Protein AF-A0A150AA07-F1 (afdb_monomer_lite)

Structure (mmCIF, N/CA/C/O backbone):
data_AF-A0A150AA07-F1
#
_entry.id   AF-A0A150AA07-F1
#
loop_
_atom_site.group_PDB
_atom_site.id
_atom_site.type_symbol
_atom_site.label_atom_id
_atom_site.label_alt_id
_atom_site.label_comp_id
_atom_site.label_asym_id
_atom_site.label_entity_id
_atom_site.label_seq_id
_atom_site.pdbx_PDB_ins_code
_atom_site.Cartn_x
_atom_site.Cartn_y
_atom_site.Cartn_z
_atom_site.occupancy
_atom_site.B_iso_or_equiv
_atom_site.auth_seq_id
_atom_site.auth_comp_id
_atom_site.auth_asym_id
_atom_site.auth_atom_id
_atom_site.pdbx_PDB_model_num
ATOM 1 N N . MET A 1 1 ? -37.581 10.262 26.414 1.00 35.84 1 MET A N 1
ATOM 2 C CA . MET A 1 1 ? -37.881 11.089 25.226 1.00 35.84 1 MET A CA 1
ATOM 3 C C . MET A 1 1 ? -36.874 10.749 24.144 1.00 35.84 1 MET A C 1
ATOM 5 O O . MET A 1 1 ? -35.680 10.803 24.409 1.00 35.84 1 MET A O 1
ATOM 9 N N . GLY A 1 2 ? -37.362 10.248 23.007 1.00 40.28 2 GLY A N 1
ATOM 10 C CA . GLY A 1 2 ? -36.542 9.787 21.887 1.00 40.28 2 GLY A CA 1
ATOM 11 C C . GLY A 1 2 ? -35.822 10.943 21.200 1.00 40.28 2 GLY A C 1
ATOM 12 O O . GLY A 1 2 ? -36.314 12.067 21.184 1.00 40.28 2 GLY A O 1
ATOM 13 N N . TYR A 1 3 ? -34.640 10.659 20.669 1.00 46.28 3 TYR A N 1
ATOM 14 C CA . TYR A 1 3 ? -33.821 11.608 19.929 1.00 46.28 3 TYR A CA 1
ATOM 15 C C . TYR A 1 3 ? -34.477 11.937 18.585 1.00 46.28 3 TYR A C 1
ATOM 17 O O . TYR A 1 3 ? -34.120 11.364 17.563 1.00 46.28 3 TYR A O 1
ATOM 25 N N . THR A 1 4 ? -35.420 12.873 18.558 1.00 45.06 4 THR A N 1
ATOM 26 C CA . THR A 1 4 ? -35.769 13.584 17.323 1.00 45.06 4 THR A CA 1
ATOM 27 C C . THR A 1 4 ? -34.661 14.589 17.034 1.00 45.06 4 THR A C 1
ATOM 29 O O . THR A 1 4 ? -34.806 15.791 17.248 1.00 45.06 4 THR A O 1
ATOM 32 N N . TYR A 1 5 ? -33.510 14.097 16.571 1.00 53.62 5 TYR A N 1
ATOM 33 C CA . TYR A 1 5 ? -32.710 14.913 15.664 1.00 53.62 5 TYR A CA 1
ATOM 34 C C . TYR A 1 5 ? -33.612 15.252 14.475 1.00 53.62 5 TYR A C 1
ATOM 36 O O . TYR A 1 5 ? -34.415 14.409 14.070 1.00 53.62 5 TYR A O 1
ATOM 44 N N . SER A 1 6 ? -33.552 16.479 13.948 1.00 59.06 6 SER A N 1
ATOM 45 C CA . SER A 1 6 ? -34.338 16.782 12.753 1.00 59.06 6 SER A CA 1
ATOM 46 C C . SER A 1 6 ? -33.917 15.793 11.670 1.00 59.06 6 SER A C 1
ATOM 48 O O . SER A 1 6 ? -32.727 15.670 11.380 1.00 59.06 6 SER A O 1
ATOM 50 N N . VAL A 1 7 ? -34.886 15.054 11.129 1.00 65.31 7 VAL A N 1
ATOM 51 C CA . VAL A 1 7 ? -34.706 14.038 10.078 1.00 65.31 7 VAL A CA 1
ATOM 52 C C . VAL A 1 7 ? -33.762 14.557 8.976 1.00 65.31 7 VAL A C 1
ATOM 54 O O . VAL A 1 7 ? -32.811 13.882 8.595 1.00 65.31 7 VAL A O 1
ATOM 57 N N . THR A 1 8 ? -33.869 15.852 8.668 1.00 82.69 8 THR A N 1
ATOM 58 C CA . THR A 1 8 ? -33.010 16.628 7.761 1.00 82.69 8 THR A CA 1
ATOM 59 C C . THR A 1 8 ? -31.499 16.547 8.020 1.00 82.69 8 THR A C 1
ATOM 61 O O . THR A 1 8 ? -30.712 16.687 7.088 1.00 82.69 8 THR A O 1
ATOM 64 N N . ARG A 1 9 ? -31.032 16.398 9.268 1.00 86.94 9 ARG A N 1
ATOM 65 C CA . ARG A 1 9 ? -29.590 16.292 9.560 1.00 86.94 9 ARG A CA 1
ATOM 66 C C . ARG A 1 9 ? -29.060 14.886 9.291 1.00 86.94 9 ARG A C 1
ATOM 68 O O . ARG A 1 9 ? -27.960 14.766 8.762 1.00 86.94 9 ARG A O 1
ATOM 75 N N . LEU A 1 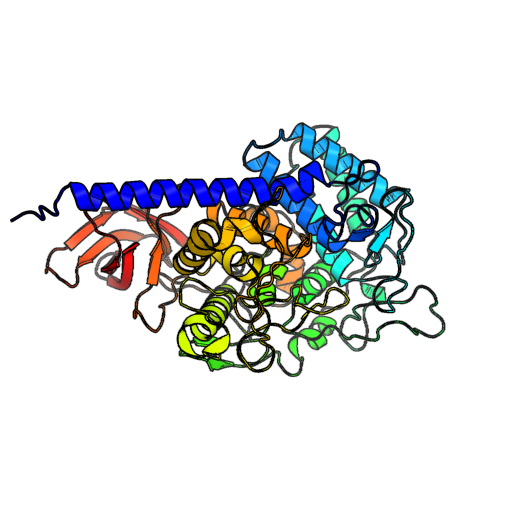10 ? -29.819 13.856 9.663 1.00 86.56 10 LEU A N 1
ATOM 76 C CA . LEU A 1 10 ? -29.455 12.464 9.389 1.00 86.56 10 LEU A CA 1
ATOM 77 C C . LEU A 1 10 ? -29.436 12.206 7.879 1.00 86.56 10 LEU A C 1
ATOM 79 O O . LEU A 1 10 ? -28.472 11.627 7.392 1.00 86.56 10 LEU A O 1
ATOM 83 N N . GLU A 1 11 ? -30.425 12.735 7.153 1.00 89.38 11 GLU A N 1
ATOM 84 C CA . GLU A 1 11 ? -30.478 12.705 5.685 1.00 89.38 11 GLU A CA 1
ATOM 85 C C . GLU A 1 11 ? -29.234 13.349 5.058 1.00 89.38 11 GLU A C 1
ATOM 87 O O . GLU A 1 11 ? -28.552 12.717 4.263 1.00 89.38 11 GLU A O 1
ATOM 92 N N . LYS A 1 12 ? -28.843 14.555 5.495 1.00 92.50 12 LYS A N 1
ATOM 93 C CA . LYS A 1 12 ? -27.628 15.224 4.987 1.00 92.50 12 LYS A CA 1
ATOM 94 C C . LYS A 1 12 ? -26.335 14.444 5.244 1.00 92.50 12 LYS A C 1
ATOM 96 O O . LYS A 1 12 ? -25.401 14.525 4.448 1.00 92.50 12 LYS A O 1
ATOM 101 N N . GLU A 1 13 ? -26.229 13.755 6.379 1.00 93.56 13 GLU A N 1
ATOM 102 C CA . GLU A 1 13 ? -25.070 12.901 6.676 1.00 93.56 13 GLU A CA 1
ATOM 103 C C . GLU A 1 13 ? -25.054 11.648 5.799 1.00 93.56 13 GLU A C 1
ATOM 105 O O . GLU A 1 13 ? -23.980 11.196 5.400 1.00 93.56 13 GLU A O 1
ATOM 110 N N . GLU A 1 14 ? -26.231 11.113 5.480 1.00 94.94 14 GLU A N 1
ATOM 111 C CA . GLU A 1 14 ? -26.367 9.993 4.559 1.00 94.94 14 GLU A CA 1
ATOM 112 C C . GLU A 1 14 ? -26.016 10.401 3.129 1.00 94.94 14 GLU A C 1
ATOM 114 O O . GLU A 1 14 ? -25.141 9.783 2.527 1.00 94.94 14 GLU A O 1
ATOM 119 N N . ASP A 1 15 ? -26.556 11.519 2.639 1.00 95.50 15 ASP A N 1
ATOM 120 C CA . ASP A 1 15 ? -26.181 12.107 1.348 1.00 95.50 15 ASP A CA 1
ATOM 121 C C . ASP A 1 15 ? -24.666 12.322 1.256 1.00 95.50 15 ASP A C 1
ATOM 123 O O . ASP A 1 15 ? -24.034 12.039 0.233 1.00 95.50 15 ASP A O 1
ATOM 127 N N . ARG A 1 16 ? -24.047 12.797 2.348 1.00 95.62 16 ARG A N 1
ATOM 128 C CA . ARG A 1 16 ? -22.596 12.987 2.380 1.00 95.62 16 ARG A CA 1
ATOM 129 C C . ARG A 1 16 ? -21.841 11.667 2.292 1.00 95.62 16 ARG A C 1
ATOM 131 O O . ARG A 1 16 ? -20.832 11.612 1.593 1.00 95.62 16 ARG A O 1
ATOM 138 N N . PHE A 1 17 ? -22.297 10.627 2.982 1.00 96.88 17 PHE A N 1
ATOM 139 C CA . PHE A 1 17 ? -21.678 9.308 2.907 1.00 96.88 17 PHE A CA 1
ATOM 140 C C . PHE A 1 17 ? -21.816 8.689 1.516 1.00 96.88 17 PHE A C 1
ATOM 142 O O . PHE A 1 17 ? -20.828 8.197 0.979 1.00 96.88 17 PHE A O 1
ATOM 149 N N . GLN A 1 18 ? -22.986 8.791 0.884 1.00 97.88 18 GLN A N 1
ATOM 150 C CA . GLN A 1 18 ? -23.171 8.308 -0.485 1.00 97.88 18 GLN A CA 1
ATOM 151 C C . GLN A 1 18 ? -22.260 9.055 -1.474 1.00 97.88 18 GLN A C 1
ATOM 153 O O . GLN A 1 18 ? -21.634 8.431 -2.332 1.00 97.88 18 GLN A O 1
ATOM 158 N N . LYS A 1 19 ? -22.067 10.371 -1.295 1.00 98.00 19 LYS A N 1
ATOM 159 C CA . LYS A 1 19 ? -21.080 11.138 -2.073 1.00 98.00 19 LYS A CA 1
ATOM 160 C C . LYS A 1 19 ? -19.643 10.670 -1.826 1.00 98.00 19 LYS A C 1
ATOM 162 O O . LYS A 1 19 ? -18.864 10.562 -2.769 1.00 98.00 19 LYS A O 1
ATOM 167 N N . ASP A 1 20 ? -19.276 10.393 -0.577 1.00 98.19 20 ASP A N 1
ATOM 168 C CA . ASP A 1 20 ? -17.946 9.874 -0.250 1.00 98.19 20 ASP A CA 1
ATOM 169 C C . ASP A 1 20 ? -17.697 8.507 -0.915 1.00 98.19 20 ASP A C 1
ATOM 171 O O . ASP A 1 20 ? -16.628 8.303 -1.491 1.00 98.19 20 ASP A O 1
ATOM 175 N N . ARG A 1 21 ? -18.687 7.602 -0.900 1.00 98.31 21 ARG A N 1
ATOM 176 C CA . ARG A 1 21 ? -18.625 6.304 -1.597 1.00 98.31 21 ARG A CA 1
ATOM 177 C C . ARG A 1 21 ? -18.428 6.470 -3.096 1.00 98.31 21 ARG A C 1
ATOM 179 O O . ARG A 1 21 ? -17.580 5.795 -3.675 1.00 98.31 21 ARG A O 1
ATOM 186 N N . GLN A 1 22 ? -19.181 7.381 -3.710 1.00 98.44 22 GLN A N 1
ATOM 187 C CA . GLN A 1 22 ? -19.048 7.690 -5.130 1.00 98.44 22 GLN A CA 1
ATOM 188 C C . GLN A 1 22 ? -17.629 8.177 -5.453 1.00 98.44 22 GLN A C 1
ATOM 190 O O . GLN A 1 22 ? -16.974 7.620 -6.329 1.00 98.44 22 GLN A O 1
ATOM 195 N N . ILE A 1 23 ? -17.122 9.169 -4.713 1.00 98.44 23 ILE A N 1
ATOM 196 C CA . ILE A 1 23 ? -15.768 9.709 -4.913 1.00 98.44 23 ILE A CA 1
ATOM 197 C C . ILE A 1 23 ? -14.705 8.619 -4.712 1.00 98.44 23 ILE A C 1
ATOM 199 O O . ILE A 1 23 ? -13.714 8.581 -5.447 1.00 98.44 23 ILE A O 1
ATOM 203 N N . PHE A 1 24 ? -14.898 7.732 -3.733 1.00 98.75 24 PHE A N 1
ATOM 204 C CA . PHE A 1 24 ? -14.019 6.592 -3.490 1.00 98.75 24 PHE A CA 1
ATOM 205 C C . PHE A 1 24 ? -13.981 5.639 -4.690 1.00 98.75 24 PHE A C 1
ATOM 207 O O . PHE A 1 24 ? -12.892 5.346 -5.182 1.00 98.75 24 PHE A O 1
ATOM 214 N N . GLU A 1 25 ? -15.136 5.194 -5.193 1.00 98.62 25 GLU A N 1
ATOM 215 C CA . GLU A 1 25 ? -15.210 4.291 -6.351 1.00 98.62 25 GLU A CA 1
ATOM 216 C C . GLU A 1 25 ? -14.641 4.941 -7.618 1.00 98.62 25 GLU A C 1
ATOM 218 O O . GLU A 1 25 ? -13.834 4.321 -8.307 1.00 98.62 25 GLU A O 1
ATOM 223 N N . GLU A 1 26 ? -14.976 6.205 -7.893 1.00 98.62 26 GLU A N 1
ATOM 224 C CA . GLU A 1 26 ? -14.448 6.939 -9.049 1.00 98.62 26 GLU A CA 1
ATOM 225 C C . GLU A 1 26 ? -12.923 7.069 -8.989 1.00 98.62 26 GLU A C 1
ATOM 227 O O . GLU A 1 26 ? -12.233 6.830 -9.979 1.00 98.62 26 GLU A O 1
ATOM 232 N N . THR A 1 27 ? -12.377 7.406 -7.817 1.00 98.75 27 THR A N 1
ATOM 233 C CA . THR A 1 27 ? -10.924 7.502 -7.601 1.00 98.75 27 THR A CA 1
ATOM 234 C C . THR A 1 27 ? -10.249 6.161 -7.795 1.00 98.75 27 THR A C 1
ATOM 236 O O . THR A 1 27 ? -9.200 6.082 -8.441 1.00 98.75 27 THR A O 1
ATOM 239 N N . HIS A 1 28 ? -10.847 5.105 -7.254 1.00 98.75 28 HIS A N 1
ATOM 240 C CA . HIS A 1 28 ? -10.293 3.772 -7.343 1.00 98.75 28 HIS A CA 1
ATOM 241 C C . HIS A 1 28 ? -10.271 3.275 -8.794 1.00 98.75 28 HIS A C 1
ATOM 243 O O . HIS A 1 28 ? -9.221 2.842 -9.277 1.00 98.75 28 HIS A O 1
ATOM 249 N N . ARG A 1 29 ? -11.393 3.426 -9.511 1.00 98.62 29 ARG A N 1
ATOM 250 C CA . ARG A 1 29 ? -11.522 3.035 -10.915 1.00 98.62 29 ARG A CA 1
ATOM 251 C C . ARG A 1 29 ? -10.585 3.832 -11.821 1.00 98.62 29 ARG A C 1
ATOM 253 O O . ARG A 1 29 ? -9.800 3.226 -12.543 1.00 98.62 29 ARG A O 1
ATOM 260 N N . ALA A 1 30 ? -10.596 5.161 -11.727 1.00 98.44 30 ALA A N 1
ATOM 261 C CA . ALA A 1 30 ? -9.749 6.007 -12.567 1.00 98.44 30 ALA A CA 1
ATOM 262 C C . ALA A 1 30 ? -8.253 5.732 -12.330 1.00 98.44 30 ALA A C 1
ATOM 264 O O . ALA A 1 30 ? -7.451 5.716 -13.263 1.00 98.44 30 ALA A O 1
ATOM 265 N N . SER A 1 31 ? -7.860 5.439 -11.084 1.00 98.50 31 SER A N 1
ATOM 266 C CA . SER A 1 31 ? -6.475 5.063 -10.779 1.00 98.50 31 SER A CA 1
ATOM 267 C C . SER A 1 31 ? -6.091 3.704 -11.381 1.00 98.50 31 SER A C 1
ATOM 269 O O . SER A 1 31 ? -4.944 3.528 -11.795 1.00 98.50 31 SER A O 1
ATOM 271 N N . PHE A 1 32 ? -7.031 2.754 -11.464 1.00 98.69 32 PHE A N 1
ATOM 272 C CA . PHE A 1 32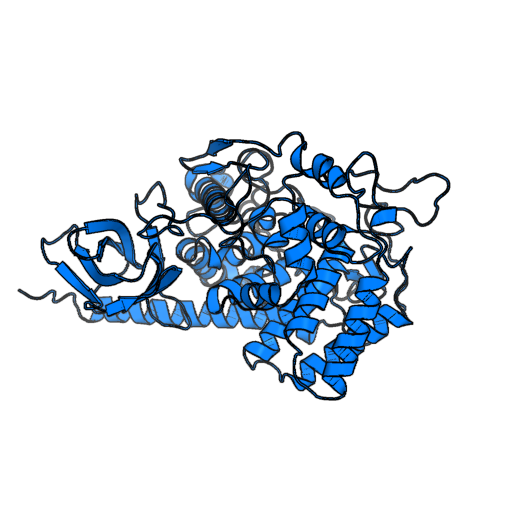 ? -6.849 1.486 -12.181 1.00 98.69 32 PHE A CA 1
ATOM 273 C C . PHE A 1 32 ? -6.684 1.697 -13.690 1.00 98.69 32 PHE A C 1
ATOM 275 O O . PHE A 1 32 ? -5.827 1.046 -14.298 1.00 98.69 32 PHE A O 1
ATOM 282 N N . ASP A 1 33 ? -7.433 2.629 -14.283 1.00 98.38 33 ASP A N 1
ATOM 283 C CA . ASP A 1 33 ? -7.395 2.880 -15.727 1.00 98.38 33 ASP A CA 1
ATOM 284 C C . ASP A 1 33 ? -5.984 3.306 -16.198 1.00 98.38 33 ASP A C 1
ATOM 286 O O . ASP A 1 33 ? -5.588 2.955 -17.311 1.00 98.38 33 ASP A O 1
ATOM 290 N N . TYR A 1 34 ? -5.143 3.891 -15.321 1.00 97.88 34 TYR A N 1
ATOM 291 C CA . TYR A 1 34 ? -3.703 4.096 -15.583 1.00 97.88 34 TYR A CA 1
ATOM 292 C C . TYR A 1 34 ? -3.015 2.817 -16.085 1.00 97.88 34 TYR A C 1
ATOM 294 O O . TYR A 1 34 ? -2.250 2.841 -17.044 1.00 97.88 34 TYR A O 1
ATOM 302 N N . PHE A 1 35 ? -3.258 1.685 -15.426 1.00 98.12 35 PHE A N 1
ATOM 303 C CA . PHE A 1 35 ? -2.596 0.413 -15.726 1.00 98.12 35 PHE A CA 1
ATOM 304 C C . PHE A 1 35 ? -3.259 -0.319 -16.884 1.00 98.12 35 PHE A C 1
ATOM 306 O O . PHE A 1 35 ? -2.599 -1.032 -17.648 1.00 98.12 35 PHE A O 1
ATOM 313 N N . TRP A 1 36 ? -4.570 -0.144 -17.017 1.00 98.06 36 TRP A N 1
ATOM 314 C CA . TRP A 1 36 ? -5.331 -0.798 -18.061 1.00 98.06 36 TRP A CA 1
ATOM 315 C C . TRP A 1 36 ? -5.079 -0.162 -19.430 1.00 98.06 36 TRP A C 1
ATOM 317 O O . TRP A 1 36 ? -4.681 -0.867 -20.370 1.00 98.06 36 TRP A O 1
ATOM 327 N N . GLU A 1 37 ? -5.237 1.161 -19.511 1.00 96.50 37 GLU A N 1
ATOM 328 C CA . GLU A 1 37 ? -5.216 1.938 -20.752 1.00 96.50 37 GLU A CA 1
ATOM 329 C C . GLU A 1 37 ? -3.803 2.344 -21.183 1.00 96.50 37 GLU A C 1
ATOM 331 O O . GLU A 1 37 ? -3.496 2.309 -22.376 1.00 96.50 37 GLU A O 1
ATOM 336 N N . LEU A 1 38 ? -2.902 2.671 -20.244 1.00 94.44 38 LEU A N 1
ATOM 337 C CA . LEU A 1 38 ? -1.505 2.979 -20.591 1.00 94.44 38 LEU A CA 1
ATOM 338 C C . LEU A 1 38 ? -0.600 1.747 -20.683 1.00 94.44 38 LEU A C 1
ATOM 340 O O . LEU A 1 38 ? 0.583 1.899 -21.002 1.00 94.44 38 LEU A O 1
ATOM 344 N N . GLY A 1 39 ? -1.121 0.544 -20.423 1.00 95.00 39 GLY A N 1
ATOM 345 C CA . GLY A 1 39 ? -0.371 -0.695 -20.610 1.00 95.00 39 GLY A CA 1
ATOM 346 C C . GLY A 1 39 ? 0.208 -0.770 -22.024 1.00 95.00 39 GLY A C 1
ATOM 347 O O . GLY A 1 39 ? -0.504 -0.617 -23.018 1.00 95.00 39 GLY A O 1
ATOM 348 N N . HIS A 1 40 ? 1.520 -0.975 -22.131 1.00 96.50 40 HIS A N 1
ATOM 349 C CA . HIS A 1 40 ? 2.214 -0.810 -23.403 1.00 96.50 40 HIS A CA 1
ATOM 350 C C . HIS A 1 40 ? 1.697 -1.805 -24.463 1.00 96.50 40 HIS A C 1
ATOM 352 O O . HIS A 1 40 ? 1.580 -3.001 -24.186 1.00 96.50 40 HIS A O 1
ATOM 358 N N . PRO A 1 41 ? 1.423 -1.375 -25.709 1.00 94.88 41 PRO A N 1
ATOM 359 C CA . PRO A 1 41 ? 0.719 -2.202 -26.690 1.00 94.88 41 PRO A CA 1
ATOM 360 C C . PRO A 1 41 ? 1.488 -3.449 -27.136 1.00 94.88 41 PRO A C 1
ATOM 362 O O . PRO A 1 41 ? 0.867 -4.367 -27.660 1.00 94.88 41 PRO A O 1
ATOM 365 N N . VAL A 1 42 ? 2.806 -3.526 -26.926 1.00 96.94 42 VAL A N 1
ATOM 366 C CA . VAL A 1 42 ? 3.609 -4.721 -27.261 1.00 96.94 42 VAL A CA 1
ATOM 367 C C . VAL A 1 42 ? 3.818 -5.625 -26.052 1.00 96.94 42 VAL A C 1
ATOM 369 O O . VAL A 1 42 ? 3.600 -6.822 -26.157 1.00 96.94 42 VAL A O 1
ATOM 372 N N . SER A 1 43 ? 4.187 -5.067 -24.901 1.00 98.00 43 SER A N 1
ATOM 373 C CA . SER A 1 43 ? 4.578 -5.847 -23.721 1.00 98.00 43 SER A CA 1
ATOM 374 C C . SER A 1 43 ? 3.453 -6.035 -22.709 1.00 98.00 43 SER A C 1
ATOM 376 O O . SER A 1 43 ? 3.549 -6.880 -21.835 1.00 98.00 43 SER A O 1
ATOM 378 N N . GLY A 1 44 ? 2.407 -5.209 -22.759 1.00 97.38 44 GLY A N 1
ATOM 379 C CA . GLY A 1 44 ? 1.389 -5.123 -21.710 1.00 97.38 44 GLY A CA 1
ATOM 380 C C . GLY A 1 44 ? 1.881 -4.507 -20.394 1.00 97.38 44 GLY A C 1
ATOM 381 O O . GLY A 1 44 ? 1.059 -4.284 -19.511 1.00 97.38 44 GLY A O 1
ATOM 382 N N . LEU A 1 45 ? 3.184 -4.219 -20.272 1.00 98.38 45 LEU A N 1
ATOM 383 C CA . LEU A 1 45 ? 3.826 -3.698 -19.064 1.00 98.38 45 LEU A CA 1
ATOM 384 C C . LEU A 1 45 ? 3.520 -2.212 -18.831 1.00 98.38 45 LEU A C 1
ATOM 386 O O . LEU A 1 45 ? 3.114 -1.483 -19.740 1.00 98.38 45 LEU A O 1
ATOM 390 N N . THR A 1 46 ? 3.761 -1.764 -17.601 1.00 97.38 46 THR A N 1
ATOM 391 C CA . THR A 1 46 ? 3.353 -0.447 -17.115 1.00 97.38 46 THR A CA 1
ATOM 392 C C . THR A 1 46 ? 4.426 0.614 -17.378 1.00 97.38 46 THR A C 1
ATOM 394 O O . THR A 1 46 ? 5.574 0.459 -16.939 1.00 97.38 46 THR A O 1
ATOM 397 N N . PRO A 1 47 ? 4.086 1.746 -18.018 1.00 95.50 47 PRO A N 1
ATOM 398 C CA . PRO A 1 47 ? 5.009 2.864 -18.127 1.00 95.50 47 PRO A CA 1
ATOM 399 C C . PRO A 1 47 ? 5.309 3.453 -16.747 1.00 95.50 47 PRO A C 1
ATOM 401 O O . PRO A 1 47 ? 4.436 3.569 -15.884 1.00 95.50 47 PRO A O 1
ATOM 404 N N . ARG A 1 48 ? 6.548 3.902 -16.541 1.00 93.94 48 ARG A N 1
ATOM 405 C CA . ARG A 1 48 ? 6.975 4.555 -15.294 1.00 93.94 48 ARG A CA 1
ATOM 406 C C . ARG A 1 48 ? 6.103 5.775 -14.962 1.00 93.94 48 ARG A C 1
ATOM 408 O O . ARG A 1 48 ? 5.850 6.054 -13.792 1.00 93.94 48 ARG A O 1
ATOM 415 N N . ARG A 1 49 ? 5.709 6.522 -15.996 1.00 91.12 49 ARG A N 1
ATOM 416 C CA . ARG A 1 49 ? 4.985 7.796 -15.910 1.00 91.12 49 ARG A CA 1
ATOM 417 C C . ARG A 1 49 ? 4.136 8.052 -17.149 1.00 91.12 49 ARG A C 1
ATOM 419 O O . ARG A 1 49 ? 4.493 7.613 -18.239 1.00 91.12 49 ARG A O 1
ATOM 426 N N . SER A 1 50 ? 3.086 8.854 -17.007 1.00 85.50 50 SER A N 1
ATOM 427 C CA . SER A 1 50 ? 2.090 9.136 -18.059 1.00 85.50 50 SER A CA 1
ATOM 428 C C . SER A 1 50 ? 2.515 10.119 -19.162 1.00 85.50 50 SER A C 1
ATOM 430 O O . SER A 1 50 ? 1.663 10.720 -19.820 1.00 85.50 50 SER A O 1
ATOM 432 N N . LEU A 1 51 ? 3.809 10.342 -19.388 1.00 77.44 51 LEU A N 1
ATOM 433 C CA . LEU A 1 51 ? 4.238 11.319 -20.391 1.00 77.44 51 LEU A CA 1
ATOM 434 C C . LEU A 1 51 ? 4.128 10.753 -21.808 1.00 77.44 51 LEU A C 1
ATOM 436 O O . LEU A 1 51 ? 4.701 9.703 -22.104 1.00 77.44 51 LEU A O 1
ATOM 440 N N . LYS A 1 52 ? 3.458 11.489 -22.710 1.00 67.75 52 LYS A N 1
ATOM 441 C CA . LYS A 1 52 ? 3.230 11.078 -24.110 1.00 67.75 52 LYS A CA 1
ATOM 442 C C . LYS A 1 52 ? 4.520 10.654 -24.830 1.00 67.75 52 LYS A C 1
ATOM 444 O O . LYS A 1 52 ? 4.512 9.644 -25.524 1.00 67.75 52 LYS A O 1
ATOM 449 N N . ASN A 1 53 ? 5.629 11.365 -24.620 1.00 70.12 53 ASN A N 1
ATOM 450 C CA . ASN A 1 53 ? 6.935 11.067 -25.224 1.00 70.12 53 ASN A CA 1
ATOM 451 C C . ASN A 1 53 ? 7.757 9.994 -2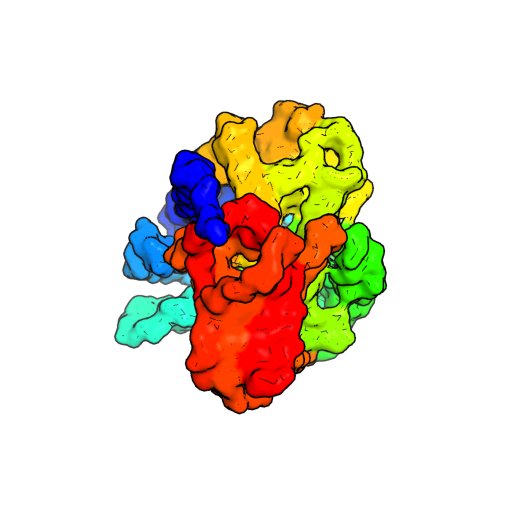4.482 1.00 70.12 53 ASN A C 1
ATOM 453 O O . ASN A 1 53 ? 8.800 9.586 -24.980 1.00 70.12 53 ASN A O 1
ATOM 457 N N . LYS A 1 54 ? 7.309 9.527 -23.310 1.00 74.25 54 LYS A N 1
ATOM 458 C CA . LYS A 1 54 ? 8.009 8.522 -22.489 1.00 74.25 54 LYS A CA 1
ATOM 459 C C . LYS A 1 54 ? 7.173 7.271 -22.224 1.00 74.25 54 LYS A C 1
ATOM 461 O O . LYS A 1 54 ? 7.533 6.478 -21.361 1.00 74.25 54 LYS A O 1
ATOM 466 N N . LYS A 1 55 ? 6.102 7.043 -22.995 1.00 72.69 55 LYS A N 1
ATOM 467 C CA . LYS A 1 55 ? 5.261 5.834 -22.887 1.00 72.69 55 LYS A CA 1
ATOM 468 C C . LYS A 1 55 ? 6.043 4.522 -23.076 1.00 72.69 55 LYS A C 1
ATOM 470 O O . LYS A 1 55 ? 5.586 3.475 -22.636 1.00 72.69 55 LYS A O 1
ATOM 475 N N . TYR A 1 56 ? 7.221 4.581 -23.699 1.00 84.12 56 TYR A N 1
ATOM 476 C CA . TYR A 1 56 ? 8.111 3.434 -23.889 1.00 84.12 56 TYR A CA 1
ATOM 477 C C . TYR A 1 56 ? 9.063 3.171 -22.707 1.00 84.12 56 TYR A C 1
ATOM 479 O O . TYR A 1 56 ? 9.683 2.111 -22.685 1.00 84.12 56 TYR A O 1
ATOM 487 N N . GLU A 1 57 ? 9.184 4.088 -21.734 1.00 94.44 57 GLU A N 1
ATOM 488 C CA . GLU A 1 57 ? 9.948 3.876 -20.493 1.00 94.44 57 GLU A CA 1
ATOM 489 C C . GLU A 1 57 ? 9.122 3.016 -19.521 1.00 94.44 57 GLU A C 1
ATOM 491 O O . GLU A 1 57 ? 8.352 3.537 -18.708 1.00 94.44 57 GLU A O 1
ATOM 496 N N . ILE A 1 58 ? 9.270 1.693 -19.595 1.00 97.38 58 ILE A N 1
ATOM 497 C CA . ILE A 1 58 ? 8.584 0.755 -18.699 1.00 97.38 58 ILE A CA 1
ATOM 498 C C . ILE A 1 58 ? 9.311 0.698 -17.364 1.00 97.38 58 ILE A C 1
ATOM 500 O O . ILE A 1 58 ? 10.511 0.434 -17.329 1.00 97.38 58 ILE A O 1
ATOM 504 N N . GLY A 1 59 ? 8.578 0.926 -16.274 1.00 97.69 59 GLY A N 1
ATOM 505 C CA . GLY A 1 59 ? 9.084 0.732 -14.917 1.00 97.69 59 GLY A CA 1
ATOM 506 C C . GLY A 1 59 ? 8.845 -0.700 -14.470 1.00 97.69 59 GLY A C 1
ATOM 507 O O . GLY A 1 59 ? 7.699 -1.149 -14.468 1.00 97.69 59 GLY A O 1
ATOM 508 N N . ILE A 1 60 ? 9.896 -1.417 -14.079 1.00 98.56 60 ILE A N 1
ATOM 509 C CA . ILE A 1 60 ? 9.765 -2.826 -13.692 1.00 98.56 60 ILE A CA 1
ATOM 510 C C . ILE A 1 60 ? 8.958 -2.985 -12.398 1.00 98.56 60 ILE A C 1
ATOM 512 O O . ILE A 1 60 ? 7.961 -3.706 -12.398 1.00 98.56 60 ILE A O 1
ATOM 516 N N . GLY A 1 61 ? 9.269 -2.252 -11.327 1.00 98.31 61 GLY A N 1
ATOM 517 C CA . GLY A 1 61 ? 8.462 -2.312 -10.106 1.00 98.31 61 GLY A CA 1
ATOM 518 C C . GLY A 1 61 ? 7.087 -1.671 -10.275 1.00 98.31 61 GLY A C 1
ATOM 519 O O . GLY A 1 61 ? 6.110 -2.175 -9.726 1.00 98.31 61 GLY A O 1
ATOM 520 N N . ALA A 1 62 ? 6.967 -0.639 -11.120 1.00 98.19 62 ALA A N 1
ATOM 521 C CA . ALA A 1 62 ? 5.665 -0.093 -11.517 1.00 98.19 62 ALA A CA 1
ATOM 522 C C . ALA A 1 62 ? 4.803 -1.131 -12.259 1.00 98.19 62 ALA A C 1
ATOM 524 O O . ALA A 1 62 ? 3.582 -1.129 -12.122 1.00 98.19 62 ALA A O 1
ATOM 525 N N . SER A 1 63 ? 5.424 -2.041 -13.013 1.00 98.81 63 SER A N 1
ATOM 526 C CA . SER A 1 63 ? 4.735 -3.169 -13.644 1.00 98.81 63 SER A CA 1
ATOM 527 C C . SER A 1 63 ? 4.318 -4.218 -12.620 1.00 98.81 63 SER A C 1
ATOM 529 O O . SER A 1 63 ? 3.213 -4.731 -12.726 1.00 98.81 63 SER A O 1
ATOM 531 N N . GLY A 1 64 ? 5.125 -4.462 -11.584 1.00 98.81 64 GLY A N 1
ATOM 532 C CA . GLY A 1 64 ? 4.729 -5.273 -10.428 1.00 98.81 64 GLY A CA 1
ATOM 533 C C . GLY A 1 64 ? 3.463 -4.773 -9.742 1.00 98.81 64 GLY A C 1
ATOM 534 O O . GLY A 1 64 ? 2.507 -5.524 -9.559 1.00 98.81 64 GLY A O 1
ATOM 535 N N . PHE A 1 65 ? 3.410 -3.474 -9.443 1.00 98.81 65 PHE A N 1
ATOM 536 C CA . PHE A 1 65 ? 2.199 -2.880 -8.876 1.00 98.81 65 PHE A CA 1
ATOM 537 C C . PHE A 1 65 ? 1.055 -2.868 -9.893 1.00 98.81 65 PHE A C 1
ATOM 539 O O . PHE A 1 65 ? -0.094 -3.080 -9.523 1.00 98.81 65 PHE A O 1
ATOM 546 N N . GLY A 1 66 ? 1.362 -2.680 -11.178 1.00 98.69 66 GLY A N 1
ATOM 547 C CA . GLY A 1 66 ? 0.377 -2.747 -12.251 1.00 98.69 66 GLY A CA 1
ATOM 548 C C . GLY A 1 66 ? -0.284 -4.113 -12.390 1.00 98.69 66 GLY A C 1
ATOM 549 O O . GLY A 1 66 ? -1.490 -4.161 -12.589 1.00 98.69 66 GLY A O 1
ATOM 550 N N . ILE A 1 67 ? 0.461 -5.209 -12.213 1.00 98.94 67 ILE A N 1
ATOM 551 C CA . ILE A 1 67 ? -0.081 -6.577 -12.181 1.00 98.94 67 ILE A CA 1
ATOM 552 C C . ILE A 1 67 ? -1.133 -6.699 -11.078 1.00 98.94 67 ILE A C 1
ATOM 554 O O . ILE A 1 67 ? -2.248 -7.148 -11.329 1.00 98.94 67 ILE A O 1
ATOM 558 N N . GLN A 1 68 ? -0.810 -6.242 -9.867 1.00 98.88 68 GLN A N 1
ATOM 559 C CA . GLN A 1 68 ? -1.773 -6.224 -8.769 1.00 98.88 68 GLN A CA 1
ATOM 560 C C . GLN A 1 68 ? -2.966 -5.315 -9.097 1.00 98.88 68 GLN A C 1
ATOM 562 O O . GLN A 1 68 ? -4.107 -5.749 -8.995 1.00 98.88 68 GLN A O 1
ATOM 567 N N . ALA A 1 69 ? -2.737 -4.096 -9.584 1.00 98.81 69 ALA A N 1
ATOM 568 C CA . ALA A 1 69 ? -3.816 -3.186 -9.958 1.00 98.81 69 ALA A CA 1
ATOM 569 C C . ALA A 1 69 ? -4.771 -3.803 -10.997 1.00 98.81 69 ALA A C 1
ATOM 571 O O . ALA A 1 69 ? -5.984 -3.702 -10.840 1.00 98.81 69 ALA A O 1
ATOM 572 N N . ILE A 1 70 ? -4.273 -4.512 -12.018 1.00 98.56 70 ILE A N 1
ATOM 573 C CA . ILE A 1 70 ? -5.167 -5.136 -13.002 1.00 98.56 70 ILE A CA 1
ATOM 574 C C . ILE A 1 70 ? -5.907 -6.371 -12.467 1.00 98.56 70 ILE A C 1
ATOM 576 O O . ILE A 1 70 ? -7.021 -6.640 -12.916 1.00 98.56 70 ILE A O 1
ATOM 580 N N . ILE A 1 71 ? -5.359 -7.067 -11.461 1.00 98.88 71 ILE A N 1
ATOM 581 C CA . ILE A 1 71 ? -6.097 -8.085 -10.692 1.00 98.88 71 ILE A CA 1
ATOM 582 C C . ILE A 1 71 ? -7.282 -7.447 -9.959 1.00 98.88 71 ILE A C 1
ATOM 584 O O . ILE A 1 71 ? -8.370 -8.021 -9.981 1.00 98.88 71 ILE A O 1
ATOM 588 N N . VAL A 1 72 ? -7.113 -6.249 -9.378 1.00 98.94 72 VAL A N 1
ATOM 589 C CA . VAL A 1 72 ? -8.235 -5.496 -8.783 1.00 98.94 72 VAL A CA 1
ATOM 590 C C . VAL A 1 72 ? -9.334 -5.280 -9.820 1.00 98.94 72 VAL A C 1
ATOM 592 O O . VAL A 1 72 ? -10.496 -5.547 -9.534 1.00 98.94 72 VAL A O 1
ATOM 595 N N . GLY A 1 73 ? -8.984 -4.902 -11.052 1.00 98.81 73 GLY A N 1
ATOM 596 C CA . GLY A 1 73 ? -9.966 -4.734 -12.125 1.00 98.81 73 GLY A CA 1
ATOM 597 C C . GLY A 1 73 ? -10.801 -5.981 -12.419 1.00 98.81 73 GLY A C 1
ATOM 598 O O . GLY A 1 73 ? -12.014 -5.869 -12.586 1.00 98.81 73 GLY A O 1
ATO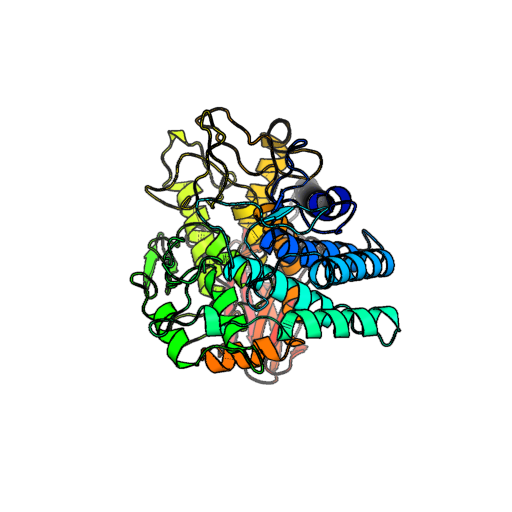M 599 N N . ALA A 1 74 ? -10.186 -7.169 -12.427 1.00 98.75 74 ALA A N 1
ATOM 600 C CA . ALA A 1 74 ? -10.929 -8.426 -12.538 1.00 98.75 74 ALA A CA 1
ATOM 601 C C . ALA A 1 74 ? -11.781 -8.706 -11.292 1.00 98.75 74 ALA A C 1
ATOM 603 O O . ALA A 1 74 ? -12.949 -9.067 -11.415 1.00 98.75 74 ALA A O 1
ATOM 604 N N . HIS A 1 75 ? -11.220 -8.513 -10.094 1.00 98.69 75 HIS A N 1
ATOM 605 C CA . HIS A 1 75 ? -11.911 -8.758 -8.826 1.00 98.69 75 HIS A CA 1
ATOM 606 C C . HIS A 1 75 ? -13.143 -7.860 -8.641 1.00 98.69 75 HIS A C 1
ATOM 608 O O . HIS A 1 75 ? -14.162 -8.306 -8.122 1.00 98.69 75 HIS A O 1
ATOM 614 N N . ARG A 1 76 ? -13.073 -6.616 -9.123 1.00 98.44 76 ARG A N 1
ATOM 615 C CA . ARG A 1 76 ? -14.164 -5.633 -9.089 1.00 98.44 76 ARG A CA 1
ATOM 616 C C . ARG A 1 76 ? -15.110 -5.715 -10.290 1.00 98.44 76 ARG A C 1
ATOM 618 O O . ARG A 1 76 ? -16.070 -4.953 -10.345 1.00 98.44 76 ARG A O 1
ATOM 625 N N . GLY A 1 77 ? -14.850 -6.598 -11.258 1.00 98.38 77 GLY A N 1
ATOM 626 C CA . GLY A 1 77 ? -15.663 -6.732 -12.473 1.00 98.38 77 GLY A CA 1
ATOM 627 C C . GLY A 1 77 ? -15.561 -5.544 -13.439 1.00 98.38 77 GLY A C 1
ATOM 628 O O . GLY A 1 77 ? -16.389 -5.398 -14.333 1.00 98.38 77 GLY A O 1
ATOM 629 N N . TRP A 1 78 ? -14.551 -4.689 -13.279 1.00 98.62 78 TRP A N 1
ATOM 630 C CA . TRP A 1 78 ? -14.270 -3.558 -14.166 1.00 98.62 78 TRP A CA 1
ATOM 631 C C . TRP A 1 78 ? -13.802 -3.992 -15.554 1.00 98.62 78 TRP A C 1
ATOM 633 O O . TRP A 1 78 ? -14.054 -3.304 -16.545 1.00 98.62 78 TRP A O 1
ATOM 643 N N . VAL A 1 79 ? -13.113 -5.130 -15.586 1.00 98.69 79 VAL A N 1
ATOM 644 C CA . VAL A 1 79 ? -12.685 -5.885 -16.762 1.00 98.69 79 VAL A CA 1
ATOM 645 C C . VAL A 1 79 ? -12.879 -7.366 -16.458 1.00 98.69 79 VAL A C 1
ATOM 647 O O . VAL A 1 79 ? -12.926 -7.776 -15.299 1.00 98.69 79 VAL A O 1
ATOM 650 N N . THR A 1 80 ? -13.004 -8.199 -17.484 1.00 98.75 80 THR A N 1
ATOM 651 C CA . THR A 1 80 ? -13.209 -9.637 -17.270 1.00 98.75 80 THR A CA 1
ATOM 652 C C . THR A 1 80 ? -11.923 -10.323 -16.807 1.00 98.75 80 THR A C 1
ATOM 654 O O . THR A 1 80 ? -10.814 -9.946 -17.200 1.00 98.75 80 THR A O 1
ATOM 657 N N . ARG A 1 81 ? -12.066 -11.402 -16.030 1.00 98.50 81 ARG A N 1
ATOM 658 C CA . ARG A 1 81 ? -10.945 -12.267 -15.632 1.00 98.50 81 ARG A CA 1
ATOM 659 C C . ARG A 1 81 ? -10.149 -12.770 -16.840 1.00 98.50 81 ARG A C 1
ATOM 661 O O . ARG A 1 81 ? -8.924 -12.778 -16.787 1.00 98.50 81 ARG A O 1
ATOM 668 N N . GLU A 1 82 ? -10.824 -13.122 -17.936 1.00 98.69 82 GLU A N 1
ATOM 669 C CA . GLU A 1 82 ? -10.161 -13.577 -19.163 1.00 98.69 82 GLU A CA 1
ATOM 670 C C . GLU A 1 82 ? -9.333 -12.465 -19.831 1.00 98.69 82 GLU A C 1
ATOM 672 O O . GLU A 1 82 ? -8.204 -12.710 -20.258 1.00 98.69 82 GLU A O 1
ATOM 677 N N . GLN A 1 83 ? -9.844 -11.231 -19.901 1.00 98.75 83 GLN A N 1
ATOM 678 C CA . GLN A 1 83 ? -9.076 -10.100 -20.436 1.00 98.75 83 GLN A CA 1
ATOM 679 C C . GLN A 1 83 ? -7.799 -9.854 -19.624 1.00 98.75 83 GLN A C 1
ATOM 681 O O . GLN A 1 83 ? -6.739 -9.610 -20.207 1.00 98.75 83 GLN A O 1
ATOM 686 N N . VAL A 1 84 ? -7.885 -9.953 -18.295 1.00 98.75 84 VAL A N 1
ATOM 687 C CA . VAL A 1 84 ? -6.713 -9.824 -17.420 1.00 98.75 84 VAL A CA 1
ATOM 688 C C . VAL A 1 84 ? -5.762 -11.004 -17.610 1.00 98.75 84 VAL A C 1
ATOM 690 O O . VAL A 1 84 ? -4.574 -10.772 -17.796 1.00 98.75 84 VAL A O 1
ATOM 693 N N . LEU A 1 85 ? -6.256 -12.244 -17.671 1.00 98.88 85 LEU A N 1
ATOM 694 C CA . LEU A 1 85 ? -5.441 -13.437 -17.934 1.00 98.88 85 LEU A CA 1
ATOM 695 C C . LEU A 1 85 ? -4.653 -13.322 -19.249 1.00 98.88 85 LEU A C 1
ATOM 697 O O . LEU A 1 85 ? -3.443 -13.534 -19.271 1.00 98.88 85 LEU A O 1
ATOM 701 N N . ASN A 1 86 ? -5.307 -12.900 -20.335 1.00 98.81 86 ASN A N 1
ATOM 702 C CA . ASN A 1 86 ? -4.646 -12.687 -21.625 1.00 98.81 86 ASN A CA 1
ATOM 703 C C . ASN A 1 86 ? -3.584 -11.570 -21.551 1.00 98.81 86 ASN A C 1
ATOM 705 O O . ASN A 1 86 ? -2.532 -11.666 -22.186 1.00 98.81 86 ASN A O 1
ATOM 709 N N . ARG A 1 87 ? -3.831 -10.505 -20.772 1.00 98.81 87 ARG A N 1
ATOM 710 C CA . ARG A 1 87 ? -2.832 -9.453 -20.524 1.00 98.81 87 ARG A CA 1
ATOM 711 C C . ARG A 1 87 ? -1.644 -9.992 -19.724 1.00 98.81 87 ARG A C 1
ATOM 713 O O . ARG A 1 87 ? -0.517 -9.656 -20.075 1.00 98.81 87 ARG A O 1
ATOM 720 N N . MET A 1 88 ? -1.879 -10.824 -18.709 1.00 98.81 88 MET A N 1
ATOM 721 C CA . MET A 1 88 ? -0.815 -11.431 -17.904 1.00 98.81 88 MET A CA 1
ATOM 722 C C . MET A 1 88 ? 0.083 -12.332 -18.746 1.00 98.81 88 MET A C 1
ATOM 724 O O . MET A 1 88 ? 1.290 -12.136 -18.709 1.00 98.81 88 MET A O 1
ATOM 728 N N . LEU A 1 89 ? -0.496 -13.217 -19.567 1.00 98.88 89 LEU A N 1
ATOM 729 C CA . LEU A 1 89 ? 0.255 -14.088 -20.485 1.00 98.88 89 LEU A CA 1
ATOM 730 C C . LEU A 1 89 ? 1.138 -13.284 -21.452 1.00 98.88 89 LEU A C 1
ATOM 732 O O . LEU A 1 89 ? 2.283 -13.629 -21.715 1.00 98.88 89 LEU A O 1
ATOM 736 N N . LYS A 1 90 ? 0.634 -12.150 -21.949 1.00 98.81 90 LYS A N 1
ATOM 737 C CA . LYS A 1 90 ? 1.427 -11.229 -22.774 1.00 98.81 90 LYS A CA 1
ATOM 738 C C . LYS A 1 90 ? 2.594 -10.602 -22.002 1.00 98.81 90 LYS A C 1
ATOM 740 O O . LYS A 1 90 ? 3.672 -10.417 -22.563 1.00 98.81 90 LYS A O 1
ATOM 745 N N . MET A 1 91 ? 2.372 -10.234 -20.740 1.00 98.88 91 MET A N 1
ATOM 746 C CA . MET A 1 91 ? 3.409 -9.650 -19.887 1.00 98.88 91 MET A CA 1
ATOM 747 C C . MET A 1 91 ? 4.489 -10.679 -19.553 1.00 98.88 91 MET A C 1
ATOM 749 O O . MET A 1 91 ? 5.670 -10.359 -19.676 1.00 98.88 91 MET A O 1
ATOM 753 N N . THR A 1 92 ? 4.109 -11.898 -19.167 1.00 98.88 92 THR A N 1
ATOM 754 C CA . THR A 1 92 ? 5.040 -12.985 -18.835 1.00 98.88 92 THR A CA 1
ATOM 755 C C . THR A 1 92 ? 5.830 -13.449 -20.055 1.00 98.88 92 THR A C 1
ATOM 757 O O . THR A 1 92 ? 7.052 -13.557 -19.956 1.00 98.88 92 THR A O 1
ATOM 760 N N . ASP A 1 93 ? 5.191 -13.586 -21.221 1.00 98.81 93 ASP A N 1
ATOM 761 C CA . ASP A 1 93 ? 5.877 -13.867 -22.488 1.00 98.81 93 ASP A CA 1
ATOM 762 C C . ASP A 1 93 ? 6.923 -12.792 -22.821 1.00 98.81 93 ASP A C 1
ATOM 764 O O . ASP A 1 93 ? 8.082 -13.103 -23.101 1.00 98.81 93 ASP A O 1
ATOM 768 N N . PHE A 1 94 ? 6.562 -11.508 -22.731 1.00 98.88 94 PHE A N 1
ATOM 769 C CA . PHE A 1 94 ? 7.504 -10.425 -23.017 1.00 98.88 94 PHE A CA 1
ATOM 770 C C . PHE A 1 94 ? 8.681 -10.399 -22.029 1.00 98.88 94 PHE A C 1
ATOM 772 O O . PHE A 1 94 ? 9.830 -10.195 -22.433 1.00 98.88 94 PHE A O 1
ATOM 779 N N . LEU A 1 95 ? 8.405 -10.590 -20.737 1.00 98.88 95 LEU A N 1
ATOM 780 C CA . LEU A 1 95 ? 9.420 -10.635 -19.684 1.00 98.88 95 LEU A CA 1
ATOM 781 C C . LEU A 1 95 ? 10.404 -11.794 -19.892 1.00 98.88 95 LEU A C 1
ATOM 783 O O . LEU A 1 95 ? 11.610 -11.613 -19.736 1.00 98.88 95 LEU A O 1
ATOM 787 N N . GLU A 1 96 ? 9.906 -12.958 -20.299 1.00 98.50 96 GLU A N 1
ATOM 788 C CA . GLU A 1 96 ? 10.733 -14.136 -20.546 1.00 98.50 96 GLU A CA 1
ATOM 789 C C . GLU A 1 96 ? 11.529 -14.018 -21.854 1.00 98.50 96 GLU A C 1
ATOM 791 O O . GLU A 1 96 ? 12.743 -14.239 -21.874 1.00 98.50 96 GLU A O 1
ATOM 796 N N . ASN A 1 97 ? 10.866 -13.637 -22.946 1.00 98.25 97 ASN A N 1
ATOM 797 C CA . ASN A 1 97 ? 11.399 -13.808 -24.297 1.00 98.25 97 ASN A CA 1
ATOM 798 C C . ASN A 1 97 ? 11.993 -12.533 -24.917 1.00 98.25 97 ASN A C 1
ATOM 800 O O . ASN A 1 97 ? 12.647 -12.614 -25.962 1.00 98.25 97 ASN A O 1
ATOM 804 N N . LYS A 1 98 ? 11.765 -11.347 -24.333 1.00 98.06 98 LYS A N 1
ATOM 805 C CA . LYS A 1 98 ? 12.232 -10.058 -24.889 1.00 98.06 98 LYS A CA 1
ATOM 806 C C . LYS A 1 98 ? 13.004 -9.195 -23.900 1.00 98.06 98 LYS A C 1
ATOM 808 O O . LYS A 1 98 ? 13.950 -8.524 -24.309 1.00 98.06 98 LYS A O 1
ATOM 813 N N . ALA A 1 99 ? 12.594 -9.152 -22.636 1.00 98.38 99 ALA A N 1
ATOM 814 C CA . ALA A 1 99 ? 13.203 -8.263 -21.656 1.00 98.38 99 ALA A CA 1
ATOM 815 C C . ALA A 1 99 ? 14.633 -8.691 -21.291 1.00 98.38 99 ALA A C 1
ATOM 817 O O . ALA A 1 99 ? 14.920 -9.862 -21.036 1.00 98.38 99 ALA A O 1
ATOM 818 N N . VAL A 1 100 ? 15.539 -7.712 -21.238 1.00 97.38 100 VAL A N 1
ATOM 819 C CA . VAL A 1 100 ? 16.909 -7.928 -20.773 1.00 97.38 100 VAL A CA 1
ATOM 820 C C . VAL A 1 100 ? 16.911 -8.291 -19.288 1.00 97.38 100 VAL A C 1
ATOM 822 O O . VAL A 1 100 ? 16.194 -7.692 -18.483 1.00 97.38 100 VAL A O 1
ATOM 825 N N . ARG A 1 101 ? 17.749 -9.265 -18.930 1.00 96.25 101 ARG A N 1
ATOM 826 C CA . ARG A 1 101 ? 17.951 -9.744 -17.561 1.00 96.25 101 ARG A CA 1
ATOM 827 C C . ARG A 1 101 ? 19.438 -9.928 -17.290 1.00 96.25 101 ARG A C 1
ATOM 829 O O . ARG A 1 101 ? 20.193 -10.318 -18.178 1.00 96.25 101 ARG A O 1
ATOM 836 N N . PHE A 1 102 ? 19.839 -9.716 -16.045 1.00 94.81 102 PHE A N 1
ATOM 837 C CA . PHE A 1 102 ? 21.190 -9.941 -15.547 1.00 94.81 102 PHE A CA 1
ATOM 838 C C . PHE A 1 102 ? 21.091 -10.937 -14.393 1.00 94.81 102 PHE A C 1
ATOM 840 O O . PHE A 1 102 ? 20.627 -10.584 -13.315 1.00 94.81 102 PHE A O 1
ATOM 847 N N . HIS A 1 103 ? 21.460 -12.201 -14.634 1.00 94.69 103 HIS A N 1
ATOM 848 C CA . HIS A 1 103 ? 21.247 -13.299 -13.671 1.00 94.69 103 HIS A CA 1
ATOM 849 C C . HIS A 1 103 ? 19.779 -13.422 -13.221 1.00 94.69 103 HIS A C 1
ATOM 851 O O . HIS A 1 103 ? 19.468 -13.572 -12.045 1.00 94.69 103 HIS A O 1
ATOM 857 N N . GLY A 1 104 ? 18.852 -13.278 -14.171 1.00 96.69 104 GLY A N 1
ATOM 858 C CA . GLY A 1 104 ? 17.409 -13.282 -13.905 1.00 96.69 104 GLY A CA 1
ATOM 859 C C . GLY A 1 104 ? 16.854 -11.984 -13.304 1.00 96.69 104 GLY A C 1
ATOM 860 O O . GLY A 1 104 ? 15.642 -11.797 -13.318 1.00 96.69 104 GLY A O 1
ATOM 861 N N . VAL A 1 105 ? 17.705 -11.061 -12.842 1.00 97.94 105 VAL A N 1
ATOM 862 C CA . VAL A 1 105 ? 17.294 -9.764 -12.286 1.00 97.94 105 VAL A CA 1
ATOM 863 C C . VAL A 1 105 ? 17.074 -8.750 -13.410 1.00 97.94 105 VAL A C 1
ATOM 865 O O . VAL A 1 105 ? 17.893 -8.626 -14.324 1.00 97.94 105 VAL A O 1
ATOM 868 N N . TYR A 1 106 ? 15.974 -8.008 -13.350 1.00 98.19 106 TYR A N 1
ATOM 869 C CA . TYR A 1 106 ? 15.646 -6.969 -14.323 1.00 98.19 106 TYR A CA 1
ATOM 870 C C . TYR A 1 106 ? 16.275 -5.625 -13.935 1.00 98.19 106 TYR A C 1
ATOM 872 O O . TYR A 1 106 ? 16.524 -5.370 -12.754 1.00 98.19 106 TYR A O 1
ATOM 880 N N . PRO A 1 107 ? 16.528 -4.734 -14.906 1.00 96.81 107 PRO A N 1
ATOM 881 C CA . PRO A 1 107 ? 16.908 -3.363 -14.600 1.00 96.81 107 PRO A CA 1
ATOM 882 C C . PRO A 1 107 ? 15.719 -2.526 -14.124 1.00 96.81 107 PRO A C 1
ATOM 884 O O . PRO A 1 107 ? 14.566 -2.926 -14.246 1.00 96.81 107 PRO A O 1
ATOM 887 N N . HIS A 1 108 ? 15.984 -1.308 -13.656 1.00 96.31 108 HIS A N 1
ATOM 888 C CA . HIS A 1 108 ? 14.928 -0.384 -13.238 1.00 96.31 108 HIS A CA 1
ATOM 889 C C . HIS A 1 108 ? 13.954 -0.034 -14.377 1.00 96.31 108 HIS A C 1
ATOM 891 O O . HIS A 1 108 ? 12.735 0.002 -14.180 1.00 96.31 108 HIS A O 1
ATOM 897 N N . LEU A 1 109 ? 14.500 0.246 -15.569 1.00 97.00 109 LEU A N 1
ATOM 898 C CA . LEU A 1 109 ? 13.740 0.604 -16.764 1.00 97.00 109 LEU A CA 1
ATOM 899 C C . LEU A 1 109 ? 14.116 -0.268 -17.958 1.00 97.00 109 LEU A C 1
ATOM 901 O O . LEU A 1 109 ? 15.295 -0.521 -18.217 1.00 97.00 109 LEU A O 1
ATOM 905 N N . ILE A 1 110 ? 13.100 -0.628 -18.740 1.00 97.81 110 ILE A N 1
ATOM 906 C CA . ILE A 1 110 ? 13.265 -1.242 -20.058 1.00 97.81 110 ILE A CA 1
ATOM 907 C C . ILE A 1 110 ? 12.432 -0.516 -21.113 1.00 97.81 110 ILE A C 1
ATOM 909 O O . ILE A 1 110 ? 11.433 0.138 -20.812 1.00 97.81 110 ILE A O 1
ATOM 913 N N . HIS A 1 111 ? 12.824 -0.661 -22.372 1.00 97.56 111 HIS A N 1
ATOM 914 C CA . HIS A 1 111 ? 12.067 -0.168 -23.508 1.00 97.56 111 HIS A CA 1
ATOM 915 C C . HIS A 1 111 ? 10.903 -1.114 -23.831 1.00 97.56 111 HIS A C 1
ATOM 917 O O . HIS A 1 111 ? 11.110 -2.277 -24.180 1.00 97.56 111 HIS A O 1
ATOM 923 N N . GLY A 1 112 ? 9.664 -0.620 -23.774 1.00 96.44 112 GLY A N 1
ATOM 924 C CA . GLY A 1 112 ? 8.456 -1.458 -23.829 1.00 96.44 112 GLY A CA 1
ATOM 925 C C . GLY A 1 112 ? 8.229 -2.249 -25.120 1.00 96.44 112 GLY A C 1
ATOM 926 O O . GLY A 1 112 ? 7.431 -3.183 -25.127 1.00 96.44 112 GLY A O 1
ATOM 927 N N . LYS A 1 113 ? 8.910 -1.903 -26.220 1.00 96.44 113 LYS A N 1
ATOM 928 C CA . LYS A 1 113 ? 8.838 -2.653 -27.488 1.00 96.44 113 LYS A CA 1
ATOM 929 C C . LYS A 1 113 ? 9.966 -3.670 -27.651 1.00 96.44 113 LYS A C 1
ATOM 931 O O . LYS A 1 113 ? 9.750 -4.712 -28.254 1.00 96.44 113 LYS A O 1
ATOM 936 N N . THR A 1 114 ? 11.166 -3.347 -27.174 1.00 97.69 114 THR A N 1
ATOM 937 C CA . THR A 1 114 ? 12.386 -4.119 -27.480 1.00 97.69 114 THR A CA 1
ATOM 938 C C . THR A 1 114 ? 12.905 -4.906 -26.286 1.00 97.69 114 THR A C 1
ATOM 940 O O . THR A 1 114 ? 13.719 -5.796 -26.479 1.00 97.69 114 THR A O 1
ATOM 943 N N . GLY A 1 115 ? 12.471 -4.569 -25.070 1.00 97.88 115 GLY A N 1
ATOM 944 C CA . GLY A 1 115 ? 12.941 -5.184 -23.832 1.00 97.88 115 GLY A CA 1
ATOM 945 C C . GLY A 1 115 ? 14.340 -4.736 -23.402 1.00 97.88 115 GLY A C 1
ATOM 946 O O . GLY A 1 115 ? 14.832 -5.190 -22.375 1.00 97.88 115 GLY A O 1
ATOM 947 N N . GLN A 1 116 ? 14.980 -3.835 -24.152 1.00 97.25 116 GLN A N 1
ATOM 948 C CA . GLN A 1 116 ? 16.331 -3.355 -23.863 1.00 97.25 116 GLN A CA 1
ATOM 949 C C . GLN A 1 116 ? 16.360 -2.415 -22.656 1.00 97.25 116 GLN A C 1
ATOM 951 O O . GLN A 1 116 ? 15.411 -1.670 -22.422 1.00 97.25 116 GLN A O 1
ATOM 956 N N . LEU A 1 117 ? 17.476 -2.428 -21.929 1.00 94.88 117 LEU A N 1
ATOM 957 C CA . LEU A 1 117 ? 17.765 -1.534 -20.808 1.00 94.88 117 LEU A CA 1
ATOM 958 C C . LEU A 1 117 ? 17.578 -0.060 -21.203 1.00 94.88 117 LEU A C 1
ATOM 960 O O . LEU A 1 117 ? 18.062 0.375 -22.247 1.00 94.88 117 LEU A O 1
ATOM 964 N N . ILE A 1 118 ? 16.969 0.721 -20.312 1.00 93.44 118 ILE A N 1
ATOM 965 C CA . ILE A 1 118 ? 17.046 2.185 -20.325 1.00 93.44 118 ILE A CA 1
ATOM 966 C C . ILE A 1 118 ? 17.789 2.628 -19.060 1.00 93.44 118 ILE A C 1
ATOM 968 O O . ILE A 1 118 ? 17.411 2.258 -17.950 1.00 93.44 118 ILE A O 1
ATOM 972 N N . HIS A 1 119 ? 18.842 3.432 -19.218 1.00 88.81 119 HIS A N 1
ATOM 973 C CA . HIS A 1 119 ? 19.630 3.924 -18.086 1.00 88.81 119 HIS A CA 1
ATOM 974 C C . HIS A 1 119 ? 18.797 4.791 -17.136 1.00 88.81 119 HIS A C 1
ATOM 976 O O . HIS A 1 119 ? 18.033 5.660 -17.566 1.00 88.81 119 HIS A O 1
ATOM 982 N N . PHE A 1 120 ? 18.996 4.602 -15.831 1.00 86.19 120 PHE A N 1
ATOM 983 C CA . PHE A 1 120 ? 18.283 5.348 -14.799 1.00 86.19 120 PHE A CA 1
ATOM 984 C C . PHE A 1 120 ? 19.229 5.797 -13.683 1.00 86.19 120 PHE A C 1
ATOM 986 O O . PHE A 1 120 ? 19.717 4.982 -12.912 1.00 86.19 120 PHE A O 1
ATOM 993 N N . GLY A 1 121 ? 19.499 7.103 -13.575 1.00 76.81 121 GLY A N 1
ATOM 994 C CA . GLY A 1 121 ? 20.235 7.668 -12.433 1.00 76.81 121 GLY A CA 1
ATOM 995 C C . GLY A 1 121 ? 21.614 7.038 -12.180 1.00 76.81 121 GLY A C 1
ATOM 996 O O . GLY A 1 121 ? 21.968 6.796 -11.029 1.00 76.81 121 GLY A O 1
ATOM 997 N N . GLY A 1 122 ? 22.365 6.721 -13.242 1.00 75.69 122 GLY A N 1
ATOM 998 C CA . GLY A 1 122 ? 23.664 6.039 -13.150 1.00 75.69 122 GLY A CA 1
ATOM 999 C C . GLY A 1 122 ? 23.580 4.521 -12.941 1.00 75.69 122 GLY A C 1
ATOM 1000 O O . GLY A 1 122 ? 24.613 3.864 -12.856 1.00 75.69 122 GLY A O 1
ATOM 1001 N N . GLN A 1 123 ? 22.374 3.953 -12.874 1.00 83.69 123 GLN A N 1
ATOM 1002 C CA . GLN A 1 123 ? 22.149 2.514 -12.948 1.00 83.69 123 GLN A CA 1
ATOM 1003 C C . GLN A 1 123 ? 22.132 2.067 -14.409 1.00 83.69 123 GLN A C 1
ATOM 1005 O O . GLN A 1 123 ? 21.548 2.717 -15.285 1.00 83.69 123 GLN A O 1
ATOM 1010 N N . ASP A 1 124 ? 22.776 0.939 -14.656 1.00 85.00 124 ASP A N 1
ATOM 1011 C CA . ASP A 1 124 ? 23.001 0.391 -15.985 1.00 85.00 124 ASP A CA 1
ATOM 1012 C C . ASP A 1 124 ? 22.814 -1.134 -16.043 1.00 85.00 124 ASP A C 1
ATOM 1014 O O . ASP A 1 124 ? 23.065 -1.745 -17.071 1.00 85.00 124 ASP A O 1
ATOM 1018 N N . GLY A 1 125 ? 22.366 -1.762 -14.959 1.00 90.44 125 GLY A N 1
ATOM 1019 C CA . GLY A 1 125 ? 22.218 -3.210 -14.868 1.00 90.44 125 GLY A CA 1
ATOM 1020 C C . GLY A 1 125 ? 21.050 -3.607 -13.976 1.00 90.44 125 GLY A C 1
ATOM 1021 O O . GLY A 1 125 ? 20.009 -2.958 -13.992 1.00 90.44 125 GLY A O 1
ATOM 1022 N N . ALA A 1 126 ? 21.226 -4.677 -13.209 1.00 93.62 126 ALA A N 1
ATOM 1023 C CA . ALA A 1 126 ? 20.223 -5.237 -12.312 1.00 93.62 126 ALA A CA 1
ATOM 1024 C C . ALA A 1 126 ? 19.790 -4.254 -11.211 1.00 93.62 126 ALA A C 1
ATOM 1026 O O . ALA A 1 126 ? 20.650 -3.711 -10.514 1.00 93.62 126 ALA A O 1
ATOM 1027 N N . ASP A 1 127 ? 18.476 -4.119 -11.002 1.00 96.00 127 ASP A N 1
ATOM 1028 C CA . ASP A 1 127 ? 17.845 -3.463 -9.848 1.00 96.00 127 ASP A CA 1
ATOM 1029 C C . ASP A 1 127 ? 16.982 -4.503 -9.107 1.00 96.00 127 ASP A C 1
ATOM 1031 O O . ASP A 1 127 ? 15.926 -4.941 -9.588 1.00 96.00 127 ASP A O 1
ATOM 1035 N N . ILE A 1 128 ? 17.439 -4.930 -7.925 1.00 97.19 128 ILE A N 1
ATOM 1036 C CA . ILE A 1 128 ? 16.758 -5.994 -7.174 1.00 97.19 128 ILE A CA 1
ATOM 1037 C C . ILE A 1 128 ? 15.485 -5.505 -6.489 1.00 97.19 128 ILE A C 1
ATOM 1039 O O . ILE A 1 128 ? 14.586 -6.311 -6.253 1.00 97.19 128 ILE A O 1
ATOM 1043 N N . GLN A 1 129 ? 15.370 -4.206 -6.187 1.00 97.38 129 GLN A N 1
ATOM 1044 C CA . GLN A 1 129 ? 14.152 -3.658 -5.593 1.00 97.38 129 GLN A CA 1
ATOM 1045 C C . GLN A 1 129 ? 13.007 -3.692 -6.592 1.00 97.38 129 GLN A C 1
ATOM 1047 O O . GLN A 1 129 ? 11.917 -4.170 -6.274 1.00 97.38 129 GLN A O 1
ATOM 1052 N N . GLU A 1 130 ? 13.254 -3.188 -7.797 1.00 98.00 130 GLU A N 1
ATOM 1053 C CA . GLU A 1 130 ? 12.241 -3.148 -8.846 1.00 98.00 130 GLU A CA 1
ATOM 1054 C C . GLU A 1 130 ? 11.863 -4.570 -9.274 1.00 98.00 130 GLU A C 1
ATOM 1056 O O . GLU A 1 130 ? 10.676 -4.884 -9.373 1.00 98.00 130 GLU A O 1
ATOM 1061 N N . THR A 1 131 ? 12.851 -5.463 -9.412 1.00 98.75 131 THR A N 1
ATOM 1062 C CA . THR A 1 131 ? 12.608 -6.892 -9.669 1.00 98.75 131 THR A CA 1
ATOM 1063 C C . THR A 1 131 ? 11.771 -7.536 -8.565 1.00 98.75 131 THR A C 1
ATOM 1065 O O . THR A 1 131 ? 10.853 -8.296 -8.857 1.00 98.75 131 THR A O 1
ATOM 1068 N N . SER A 1 132 ? 12.025 -7.209 -7.298 1.00 98.75 132 SER A N 1
ATOM 1069 C CA . SER A 1 132 ? 11.248 -7.749 -6.177 1.00 98.75 132 SER A CA 1
ATOM 1070 C C . SER A 1 132 ? 9.807 -7.242 -6.174 1.00 98.75 132 SER A C 1
ATOM 1072 O O . SER A 1 132 ? 8.884 -8.012 -5.927 1.00 98.75 132 SER A O 1
ATOM 1074 N N . ASN A 1 133 ? 9.579 -5.974 -6.518 1.00 98.81 133 ASN A N 1
ATOM 1075 C CA . ASN A 1 133 ? 8.226 -5.451 -6.700 1.00 98.81 133 ASN A CA 1
ATOM 1076 C C . ASN A 1 133 ? 7.501 -6.163 -7.862 1.00 98.81 133 ASN A C 1
ATOM 1078 O O . ASN A 1 133 ? 6.329 -6.512 -7.722 1.00 98.81 133 ASN A O 1
ATOM 1082 N N . LEU A 1 134 ? 8.195 -6.434 -8.979 1.00 98.94 134 LEU A N 1
ATOM 1083 C CA . LEU A 1 134 ? 7.662 -7.224 -10.097 1.00 98.94 134 LEU A CA 1
ATOM 1084 C C . LEU A 1 134 ? 7.277 -8.642 -9.664 1.00 98.94 134 LEU A C 1
ATOM 1086 O O . LEU A 1 134 ? 6.151 -9.074 -9.904 1.00 98.94 134 LEU A O 1
ATOM 1090 N N . MET A 1 135 ? 8.197 -9.350 -9.011 1.00 98.94 135 MET A N 1
ATOM 1091 C CA . MET A 1 135 ? 7.989 -10.733 -8.586 1.00 98.94 135 MET A CA 1
ATOM 1092 C C . MET A 1 135 ? 6.889 -10.851 -7.535 1.00 98.94 135 MET A C 1
ATOM 1094 O O . MET A 1 135 ? 6.090 -11.777 -7.615 1.00 98.94 135 MET A O 1
ATOM 1098 N N . MET A 1 136 ? 6.772 -9.892 -6.610 1.00 98.94 136 MET A N 1
ATOM 1099 C CA . MET A 1 136 ? 5.644 -9.850 -5.675 1.00 98.94 136 MET A CA 1
ATOM 1100 C C . MET A 1 136 ? 4.310 -9.794 -6.433 1.00 98.94 136 MET A C 1
ATOM 1102 O O . MET A 1 136 ? 3.419 -10.595 -6.161 1.00 98.94 136 MET A O 1
ATOM 1106 N N . GLY A 1 137 ? 4.195 -8.912 -7.432 1.00 98.88 137 GLY A N 1
ATOM 1107 C CA . GLY A 1 137 ? 2.997 -8.817 -8.264 1.00 98.88 137 GLY A CA 1
ATOM 1108 C C . GLY A 1 137 ? 2.700 -10.104 -9.036 1.00 98.88 137 GLY A C 1
ATOM 1109 O O . GLY A 1 137 ? 1.566 -10.582 -9.015 1.00 98.88 137 GLY A O 1
ATOM 1110 N N . LEU A 1 138 ? 3.713 -10.710 -9.664 1.00 98.94 138 LEU A N 1
ATOM 1111 C CA . LEU A 1 138 ? 3.560 -11.984 -10.375 1.00 98.94 138 LEU A CA 1
ATOM 1112 C C . LEU A 1 138 ? 3.132 -13.116 -9.428 1.00 98.94 138 LEU A C 1
ATOM 1114 O O . LEU A 1 138 ? 2.224 -13.871 -9.759 1.00 98.94 138 LEU A O 1
ATOM 1118 N N . LEU A 1 139 ? 3.697 -13.212 -8.224 1.00 98.94 139 LEU A N 1
ATOM 1119 C CA . LEU A 1 139 ? 3.281 -14.215 -7.239 1.00 98.94 139 LEU A CA 1
ATOM 1120 C C . LEU A 1 139 ? 1.830 -14.002 -6.775 1.00 98.94 139 LEU A C 1
ATOM 1122 O O . LEU A 1 139 ? 1.112 -14.984 -6.586 1.00 98.94 139 LEU A O 1
ATOM 1126 N N . MET A 1 140 ? 1.362 -12.750 -6.665 1.00 98.88 140 MET A N 1
ATOM 1127 C CA . MET A 1 140 ? -0.062 -12.468 -6.423 1.00 98.88 140 MET A CA 1
ATOM 1128 C C . MET A 1 140 ? -0.933 -12.924 -7.599 1.00 98.88 140 MET A C 1
ATOM 1130 O O . MET A 1 140 ? -1.992 -13.507 -7.379 1.00 98.88 140 MET A O 1
ATOM 1134 N N . ALA A 1 141 ? -0.485 -12.726 -8.845 1.00 98.88 141 ALA A N 1
ATOM 1135 C CA . ALA A 1 141 ? -1.182 -13.242 -10.024 1.00 98.88 141 ALA A CA 1
ATOM 1136 C C . ALA A 1 141 ? -1.246 -14.775 -10.017 1.00 98.88 141 ALA A C 1
ATOM 1138 O O . ALA A 1 141 ? -2.317 -15.337 -10.232 1.00 98.88 141 ALA A O 1
ATOM 1139 N N . ARG A 1 142 ? -0.142 -15.453 -9.681 1.00 98.81 142 ARG A N 1
ATOM 1140 C CA . ARG A 1 142 ? -0.092 -16.918 -9.556 1.00 98.81 142 ARG A CA 1
ATOM 1141 C C . ARG A 1 142 ? -1.078 -17.439 -8.507 1.00 98.81 142 ARG A C 1
ATOM 1143 O O . ARG A 1 142 ? -1.669 -18.491 -8.713 1.00 98.81 142 ARG A O 1
ATOM 1150 N N . ALA A 1 143 ? -1.261 -16.708 -7.406 1.00 98.81 143 ALA A N 1
ATOM 1151 C CA . ALA A 1 143 ? -2.222 -17.047 -6.357 1.00 98.81 143 ALA A CA 1
ATOM 1152 C C . ALA A 1 143 ? -3.685 -16.727 -6.727 1.00 98.81 143 ALA A C 1
ATOM 1154 O O . ALA A 1 143 ? -4.596 -17.372 -6.212 1.00 98.81 143 ALA A O 1
ATOM 1155 N N . TYR A 1 144 ? -3.920 -15.723 -7.577 1.00 98.88 144 TYR A N 1
ATOM 1156 C CA . TYR A 1 144 ? -5.260 -15.293 -7.996 1.00 98.88 144 TYR A CA 1
ATOM 1157 C C . TYR A 1 144 ? -5.819 -16.120 -9.163 1.00 98.88 144 TYR A C 1
ATOM 1159 O O . TYR A 1 144 ? -7.028 -16.356 -9.237 1.00 98.88 144 TYR A O 1
ATOM 1167 N N . PHE A 1 145 ? -4.950 -16.538 -10.086 1.00 98.69 145 PHE A N 1
ATOM 1168 C CA . PHE A 1 145 ? -5.274 -17.400 -11.222 1.00 98.69 145 PHE A CA 1
ATOM 1169 C C . PHE A 1 145 ? -5.119 -18.878 -10.850 1.00 98.69 145 PHE A C 1
ATOM 1171 O O . PHE A 1 145 ? -4.176 -19.541 -11.281 1.00 98.69 145 PHE A O 1
ATOM 1178 N N . ASP A 1 146 ? -6.020 -19.373 -9.997 1.00 97.56 146 ASP A N 1
ATOM 1179 C CA . ASP A 1 146 ? -5.995 -20.701 -9.374 1.00 97.56 146 ASP A CA 1
ATOM 1180 C C . ASP A 1 146 ? -6.952 -21.736 -10.003 1.00 97.56 146 ASP A C 1
ATOM 1182 O O . ASP A 1 146 ? -7.084 -22.840 -9.478 1.00 97.56 146 ASP A O 1
ATOM 1186 N N . GLN A 1 147 ? -7.583 -21.440 -11.145 1.00 98.25 147 GLN A N 1
ATOM 1187 C CA . GLN A 1 147 ? -8.482 -22.385 -11.817 1.00 98.25 147 GLN A CA 1
ATOM 1188 C C . GLN A 1 147 ? -7.714 -23.434 -12.635 1.00 98.25 147 GLN A C 1
ATOM 1190 O O . GLN A 1 147 ? -6.613 -23.187 -13.146 1.00 98.25 147 GLN A O 1
ATOM 1195 N N . ASP A 1 148 ? -8.330 -24.605 -12.808 1.00 98.00 148 ASP A N 1
ATOM 1196 C CA . ASP A 1 148 ? -7.814 -25.714 -13.618 1.00 98.00 148 ASP A CA 1
ATOM 1197 C C . ASP A 1 148 ? -8.184 -25.539 -15.102 1.00 98.00 148 ASP A C 1
ATOM 1199 O O . ASP A 1 148 ? -8.946 -26.303 -15.690 1.00 98.00 148 ASP A O 1
ATOM 1203 N N . THR A 1 149 ? -7.703 -24.446 -15.701 1.00 98.50 149 THR A N 1
ATOM 1204 C CA . THR A 1 149 ? -7.862 -24.171 -17.136 1.00 98.50 149 THR A CA 1
ATOM 1205 C C . THR A 1 149 ? -6.496 -24.102 -17.815 1.00 98.50 149 THR A C 1
ATOM 1207 O O . THR A 1 149 ? -5.537 -23.644 -17.186 1.00 98.50 149 THR A O 1
ATOM 1210 N N . PRO A 1 150 ? -6.375 -24.468 -19.108 1.00 98.62 150 PRO A N 1
ATOM 1211 C CA . PRO A 1 150 ? -5.081 -24.469 -19.795 1.00 98.62 150 PRO A CA 1
ATOM 1212 C C . PRO A 1 150 ? -4.334 -23.128 -19.731 1.00 98.62 150 PRO A C 1
ATOM 1214 O O . PRO A 1 150 ? -3.131 -23.107 -19.488 1.00 98.62 150 PRO A O 1
ATOM 1217 N N . LYS A 1 151 ? -5.040 -21.997 -19.886 1.00 98.62 151 LYS A N 1
ATOM 1218 C CA . LYS A 1 151 ? -4.429 -20.658 -19.828 1.00 98.62 151 LYS A CA 1
ATOM 1219 C C . LYS A 1 151 ? -3.963 -20.279 -18.418 1.00 98.62 151 LYS A C 1
ATOM 1221 O O . LYS A 1 151 ? -2.912 -19.661 -18.280 1.00 98.62 151 LYS A O 1
ATOM 1226 N N . GLU A 1 152 ? -4.730 -20.608 -17.374 1.00 98.75 152 GLU A N 1
ATOM 1227 C CA . GLU A 1 152 ? -4.315 -20.309 -15.995 1.00 98.75 152 GLU A CA 1
ATOM 1228 C C . GLU A 1 152 ? -3.170 -21.223 -15.542 1.00 98.75 152 GLU A C 1
ATOM 1230 O O . GLU A 1 152 ? -2.248 -20.741 -14.889 1.00 98.75 152 GLU A O 1
ATOM 1235 N N . ILE A 1 153 ? -3.163 -22.500 -15.951 1.00 98.88 153 ILE A N 1
ATOM 1236 C CA . ILE A 1 153 ? -2.016 -23.402 -15.754 1.00 98.88 153 ILE A CA 1
ATOM 1237 C C . ILE A 1 153 ? -0.764 -22.812 -16.410 1.00 98.88 153 ILE A C 1
ATOM 1239 O O . ILE A 1 153 ? 0.231 -22.607 -15.717 1.00 98.88 153 ILE A O 1
ATOM 1243 N N . GLN A 1 154 ? -0.845 -22.457 -17.699 1.00 98.81 154 GLN A N 1
ATOM 1244 C CA . GLN A 1 154 ? 0.262 -21.839 -18.434 1.00 98.81 154 GLN A CA 1
ATOM 1245 C C . GLN A 1 154 ? 0.786 -20.595 -17.707 1.00 98.81 154 GLN A C 1
ATOM 1247 O O . GLN A 1 154 ? 1.989 -20.463 -17.491 1.00 98.81 154 GLN A O 1
ATOM 1252 N N . LEU A 1 155 ? -0.107 -19.693 -17.283 1.00 98.94 155 LEU A N 1
ATOM 1253 C CA . LEU A 1 155 ? 0.301 -18.485 -16.572 1.00 98.94 155 LEU A CA 1
ATOM 1254 C C . LEU A 1 155 ? 1.045 -18.819 -15.269 1.00 98.94 155 LEU A C 1
ATOM 1256 O O . LEU A 1 155 ? 2.079 -18.214 -14.979 1.00 98.94 155 LEU A O 1
ATOM 1260 N N . ARG A 1 156 ? 0.541 -19.771 -14.471 1.00 98.88 156 ARG A N 1
ATOM 1261 C CA . ARG A 1 156 ? 1.202 -20.175 -13.221 1.00 98.88 156 ARG A CA 1
ATOM 1262 C C . ARG A 1 156 ? 2.590 -20.765 -13.476 1.00 98.88 156 ARG A C 1
ATOM 1264 O O . ARG A 1 156 ? 3.511 -20.469 -12.716 1.00 98.88 156 ARG A O 1
ATOM 1271 N N . GLU A 1 157 ? 2.749 -21.562 -14.529 1.00 98.81 157 GLU A N 1
ATOM 1272 C CA . GLU A 1 157 ? 4.034 -22.143 -14.933 1.00 98.81 157 GLU A CA 1
ATOM 1273 C C . GLU A 1 157 ? 5.030 -21.072 -15.402 1.00 98.81 157 GLU A C 1
ATOM 1275 O O . GLU A 1 157 ? 6.173 -21.051 -14.941 1.00 98.81 157 GLU A O 1
ATOM 1280 N N . GLU A 1 158 ? 4.596 -20.134 -16.248 1.00 98.88 158 GLU A N 1
ATOM 1281 C CA . GLU A 1 158 ? 5.429 -19.022 -16.722 1.00 98.88 158 GLU A CA 1
ATOM 1282 C C . GLU A 1 158 ? 5.890 -18.122 -15.570 1.00 98.88 158 GLU A C 1
ATOM 1284 O O . GLU A 1 158 ? 7.066 -17.759 -15.495 1.00 98.88 158 GLU A O 1
ATOM 1289 N N . ILE A 1 159 ? 4.993 -17.804 -14.631 1.00 98.94 159 ILE A N 1
ATOM 1290 C CA . ILE A 1 159 ? 5.346 -17.042 -13.429 1.00 98.94 159 ILE A CA 1
ATOM 1291 C C . ILE A 1 159 ? 6.372 -17.798 -12.585 1.00 98.94 159 ILE A C 1
ATOM 1293 O O . ILE A 1 159 ? 7.365 -17.203 -12.170 1.00 98.94 159 ILE A O 1
ATOM 1297 N N . THR A 1 160 ? 6.158 -19.092 -12.332 1.00 98.88 160 THR A N 1
ATOM 1298 C CA . THR A 1 160 ? 7.103 -19.908 -11.556 1.00 98.88 160 THR A CA 1
ATOM 1299 C C . THR A 1 160 ? 8.479 -19.931 -12.218 1.00 98.88 160 THR A C 1
ATOM 1301 O O . THR A 1 160 ? 9.480 -19.706 -11.541 1.00 98.88 160 THR A O 1
ATOM 1304 N N . LYS A 1 161 ? 8.539 -20.079 -13.545 1.00 98.69 161 LYS A N 1
ATOM 1305 C CA . LYS A 1 161 ? 9.794 -20.030 -14.305 1.00 98.69 161 LYS A CA 1
ATOM 1306 C C . LYS A 1 161 ? 10.514 -18.687 -14.153 1.00 98.69 161 LYS A C 1
ATOM 1308 O O . LYS A 1 161 ? 11.720 -18.655 -13.912 1.00 98.69 161 LYS A O 1
ATOM 1313 N N . LEU A 1 162 ? 9.784 -17.577 -14.287 1.00 98.88 162 LEU A N 1
ATOM 1314 C CA . LEU A 1 162 ? 10.332 -16.229 -14.127 1.00 98.88 162 LEU A CA 1
ATOM 1315 C C . LEU A 1 162 ? 10.850 -15.981 -12.707 1.00 98.88 162 LEU A C 1
ATOM 1317 O O . LEU A 1 162 ? 11.918 -15.394 -12.549 1.00 98.88 162 LEU A O 1
ATOM 1321 N N . TRP A 1 163 ? 10.104 -16.435 -11.700 1.00 98.81 163 TRP A N 1
ATOM 1322 C CA . TRP A 1 163 ? 10.465 -16.346 -10.289 1.00 98.81 163 TRP A CA 1
ATOM 1323 C C . TRP A 1 163 ? 11.756 -17.106 -9.982 1.00 98.81 163 TRP A C 1
ATOM 1325 O O . TRP A 1 163 ? 12.710 -16.503 -9.498 1.00 98.81 163 TRP A O 1
ATOM 1335 N N . GLU A 1 164 ? 11.821 -18.392 -10.333 1.00 98.62 164 GLU A N 1
ATOM 1336 C CA . GLU A 1 164 ? 12.971 -19.261 -10.041 1.00 98.62 164 GLU A CA 1
ATOM 1337 C C . GLU A 1 164 ? 14.240 -18.881 -10.825 1.00 98.62 164 GLU A C 1
ATOM 1339 O O . GLU A 1 164 ? 15.366 -19.262 -10.471 1.00 98.62 164 GLU A O 1
ATOM 1344 N N . ALA A 1 165 ? 14.084 -18.112 -11.906 1.00 98.44 165 ALA A N 1
ATOM 1345 C CA . ALA A 1 165 ? 15.203 -17.586 -12.668 1.00 98.44 165 ALA A CA 1
ATOM 1346 C C . ALA A 1 165 ? 15.987 -16.505 -11.904 1.00 98.44 165 ALA A C 1
ATOM 1348 O O . ALA A 1 165 ? 17.189 -16.377 -12.158 1.00 98.44 165 ALA A O 1
ATOM 1349 N N . VAL A 1 166 ? 15.352 -15.766 -10.984 1.00 98.69 166 VAL A N 1
ATOM 1350 C CA . VAL A 1 166 ? 15.960 -14.630 -10.272 1.00 98.69 166 VAL A CA 1
ATOM 1351 C C . VAL A 1 166 ? 17.051 -15.103 -9.315 1.00 98.69 166 VAL A C 1
ATOM 1353 O O . VAL A 1 166 ? 16.797 -15.823 -8.354 1.00 98.69 166 VAL A O 1
ATOM 1356 N N . ASP A 1 167 ? 18.283 -14.656 -9.546 1.00 97.81 167 ASP A N 1
ATOM 1357 C CA . ASP A 1 167 ? 19.400 -14.939 -8.653 1.00 97.81 167 ASP A CA 1
ATOM 1358 C C . ASP A 1 167 ? 19.615 -13.814 -7.632 1.00 97.81 167 ASP A C 1
ATOM 1360 O O . ASP A 1 167 ? 20.337 -12.843 -7.876 1.00 97.81 167 ASP A O 1
ATOM 1364 N N . TYR A 1 168 ? 19.001 -13.951 -6.454 1.00 97.69 168 TYR A N 1
ATOM 1365 C CA . TYR A 1 168 ? 19.183 -12.993 -5.361 1.00 97.69 168 TYR A CA 1
ATOM 1366 C C . TYR A 1 168 ? 20.587 -13.054 -4.742 1.00 97.69 168 TYR A C 1
ATOM 1368 O O . TYR A 1 168 ? 21.017 -12.078 -4.121 1.00 97.69 168 TYR A O 1
ATOM 1376 N N . THR A 1 169 ? 21.326 -14.158 -4.914 1.00 95.75 169 THR A N 1
ATOM 1377 C CA . THR A 1 169 ? 22.677 -14.314 -4.345 1.00 95.75 169 THR A CA 1
ATOM 1378 C C . THR A 1 169 ? 23.680 -13.369 -4.996 1.00 95.75 169 THR A C 1
ATOM 1380 O O . THR A 1 169 ? 24.605 -12.902 -4.334 1.00 95.75 169 THR A O 1
ATOM 1383 N N . MET A 1 170 ? 23.438 -12.979 -6.251 1.00 92.75 170 MET A N 1
ATOM 1384 C CA . MET A 1 170 ? 24.254 -11.990 -6.958 1.00 92.75 170 MET A CA 1
ATOM 1385 C C . MET A 1 170 ? 24.247 -10.615 -6.291 1.00 92.75 170 MET A C 1
ATOM 1387 O O . MET A 1 170 ? 25.192 -9.854 -6.482 1.00 92.75 170 MET A O 1
ATOM 1391 N N . HIS A 1 171 ? 23.209 -10.318 -5.505 1.00 93.94 171 HIS A N 1
ATOM 1392 C CA . HIS A 1 171 ? 23.071 -9.089 -4.731 1.00 93.94 171 HIS A CA 1
ATOM 1393 C C . HIS A 1 171 ? 23.503 -9.254 -3.264 1.00 93.94 171 HIS A C 1
ATOM 1395 O O . HIS A 1 171 ? 23.504 -8.275 -2.519 1.00 93.94 171 HIS A O 1
ATOM 1401 N N . GLU A 1 172 ? 23.871 -10.457 -2.815 1.00 94.19 172 GLU A N 1
ATOM 1402 C CA . GLU A 1 172 ? 24.272 -10.709 -1.430 1.00 94.19 172 GLU A CA 1
ATOM 1403 C C . GLU A 1 172 ? 25.694 -10.197 -1.156 1.00 94.19 172 GLU A C 1
ATOM 1405 O O . GLU A 1 172 ? 26.669 -10.588 -1.796 1.00 94.19 172 GLU A O 1
ATOM 1410 N N . HIS A 1 173 ? 25.844 -9.325 -0.160 1.00 90.69 173 HIS A N 1
ATOM 1411 C CA . HIS A 1 173 ? 27.145 -8.783 0.228 1.00 90.69 173 HIS A CA 1
ATOM 1412 C C . HIS A 1 173 ? 27.147 -8.300 1.673 1.00 90.69 173 HIS A C 1
ATOM 1414 O O . HIS A 1 173 ? 26.209 -7.635 2.100 1.00 90.69 173 HIS A O 1
ATOM 1420 N N . GLN A 1 174 ? 28.235 -8.549 2.410 1.00 85.88 174 GLN A N 1
ATOM 1421 C CA . GLN A 1 174 ? 28.410 -8.071 3.794 1.00 85.88 174 GLN A CA 1
ATOM 1422 C C . GLN A 1 174 ? 27.192 -8.351 4.697 1.00 85.88 174 GLN A C 1
ATOM 1424 O O . GLN A 1 174 ? 26.783 -7.502 5.486 1.00 85.88 174 GLN A O 1
ATOM 1429 N N . ASN A 1 175 ? 26.609 -9.550 4.583 1.00 91.62 175 ASN A N 1
ATOM 1430 C CA . ASN A 1 175 ? 25.375 -9.922 5.282 1.00 91.62 175 ASN A CA 1
ATOM 1431 C C . ASN A 1 175 ? 24.214 -8.941 5.018 1.00 91.62 175 ASN A C 1
ATOM 1433 O O . ASN A 1 175 ? 23.470 -8.609 5.938 1.00 91.62 175 ASN A O 1
ATOM 1437 N N . ALA A 1 176 ? 24.087 -8.447 3.789 1.00 94.38 176 ALA A N 1
ATOM 1438 C CA . ALA A 1 176 ? 23.041 -7.548 3.322 1.00 94.38 176 ALA A CA 1
ATOM 1439 C C . ALA A 1 176 ? 22.778 -7.762 1.818 1.00 94.38 176 ALA A C 1
ATOM 1441 O O . ALA A 1 176 ? 23.419 -8.602 1.186 1.00 94.38 176 ALA A O 1
ATOM 1442 N N . LEU A 1 177 ? 21.856 -6.982 1.248 1.00 95.00 177 LEU A N 1
ATOM 1443 C CA . LEU A 1 177 ? 21.628 -6.890 -0.193 1.00 95.00 177 LEU A CA 1
ATOM 1444 C C . LEU A 1 177 ? 22.179 -5.575 -0.755 1.00 95.00 177 LEU A C 1
ATOM 1446 O O . LEU A 1 177 ? 21.995 -4.506 -0.165 1.00 95.00 177 LEU A O 1
ATOM 1450 N N . TRP A 1 178 ? 22.811 -5.638 -1.922 1.00 93.81 178 TRP A N 1
ATOM 1451 C CA . TRP A 1 178 ? 23.026 -4.479 -2.782 1.00 93.81 178 TRP A CA 1
ATOM 1452 C C . TRP A 1 178 ? 21.771 -4.191 -3.575 1.00 93.81 178 TRP A C 1
ATOM 1454 O O . TRP A 1 178 ? 21.157 -5.092 -4.138 1.00 93.81 178 TRP A O 1
ATOM 1464 N N . TRP A 1 179 ? 21.439 -2.913 -3.694 1.00 93.25 179 TRP A N 1
ATOM 1465 C CA . TRP A 1 179 ? 20.330 -2.488 -4.532 1.00 93.25 179 TRP A CA 1
ATOM 1466 C C . TRP A 1 179 ? 20.596 -2.790 -6.011 1.00 93.25 179 TRP A C 1
ATOM 1468 O O . TRP A 1 179 ? 19.733 -3.331 -6.699 1.00 93.25 179 TRP A O 1
ATOM 1478 N N . ASN A 1 180 ? 21.797 -2.457 -6.494 1.00 90.75 180 ASN A N 1
ATOM 1479 C CA . ASN A 1 180 ? 22.135 -2.512 -7.913 1.00 90.75 180 ASN A CA 1
ATOM 1480 C C . ASN A 1 180 ? 23.411 -3.302 -8.180 1.00 90.75 180 ASN A C 1
ATOM 1482 O O . ASN A 1 180 ? 24.363 -3.228 -7.402 1.00 90.75 180 ASN A O 1
ATOM 1486 N N . HIS A 1 181 ? 23.447 -3.953 -9.341 1.00 86.44 181 HIS A N 1
ATOM 1487 C CA . HIS A 1 181 ? 24.659 -4.506 -9.939 1.00 86.44 181 HIS A CA 1
ATOM 1488 C C . HIS A 1 181 ? 24.774 -4.058 -11.396 1.00 86.44 181 HIS A C 1
ATOM 1490 O O . HIS A 1 181 ? 23.872 -4.294 -12.197 1.00 86.44 181 HIS A O 1
ATOM 1496 N N . SER A 1 182 ? 25.898 -3.429 -11.748 1.00 82.06 182 SER A N 1
ATOM 1497 C CA . SER A 1 182 ? 26.186 -3.075 -13.143 1.00 82.06 182 SER A CA 1
ATOM 1498 C C . SER A 1 182 ? 26.434 -4.326 -13.988 1.00 82.06 182 SER A C 1
ATOM 1500 O O . SER A 1 182 ? 27.024 -5.304 -13.520 1.00 82.06 182 SER A O 1
ATOM 1502 N N . TYR A 1 183 ? 26.034 -4.275 -15.258 1.00 72.62 183 TYR A N 1
ATOM 1503 C CA . TYR A 1 183 ? 26.351 -5.310 -16.245 1.00 72.62 183 TYR A CA 1
ATOM 1504 C C . TYR A 1 183 ? 27.854 -5.381 -16.575 1.00 72.62 183 TYR A C 1
ATOM 1506 O O . TYR A 1 183 ? 28.343 -6.427 -17.001 1.00 72.62 183 TYR A O 1
ATOM 1514 N N . GLN A 1 184 ? 28.613 -4.304 -16.329 1.00 67.12 184 GLN A N 1
ATOM 1515 C CA . GLN A 1 184 ? 30.071 -4.277 -16.459 1.00 67.12 184 GLN A CA 1
ATOM 1516 C C . GLN A 1 184 ? 30.724 -4.730 -15.140 1.00 67.12 184 GLN A C 1
ATOM 1518 O O . GLN A 1 184 ? 31.164 -3.934 -14.307 1.00 67.12 184 GLN A O 1
ATOM 1523 N N . GLN A 1 185 ? 30.773 -6.052 -14.940 1.00 55.50 185 GLN A N 1
ATOM 1524 C CA . GLN A 1 185 ? 31.133 -6.692 -13.665 1.00 55.50 185 GLN A CA 1
ATOM 1525 C C . GLN A 1 185 ? 32.532 -6.357 -13.111 1.00 55.50 185 GLN A C 1
ATOM 1527 O O . GLN A 1 185 ? 32.745 -6.482 -11.908 1.00 55.50 185 GLN A O 1
ATOM 1532 N N . LYS A 1 186 ? 33.495 -5.929 -13.942 1.00 50.16 186 LYS A N 1
ATOM 1533 C CA . LYS A 1 186 ? 34.906 -5.790 -13.525 1.00 50.16 186 LYS A CA 1
ATOM 1534 C C . LYS A 1 186 ? 35.194 -4.621 -12.577 1.00 50.16 186 LYS A C 1
ATOM 1536 O O . LYS A 1 186 ? 36.232 -4.633 -11.929 1.00 50.16 186 LYS A O 1
ATOM 1541 N N . GLU A 1 187 ? 34.302 -3.637 -12.461 1.00 50.84 187 GLU A N 1
ATOM 1542 C CA . GLU A 1 187 ? 34.574 -2.436 -11.650 1.00 50.84 187 GLU A CA 1
ATOM 1543 C C . GLU A 1 187 ? 33.446 -2.079 -10.666 1.00 50.84 187 GLU A C 1
ATOM 1545 O O . GLU A 1 187 ? 33.657 -1.282 -9.748 1.00 50.84 187 GLU A O 1
ATOM 1550 N N . ASN A 1 188 ? 32.249 -2.659 -10.843 1.00 52.34 188 ASN A N 1
ATOM 1551 C CA . ASN A 1 188 ? 31.011 -2.251 -10.169 1.00 52.34 188 ASN A CA 1
ATOM 1552 C C . ASN A 1 188 ? 30.916 -0.713 -10.039 1.00 52.34 188 ASN A C 1
ATOM 1554 O O . ASN A 1 188 ? 30.797 -0.179 -8.936 1.00 52.34 188 ASN A O 1
ATOM 1558 N N . LYS A 1 189 ? 31.042 0.002 -11.169 1.00 54.66 189 LYS A N 1
ATOM 1559 C CA . LYS A 1 189 ? 30.926 1.474 -11.254 1.00 54.66 189 LYS A CA 1
ATOM 1560 C C . LYS A 1 189 ? 29.492 1.988 -11.038 1.00 54.66 189 LYS A C 1
ATOM 1562 O O . LYS A 1 189 ? 29.285 3.197 -11.014 1.00 54.66 189 LYS A O 1
ATOM 1567 N N . GLY A 1 190 ? 28.520 1.088 -10.873 1.00 59.12 190 GLY A N 1
ATOM 1568 C CA . GLY A 1 190 ? 27.128 1.421 -10.577 1.00 59.12 190 GLY A CA 1
ATOM 1569 C C . GLY A 1 190 ? 26.902 1.913 -9.140 1.00 59.12 190 GLY A C 1
ATOM 1570 O O . GLY A 1 190 ? 27.815 1.975 -8.312 1.00 59.12 190 GLY A O 1
ATOM 1571 N N . LEU A 1 191 ? 25.649 2.261 -8.832 1.00 67.94 191 LEU A N 1
ATOM 1572 C CA . LEU A 1 191 ? 25.244 2.761 -7.516 1.00 67.94 191 LEU A CA 1
ATOM 1573 C C . LEU A 1 191 ? 25.506 1.725 -6.407 1.00 67.94 191 LEU A C 1
ATOM 1575 O O . LEU A 1 191 ? 24.817 0.709 -6.308 1.00 67.94 191 LEU A O 1
ATOM 1579 N N . LYS A 1 192 ? 26.450 2.036 -5.512 1.00 75.62 192 LYS A N 1
ATOM 1580 C CA . LYS A 1 192 ? 26.824 1.191 -4.369 1.00 75.62 192 LYS A CA 1
ATOM 1581 C C . LYS A 1 192 ? 25.928 1.439 -3.155 1.00 75.62 192 LYS A C 1
ATOM 1583 O O . LYS A 1 192 ? 26.344 2.069 -2.184 1.00 75.62 192 LYS A O 1
ATOM 1588 N N . LEU A 1 193 ? 24.676 0.985 -3.224 1.00 87.00 193 LEU A N 1
ATOM 1589 C CA . LEU A 1 193 ? 23.697 1.175 -2.151 1.00 87.00 193 LEU A CA 1
ATOM 1590 C C . LEU A 1 193 ? 23.388 -0.146 -1.442 1.00 87.00 193 LEU A C 1
ATOM 1592 O O . LEU A 1 193 ? 22.688 -0.998 -1.983 1.00 87.00 193 LEU A O 1
ATOM 1596 N N . LEU A 1 194 ? 23.877 -0.287 -0.210 1.00 91.62 194 LEU A N 1
ATOM 1597 C CA . LEU A 1 194 ? 23.470 -1.371 0.684 1.00 91.62 194 LEU A CA 1
ATOM 1598 C C . LEU A 1 194 ? 22.063 -1.103 1.229 1.00 91.62 194 LEU A C 1
ATOM 1600 O O . LEU A 1 194 ? 21.802 -0.045 1.809 1.00 91.62 194 LEU A O 1
ATOM 1604 N N . MET A 1 195 ? 21.174 -2.077 1.071 1.00 94.00 195 MET A N 1
ATOM 1605 C CA . MET A 1 195 ? 19.776 -2.009 1.485 1.00 94.00 195 MET A CA 1
ATOM 1606 C C . MET A 1 195 ? 19.662 -2.197 3.001 1.00 94.00 195 MET A C 1
ATOM 1608 O O . MET A 1 195 ? 19.555 -3.312 3.503 1.00 94.00 195 MET A O 1
ATOM 1612 N N . LYS A 1 196 ? 19.703 -1.092 3.749 1.00 94.38 196 LYS A N 1
ATOM 1613 C CA . LYS A 1 196 ? 19.576 -1.092 5.213 1.00 94.38 196 LYS A CA 1
ATOM 1614 C C . LYS A 1 196 ? 18.218 -0.569 5.646 1.00 94.38 196 LYS A C 1
ATOM 1616 O O . LYS A 1 196 ? 17.778 0.473 5.166 1.00 94.38 196 LYS A O 1
ATOM 1621 N N . GLY A 1 197 ? 17.610 -1.254 6.604 1.00 93.62 197 GLY A N 1
ATOM 1622 C CA . GLY A 1 197 ? 16.292 -0.927 7.105 1.00 93.62 197 GLY A CA 1
ATOM 1623 C C . GLY A 1 197 ? 16.273 0.223 8.120 1.00 93.62 197 GLY A C 1
ATOM 1624 O O . GLY A 1 197 ? 17.298 0.700 8.608 1.00 93.62 197 GLY A O 1
ATOM 1625 N N . TYR A 1 198 ? 15.087 0.700 8.489 1.00 95.25 198 TYR A N 1
ATOM 1626 C CA . TYR A 1 198 ? 13.787 0.285 7.946 1.00 95.25 198 TYR A CA 1
ATOM 1627 C C . TYR A 1 198 ? 13.446 1.081 6.671 1.00 95.25 198 TYR A C 1
ATOM 1629 O O . TYR A 1 198 ? 13.456 2.318 6.694 1.00 95.25 198 TYR A O 1
ATOM 1637 N N . THR A 1 199 ? 13.161 0.369 5.579 1.00 95.69 199 THR A N 1
ATOM 1638 C CA . THR A 1 199 ? 12.965 0.891 4.211 1.00 95.69 199 THR A CA 1
ATOM 1639 C C . THR A 1 199 ? 11.997 -0.009 3.425 1.00 95.69 199 THR A C 1
ATOM 1641 O O . THR A 1 199 ? 11.639 -1.099 3.862 1.00 95.69 199 THR A O 1
ATOM 1644 N N . GLU A 1 200 ? 11.589 0.413 2.231 1.00 95.56 200 GLU A N 1
ATOM 1645 C CA . GLU A 1 200 ? 10.825 -0.374 1.252 1.00 95.56 200 GLU A CA 1
ATOM 1646 C C . GLU A 1 200 ? 11.522 -1.671 0.826 1.00 95.56 200 GLU A C 1
ATOM 1648 O O . GLU A 1 200 ? 10.869 -2.607 0.366 1.00 95.56 200 GLU A O 1
ATOM 1653 N N . SER A 1 201 ? 12.836 -1.761 1.045 1.00 96.25 201 SER A N 1
ATOM 1654 C CA . SER A 1 201 ? 13.628 -2.952 0.745 1.00 96.25 201 SER A CA 1
ATOM 1655 C C . SER A 1 201 ? 13.271 -4.184 1.555 1.00 96.25 201 SER A C 1
ATOM 1657 O O . SER A 1 201 ? 13.771 -5.261 1.241 1.00 96.25 201 SER A O 1
ATOM 1659 N N . MET A 1 202 ? 12.376 -4.067 2.539 1.00 97.69 202 MET A N 1
ATOM 1660 C CA . MET A 1 202 ? 11.743 -5.225 3.166 1.00 97.69 202 MET A CA 1
ATOM 1661 C C . MET A 1 202 ? 11.184 -6.202 2.122 1.00 97.69 202 MET A C 1
ATOM 1663 O O . MET A 1 202 ? 11.404 -7.400 2.263 1.00 97.69 202 MET A O 1
ATOM 1667 N N . THR A 1 203 ? 10.553 -5.707 1.048 1.00 98.06 203 THR A N 1
ATOM 1668 C CA . THR A 1 203 ? 10.029 -6.548 -0.045 1.00 98.06 203 THR A CA 1
ATOM 1669 C C . THR A 1 203 ? 11.125 -7.418 -0.664 1.00 98.06 203 THR A C 1
ATOM 1671 O O . THR A 1 203 ? 10.935 -8.620 -0.843 1.00 98.06 203 THR A O 1
ATOM 1674 N N . SER A 1 204 ? 12.299 -6.838 -0.929 1.00 98.44 204 SER A N 1
ATOM 1675 C CA . SER A 1 204 ? 13.439 -7.559 -1.505 1.00 98.44 204 SER A CA 1
ATOM 1676 C C . SER A 1 204 ? 14.007 -8.598 -0.553 1.00 98.44 204 SER A C 1
ATOM 1678 O O . SER A 1 204 ? 14.312 -9.704 -0.979 1.00 98.44 204 SER A O 1
ATOM 1680 N N . TYR A 1 205 ? 14.106 -8.285 0.742 1.00 98.44 205 TYR A N 1
ATOM 1681 C CA . TYR A 1 205 ? 14.560 -9.253 1.744 1.00 98.44 205 TYR A CA 1
ATOM 1682 C C . TYR A 1 205 ? 13.593 -10.424 1.909 1.00 98.44 205 TYR A C 1
ATOM 1684 O O . TYR A 1 205 ? 14.043 -11.563 2.012 1.00 98.44 205 TYR A O 1
ATOM 1692 N N . VAL A 1 206 ? 12.285 -10.157 1.905 1.00 98.50 206 VAL A N 1
ATOM 1693 C CA . VAL A 1 206 ? 11.255 -11.198 1.972 1.00 98.50 206 VAL A CA 1
ATOM 1694 C C . VAL A 1 206 ? 11.408 -12.143 0.782 1.00 98.50 206 VAL A C 1
ATOM 1696 O O . VAL A 1 206 ? 11.603 -13.339 0.974 1.00 98.50 206 VAL A O 1
ATOM 1699 N N . LEU A 1 207 ? 11.425 -11.626 -0.446 1.00 98.75 207 LEU A N 1
ATOM 1700 C CA . LEU A 1 207 ? 11.553 -12.488 -1.621 1.00 98.75 207 LEU A CA 1
ATOM 1701 C C . LEU A 1 207 ? 12.909 -13.201 -1.687 1.00 98.75 207 LEU A C 1
ATOM 1703 O O . LEU A 1 207 ? 12.950 -14.409 -1.903 1.00 98.75 207 LEU A O 1
ATOM 1707 N N . ALA A 1 208 ? 14.009 -12.513 -1.389 1.00 98.56 208 ALA A N 1
ATOM 1708 C CA . ALA A 1 208 ? 15.336 -13.121 -1.373 1.00 98.56 208 ALA A CA 1
ATOM 1709 C C . ALA A 1 208 ? 15.456 -14.279 -0.367 1.00 98.56 208 ALA A C 1
ATOM 1711 O O . ALA A 1 208 ? 16.156 -15.253 -0.630 1.00 98.56 208 ALA A O 1
ATOM 1712 N N . LEU A 1 209 ? 14.793 -14.193 0.790 1.00 98.62 209 LEU A N 1
ATOM 1713 C CA . LEU A 1 209 ? 14.775 -15.269 1.787 1.00 98.62 209 LEU A CA 1
ATOM 1714 C C . LEU A 1 209 ? 13.764 -16.369 1.445 1.00 98.62 209 LEU A C 1
ATOM 1716 O O . LEU A 1 209 ? 13.971 -17.521 1.835 1.00 98.62 209 LEU A O 1
ATOM 1720 N N . GLY A 1 210 ? 12.680 -16.026 0.751 1.00 98.31 210 GLY A N 1
ATOM 1721 C CA . GLY A 1 210 ? 11.642 -16.958 0.308 1.00 98.31 210 GLY A CA 1
ATOM 1722 C C . GLY A 1 210 ? 12.014 -17.765 -0.933 1.00 98.31 210 GLY A C 1
ATOM 1723 O O . GLY A 1 210 ? 11.431 -18.821 -1.163 1.00 98.31 210 GLY A O 1
ATOM 1724 N N . HIS A 1 211 ? 12.993 -17.300 -1.712 1.00 98.56 211 HIS A N 1
ATOM 1725 C CA . HIS A 1 211 ? 13.411 -17.949 -2.950 1.00 98.56 211 HIS A CA 1
ATOM 1726 C C . HIS A 1 211 ? 13.928 -19.386 -2.708 1.00 98.56 211 HIS A C 1
ATOM 1728 O O . HIS A 1 211 ? 14.747 -19.594 -1.803 1.00 98.56 211 HIS A O 1
ATOM 1734 N N . PRO A 1 212 ? 13.482 -20.387 -3.499 1.00 96.25 212 PRO A N 1
ATOM 1735 C CA . PRO A 1 212 ? 13.689 -21.805 -3.184 1.00 96.25 212 PRO A CA 1
ATOM 1736 C C . PRO A 1 212 ? 15.140 -22.283 -3.326 1.00 96.25 212 PRO A C 1
ATOM 1738 O O . PRO A 1 212 ? 15.572 -23.146 -2.566 1.00 96.25 212 PRO A O 1
ATOM 1741 N N . SER A 1 213 ? 15.899 -21.734 -4.280 1.00 95.81 213 SER A N 1
ATOM 1742 C CA . SER A 1 213 ? 17.246 -22.228 -4.627 1.00 95.81 213 SER A CA 1
ATOM 1743 C C . SER A 1 213 ? 18.319 -21.135 -4.645 1.00 95.81 213 SER A C 1
ATOM 1745 O O . SER A 1 213 ? 19.369 -21.286 -4.032 1.00 95.81 213 SER A O 1
ATOM 1747 N N . LYS A 1 214 ? 18.040 -20.004 -5.296 1.00 97.75 214 LYS A N 1
ATOM 1748 C CA . LYS A 1 214 ? 18.932 -18.833 -5.413 1.00 97.75 214 LYS A CA 1
ATOM 1749 C C . LYS A 1 214 ? 18.603 -17.702 -4.430 1.00 97.75 214 LYS A C 1
ATOM 1751 O O . LYS A 1 214 ? 18.619 -16.526 -4.782 1.00 97.75 214 LYS A O 1
ATOM 1756 N N . GLY A 1 215 ? 18.225 -18.074 -3.209 1.00 97.81 215 GLY A N 1
ATOM 1757 C CA . GLY A 1 215 ? 17.931 -17.131 -2.130 1.00 97.81 215 GLY A CA 1
ATOM 1758 C C . GLY A 1 215 ? 19.165 -16.767 -1.304 1.00 97.81 215 GLY A C 1
ATOM 1759 O O . GLY A 1 215 ? 20.149 -17.504 -1.284 1.00 97.81 215 GLY A O 1
ATOM 1760 N N . ILE A 1 216 ? 19.101 -15.650 -0.580 1.00 97.88 216 ILE A N 1
ATOM 1761 C CA . ILE A 1 216 ? 20.185 -15.236 0.325 1.00 97.88 216 ILE A CA 1
ATOM 1762 C C . ILE A 1 216 ? 20.203 -16.052 1.618 1.00 97.88 216 ILE A C 1
ATOM 1764 O O . ILE A 1 216 ? 19.204 -16.650 2.037 1.00 97.88 216 ILE A O 1
ATOM 1768 N N . LYS A 1 217 ? 21.335 -16.020 2.323 1.00 97.25 217 LYS A N 1
ATOM 1769 C CA . LYS A 1 217 ? 21.460 -16.633 3.648 1.00 97.25 217 LYS A CA 1
ATOM 1770 C C . LYS A 1 217 ? 20.576 -15.895 4.651 1.00 97.25 217 LYS A C 1
ATOM 1772 O O . LYS A 1 217 ? 20.510 -14.667 4.662 1.00 97.25 217 LYS A O 1
ATOM 1777 N N . LYS A 1 218 ? 19.991 -16.632 5.605 1.00 96.31 218 LYS A N 1
ATOM 1778 C CA . LYS A 1 218 ? 19.241 -16.041 6.733 1.00 96.31 218 LYS A CA 1
ATOM 1779 C C . LYS A 1 218 ? 20.062 -14.985 7.488 1.00 96.31 218 LYS A C 1
ATOM 1781 O O . LYS A 1 218 ? 19.516 -13.965 7.898 1.00 96.31 218 LYS A O 1
ATOM 1786 N N . SER A 1 219 ? 21.372 -15.199 7.638 1.00 96.00 219 SER A N 1
ATOM 1787 C CA . SER A 1 219 ? 22.282 -14.242 8.281 1.00 96.00 219 SER A CA 1
ATOM 1788 C C . SER A 1 219 ? 22.346 -12.892 7.566 1.00 96.00 219 SER A C 1
ATOM 1790 O O . SER A 1 219 ? 22.619 -11.890 8.218 1.00 96.00 219 SER A O 1
ATOM 1792 N N . SER A 1 220 ? 22.049 -12.830 6.266 1.00 96.50 220 SER A N 1
ATOM 1793 C CA . SER A 1 220 ? 22.070 -11.586 5.494 1.00 96.50 220 SER A CA 1
ATOM 1794 C C . SER A 1 220 ? 20.881 -10.671 5.771 1.00 96.50 220 SER A C 1
ATOM 1796 O O . SER A 1 220 ? 20.923 -9.486 5.451 1.00 96.50 220 SER A O 1
ATOM 1798 N N . TYR A 1 221 ? 19.846 -11.160 6.460 1.00 96.44 221 TYR A N 1
ATOM 1799 C CA . TYR A 1 221 ? 18.810 -10.285 7.010 1.00 96.44 221 TYR A CA 1
ATOM 1800 C C . TYR A 1 221 ? 19.357 -9.341 8.096 1.00 96.44 221 TYR A C 1
ATOM 1802 O O . TYR A 1 221 ? 18.814 -8.261 8.325 1.00 96.44 221 TYR A O 1
ATOM 1810 N N . ARG A 1 222 ? 20.482 -9.702 8.729 1.00 94.75 222 ARG A N 1
ATOM 1811 C CA . ARG A 1 222 ? 21.137 -8.897 9.764 1.00 94.75 222 ARG A CA 1
ATOM 1812 C C . ARG A 1 222 ? 21.478 -7.487 9.276 1.00 94.75 222 ARG A C 1
ATOM 1814 O O . ARG A 1 222 ? 21.199 -6.522 9.979 1.00 94.75 222 ARG A O 1
ATOM 1821 N N . GLY A 1 223 ? 21.996 -7.343 8.055 1.00 94.62 223 GLY A N 1
ATOM 1822 C CA . GLY A 1 223 ? 22.334 -6.037 7.490 1.00 94.62 223 GLY A CA 1
ATOM 1823 C C . GLY A 1 223 ? 21.132 -5.107 7.297 1.00 94.62 223 GLY A C 1
ATOM 1824 O O . GLY A 1 223 ? 21.299 -3.886 7.347 1.00 94.62 223 GLY A O 1
ATOM 1825 N N . TYR A 1 224 ? 19.924 -5.662 7.143 1.00 95.88 224 TYR A N 1
ATOM 1826 C CA . TYR A 1 224 ? 18.688 -4.881 7.113 1.00 95.88 224 TYR A CA 1
ATOM 1827 C C . TYR A 1 224 ? 18.346 -4.336 8.504 1.00 95.88 224 TYR A C 1
ATOM 1829 O O . TYR A 1 224 ? 18.180 -3.126 8.665 1.00 95.88 224 TYR A O 1
ATOM 1837 N N . VAL A 1 225 ? 18.283 -5.209 9.514 1.00 95.88 225 VAL A N 1
ATOM 1838 C CA . VAL A 1 225 ? 17.838 -4.847 10.874 1.00 95.88 225 VAL A CA 1
ATOM 1839 C C . VAL A 1 225 ? 18.894 -4.088 11.692 1.00 95.88 225 VAL A C 1
ATOM 1841 O O . VAL A 1 225 ? 18.555 -3.391 12.642 1.00 95.88 225 VAL A O 1
ATOM 1844 N N . GLU A 1 226 ? 20.170 -4.145 11.305 1.00 93.81 226 GLU A N 1
ATOM 1845 C CA . GLU A 1 226 ? 21.261 -3.352 11.903 1.00 93.81 226 GLU A CA 1
ATOM 1846 C C . GLU A 1 226 ? 21.477 -1.993 11.208 1.00 93.81 226 GLU A C 1
ATOM 1848 O O . GLU A 1 226 ? 22.487 -1.310 11.407 1.00 93.81 226 GLU A O 1
ATOM 1853 N N . GLY A 1 227 ? 20.531 -1.564 10.369 1.00 90.81 227 GLY A N 1
ATOM 1854 C CA . GLY A 1 227 ? 20.536 -0.221 9.802 1.00 90.81 227 GLY A CA 1
ATOM 1855 C C . GLY A 1 227 ? 20.548 0.865 10.886 1.00 90.81 227 GLY A C 1
ATOM 1856 O O . GLY A 1 227 ? 19.855 0.765 11.894 1.00 90.81 227 GLY A O 1
ATOM 1857 N N . LYS A 1 228 ? 21.297 1.958 10.659 1.00 88.12 228 LYS A N 1
ATOM 1858 C CA . LYS A 1 228 ? 21.499 3.055 11.635 1.00 88.12 228 LYS A CA 1
ATOM 1859 C C . LYS A 1 228 ? 20.202 3.597 12.258 1.00 88.12 228 LYS A C 1
ATOM 1861 O O . LYS A 1 228 ? 20.222 4.050 13.394 1.00 88.12 228 LYS A O 1
ATOM 1866 N N . ASN A 1 229 ? 19.103 3.596 11.504 1.00 85.88 229 ASN A N 1
ATOM 1867 C CA . ASN A 1 229 ? 17.796 4.078 11.955 1.00 85.88 229 ASN A CA 1
ATOM 1868 C C . ASN A 1 229 ? 16.733 2.971 11.890 1.00 85.88 229 ASN A C 1
ATOM 1870 O O . ASN A 1 229 ? 15.567 3.266 11.627 1.00 85.88 229 ASN A O 1
ATOM 1874 N N . PHE A 1 230 ? 17.136 1.706 12.025 1.00 95.56 230 PHE A N 1
ATOM 1875 C CA . PHE A 1 230 ? 16.190 0.600 12.068 1.00 95.56 230 PHE A CA 1
ATOM 1876 C C . PHE A 1 230 ? 15.416 0.632 13.384 1.00 95.56 230 PHE A C 1
ATOM 1878 O O . PHE A 1 230 ? 14.229 0.923 13.356 1.00 95.56 230 PHE A O 1
ATOM 1885 N N . VAL A 1 231 ? 16.078 0.442 14.528 1.00 96.44 231 VAL A N 1
ATOM 1886 C CA . VAL A 1 231 ? 15.445 0.599 15.848 1.00 96.44 231 VAL A CA 1
ATOM 1887 C C . VAL A 1 231 ? 15.292 2.086 16.172 1.00 96.44 231 VAL A C 1
ATOM 1889 O O . VAL A 1 231 ? 16.242 2.859 16.036 1.00 96.44 231 VAL A O 1
ATOM 1892 N N . ASN A 1 232 ? 14.099 2.490 16.602 1.00 95.31 232 ASN A N 1
ATOM 1893 C CA . ASN A 1 232 ? 13.779 3.868 16.959 1.00 95.31 232 ASN A CA 1
ATOM 1894 C C . ASN A 1 232 ? 13.196 3.968 18.373 1.00 95.31 232 ASN A C 1
ATOM 1896 O O . ASN A 1 232 ? 13.848 4.524 19.255 1.00 95.31 232 ASN A O 1
ATOM 1900 N N . GLY A 1 233 ? 11.988 3.441 18.593 1.00 95.81 233 GLY A N 1
ATOM 1901 C CA . GLY A 1 233 ? 11.305 3.413 19.892 1.00 95.81 233 GLY A CA 1
ATOM 1902 C C . GLY A 1 233 ? 10.855 4.774 20.442 1.00 95.81 233 GLY A C 1
ATOM 1903 O O . GLY A 1 233 ? 10.323 4.835 21.549 1.00 95.81 233 GLY A O 1
ATOM 1904 N N . LYS A 1 234 ? 11.059 5.882 19.716 1.00 97.62 234 LYS A N 1
ATOM 1905 C CA . LYS A 1 234 ? 10.715 7.232 20.195 1.00 97.62 234 LYS A CA 1
ATOM 1906 C C . LYS A 1 234 ? 9.252 7.574 19.944 1.00 97.62 234 LYS A C 1
ATOM 1908 O O . LYS A 1 234 ? 8.629 7.092 18.997 1.00 97.62 234 LYS A O 1
ATOM 1913 N N . GLU A 1 235 ? 8.729 8.471 20.773 1.00 97.75 235 GLU A N 1
ATOM 1914 C CA . GLU A 1 235 ? 7.398 9.045 20.601 1.00 97.75 235 GLU A CA 1
ATOM 1915 C C . GLU A 1 235 ? 7.441 10.316 19.739 1.00 97.75 235 GLU A C 1
ATOM 1917 O O . GLU A 1 235 ? 8.288 11.195 19.923 1.00 97.75 235 GLU A O 1
ATOM 1922 N N . TYR A 1 236 ? 6.496 10.428 18.806 1.00 97.88 236 TYR A N 1
ATOM 1923 C CA . TYR A 1 236 ? 6.262 11.608 17.984 1.00 97.88 236 TYR A CA 1
ATOM 1924 C C . TYR A 1 236 ? 4.778 11.953 18.024 1.00 97.88 236 TYR A C 1
ATOM 1926 O O . TYR A 1 236 ? 3.937 11.153 17.621 1.00 97.88 236 TYR A O 1
ATOM 1934 N N . TYR A 1 237 ? 4.447 13.149 18.513 1.00 97.19 237 TYR A N 1
ATOM 1935 C CA . TYR A 1 237 ? 3.062 13.632 18.600 1.00 97.19 237 TYR A CA 1
ATOM 1936 C C . TYR A 1 237 ? 2.119 12.696 19.384 1.00 97.19 237 TYR A C 1
ATOM 1938 O O . TYR A 1 237 ? 0.928 12.622 19.092 1.00 97.19 237 TYR A O 1
ATOM 1946 N N . GLY A 1 238 ? 2.656 11.975 20.374 1.00 96.19 238 GLY A N 1
ATOM 1947 C CA . GLY A 1 238 ? 1.919 10.988 21.161 1.00 96.19 238 GLY A CA 1
ATOM 1948 C C . GLY A 1 238 ? 1.936 9.563 20.595 1.00 96.19 238 GLY A C 1
ATOM 1949 O O . GLY A 1 238 ? 1.342 8.680 21.209 1.00 96.19 238 GLY A O 1
ATOM 1950 N N . TYR A 1 239 ? 2.583 9.313 19.452 1.00 97.75 239 TYR A N 1
ATOM 1951 C CA . TYR A 1 239 ? 2.660 7.992 18.819 1.00 97.75 239 TYR A CA 1
ATOM 1952 C C . TYR A 1 239 ? 4.082 7.431 18.870 1.00 97.75 239 TYR A C 1
ATOM 1954 O O . TYR A 1 239 ? 5.018 8.047 18.359 1.00 97.75 239 TYR A O 1
ATOM 1962 N N . THR A 1 240 ? 4.248 6.246 19.453 1.00 97.44 240 THR A N 1
ATOM 1963 C CA . THR A 1 240 ? 5.525 5.520 19.442 1.00 97.44 240 THR A CA 1
ATOM 1964 C C . THR A 1 240 ? 5.785 4.933 18.063 1.00 97.44 240 THR A C 1
ATOM 1966 O O . THR A 1 240 ? 4.925 4.258 17.498 1.00 97.44 240 THR A O 1
ATOM 1969 N N . LEU A 1 241 ? 6.978 5.161 17.526 1.00 97.56 241 LEU A N 1
ATOM 1970 C CA . LEU A 1 241 ? 7.430 4.516 16.303 1.00 97.56 241 LEU A CA 1
ATOM 1971 C C . LEU A 1 241 ? 8.582 3.567 16.637 1.00 97.56 241 LEU A C 1
ATOM 1973 O O . LEU A 1 241 ? 9.708 4.017 16.838 1.00 97.56 241 LEU A O 1
ATOM 1977 N N . ASP A 1 242 ? 8.295 2.266 16.703 1.00 97.25 242 ASP A N 1
ATOM 1978 C CA . ASP A 1 242 ? 9.269 1.261 17.154 1.00 97.25 242 ASP A CA 1
ATOM 1979 C C . ASP A 1 242 ? 10.457 1.148 16.194 1.00 97.25 242 ASP A C 1
ATOM 1981 O O . ASP A 1 242 ? 11.609 1.157 16.630 1.00 97.25 242 ASP A O 1
ATOM 1985 N N . VAL A 1 243 ? 10.180 1.134 14.883 1.00 97.56 243 VAL A N 1
ATOM 1986 C CA . VAL A 1 243 ? 11.196 1.035 13.828 1.00 97.56 243 VAL A CA 1
ATOM 1987 C C . VAL A 1 243 ? 11.067 2.103 12.739 1.00 97.56 243 VAL A C 1
ATOM 1989 O O . VAL A 1 243 ? 9.972 2.522 12.338 1.00 97.56 243 VAL A O 1
ATOM 1992 N N . GLY A 1 244 ? 12.222 2.503 12.210 1.00 96.06 244 GLY A N 1
ATOM 1993 C CA . GLY A 1 244 ? 12.396 3.446 11.114 1.00 96.06 244 GLY A CA 1
ATOM 1994 C C . GLY A 1 244 ? 12.894 4.821 11.522 1.00 96.06 244 GLY A C 1
ATOM 1995 O O . GLY A 1 244 ? 13.112 5.135 12.689 1.00 96.06 244 GLY A O 1
ATOM 1996 N N . LYS A 1 245 ? 13.106 5.668 10.514 1.00 94.44 245 LYS A N 1
ATOM 1997 C CA . LYS A 1 245 ? 13.676 7.011 10.689 1.00 94.44 245 LYS A CA 1
ATOM 1998 C C . LYS A 1 245 ? 12.833 7.857 11.657 1.00 94.44 245 LYS A C 1
ATOM 2000 O O . LYS A 1 245 ? 11.646 7.582 11.837 1.00 94.44 245 LYS A O 1
ATOM 2005 N N . PRO A 1 246 ? 13.400 8.917 12.261 1.00 95.62 246 PRO A N 1
ATOM 2006 C CA . PRO A 1 246 ? 12.619 9.849 13.064 1.00 95.62 246 PRO A CA 1
ATOM 2007 C C . PRO A 1 246 ? 11.378 10.349 12.320 1.00 95.62 246 PRO A C 1
ATOM 2009 O O . PRO A 1 246 ? 11.487 10.775 11.172 1.00 95.62 246 PRO A O 1
ATOM 2012 N N . LYS A 1 247 ? 10.211 10.288 12.975 1.00 97.25 247 LYS A N 1
ATOM 2013 C CA . LYS A 1 247 ? 8.889 10.576 12.383 1.00 97.25 247 LYS A CA 1
ATOM 2014 C C . LYS A 1 247 ? 8.502 9.700 11.172 1.00 97.25 247 LYS A C 1
ATOM 2016 O O . LYS A 1 247 ? 7.584 10.045 10.440 1.00 97.25 247 LYS A O 1
ATOM 2021 N N . GLY A 1 248 ? 9.198 8.587 10.949 1.00 96.38 248 GLY A N 1
ATOM 2022 C CA . GLY A 1 248 ? 8.913 7.567 9.935 1.00 96.38 248 GLY A CA 1
ATOM 2023 C C . GLY A 1 248 ? 9.448 7.848 8.531 1.00 96.38 248 GLY A C 1
ATOM 2024 O O . GLY A 1 248 ? 9.860 6.905 7.855 1.00 96.38 248 GLY A O 1
ATOM 2025 N N . GLY A 1 249 ? 9.568 9.117 8.133 1.00 96.56 249 GLY A N 1
ATOM 2026 C CA . GLY A 1 249 ? 10.026 9.507 6.796 1.00 96.56 249 GLY A CA 1
ATOM 2027 C C . GLY A 1 249 ? 8.880 9.549 5.775 1.00 96.56 249 GLY A C 1
ATOM 2028 O O . GLY A 1 249 ? 7.764 9.913 6.143 1.00 96.56 249 GLY A O 1
ATOM 2029 N N . PRO A 1 250 ? 9.143 9.241 4.493 1.00 98.12 250 PRO A N 1
ATOM 2030 C CA . PRO A 1 250 ? 8.098 9.177 3.476 1.00 98.12 250 PRO A CA 1
ATOM 2031 C C . PRO A 1 250 ? 7.061 8.093 3.745 1.00 98.12 250 PRO A C 1
ATOM 2033 O O . PRO A 1 250 ? 7.406 6.956 4.073 1.00 98.12 250 PRO A O 1
ATOM 2036 N N . LEU A 1 251 ? 5.784 8.423 3.535 1.00 98.69 251 LEU A N 1
ATOM 2037 C CA . LEU A 1 251 ? 4.694 7.525 3.918 1.00 98.69 251 LEU A CA 1
ATOM 2038 C C . LEU A 1 251 ? 4.609 6.221 3.102 1.00 98.69 251 LEU A C 1
ATOM 2040 O O . LEU A 1 251 ? 4.088 5.241 3.623 1.00 98.69 251 LEU A O 1
ATOM 2044 N N . TYR A 1 252 ? 5.215 6.130 1.907 1.00 98.50 252 TYR A N 1
ATOM 2045 C CA . TYR A 1 252 ? 5.283 4.885 1.133 1.00 98.50 252 TYR A CA 1
ATOM 2046 C C . TYR A 1 252 ? 5.979 3.751 1.901 1.00 98.50 252 TYR A C 1
ATOM 2048 O O . TYR A 1 252 ? 5.774 2.582 1.580 1.00 98.50 252 TYR A O 1
ATOM 2056 N N . LEU A 1 253 ? 6.760 4.069 2.942 1.00 98.25 253 LEU A N 1
ATOM 2057 C CA . LEU A 1 253 ? 7.371 3.103 3.858 1.00 98.25 253 LEU A CA 1
ATOM 2058 C C . LEU A 1 253 ? 6.366 2.439 4.813 1.00 98.25 253 LEU A C 1
ATOM 2060 O O . LEU A 1 253 ? 6.724 1.503 5.516 1.00 98.25 253 LEU A O 1
ATOM 2064 N N . ALA A 1 254 ? 5.137 2.941 4.917 1.00 98.12 254 ALA A N 1
ATOM 2065 C CA . ALA A 1 254 ? 4.022 2.237 5.553 1.00 98.12 254 ALA A CA 1
ATOM 2066 C C . ALA A 1 254 ? 3.142 1.504 4.529 1.00 98.12 254 ALA A C 1
ATOM 2068 O O . ALA A 1 254 ? 2.168 0.893 4.931 1.00 98.12 254 ALA A O 1
ATOM 2069 N N . GLN A 1 255 ? 3.463 1.565 3.233 1.00 98.38 255 GLN A N 1
ATOM 2070 C CA . GLN A 1 255 ? 2.606 1.058 2.157 1.00 98.38 255 GLN A CA 1
ATOM 2071 C C . GLN A 1 255 ? 3.292 -0.075 1.391 1.00 98.38 255 GLN A C 1
ATOM 2073 O O . GLN A 1 255 ? 2.765 -1.171 1.295 1.00 98.38 255 GLN A O 1
ATOM 2078 N N . THR A 1 256 ? 4.501 0.172 0.877 1.00 97.88 256 THR A N 1
ATOM 2079 C CA . THR A 1 256 ? 5.143 -0.654 -0.162 1.00 97.88 256 THR A CA 1
ATOM 2080 C C . THR A 1 256 ? 5.341 -2.121 0.237 1.00 97.88 256 THR A C 1
ATOM 2082 O O . THR A 1 256 ? 4.937 -2.984 -0.539 1.00 97.88 256 THR A O 1
ATOM 2085 N N . PRO A 1 257 ? 5.884 -2.456 1.426 1.00 96.19 257 PRO A N 1
ATOM 2086 C CA . PRO A 1 257 ? 5.971 -3.860 1.838 1.00 96.19 257 PRO A CA 1
ATOM 2087 C C . PRO A 1 257 ? 4.595 -4.508 2.040 1.00 96.19 257 PRO A C 1
ATOM 2089 O O . PRO A 1 257 ? 4.434 -5.709 1.847 1.00 96.19 257 PRO A O 1
ATOM 2092 N N . PHE A 1 258 ? 3.597 -3.703 2.405 1.00 98.62 258 PHE A N 1
ATOM 2093 C CA . PHE A 1 258 ? 2.277 -4.147 2.849 1.00 98.62 258 PHE A CA 1
ATOM 2094 C C . PHE A 1 258 ? 1.207 -4.108 1.757 1.00 98.62 258 PHE A C 1
ATOM 2096 O O . PHE A 1 258 ? 0.030 -4.333 2.031 1.00 98.62 258 PHE A O 1
ATOM 2103 N N . LEU A 1 259 ? 1.621 -3.866 0.510 1.00 98.75 259 LEU A N 1
ATOM 2104 C CA . LEU A 1 259 ? 0.770 -4.048 -0.663 1.00 98.75 259 LEU A CA 1
ATOM 2105 C C . LEU A 1 259 ? 0.305 -5.502 -0.792 1.00 98.75 259 LEU A C 1
ATOM 2107 O O . LEU A 1 259 ? -0.806 -5.737 -1.253 1.00 98.75 259 LEU A O 1
ATOM 2111 N N . ALA A 1 260 ? 1.145 -6.456 -0.381 1.00 97.88 260 ALA A N 1
ATOM 2112 C CA . ALA A 1 260 ? 0.842 -7.887 -0.387 1.00 97.88 260 ALA A CA 1
ATOM 2113 C C . ALA A 1 260 ? 1.010 -8.538 0.992 1.00 97.88 260 ALA A C 1
ATOM 2115 O O . ALA A 1 260 ? 0.197 -9.374 1.378 1.00 97.88 260 ALA A O 1
ATOM 2116 N N . LEU A 1 261 ? 2.043 -8.164 1.755 1.00 98.38 261 LEU A N 1
ATOM 2117 C CA . LEU A 1 261 ? 2.249 -8.711 3.097 1.00 98.38 261 LEU A CA 1
ATOM 2118 C C . LEU A 1 261 ? 1.216 -8.122 4.051 1.00 98.38 261 LEU A C 1
ATOM 2120 O O . LEU A 1 261 ? 1.073 -6.904 4.086 1.00 98.38 261 LEU A O 1
ATOM 2124 N N . ASP A 1 262 ? 0.520 -8.959 4.817 1.00 98.25 262 ASP A N 1
ATOM 2125 C CA . ASP A 1 262 ? -0.499 -8.499 5.759 1.00 98.25 262 ASP A CA 1
ATOM 2126 C C . ASP A 1 262 ? 0.138 -8.016 7.074 1.00 98.25 262 ASP A C 1
ATOM 2128 O O . ASP A 1 262 ? 0.572 -8.839 7.884 1.00 98.25 262 ASP A O 1
ATOM 2132 N N . PRO A 1 263 ? 0.189 -6.698 7.349 1.00 98.19 263 PRO A N 1
ATOM 2133 C CA . PRO A 1 263 ? 0.794 -6.194 8.575 1.00 98.19 263 PRO A CA 1
ATOM 2134 C C . PRO A 1 263 ? 0.041 -6.601 9.851 1.00 98.19 263 PRO A C 1
ATOM 2136 O O . PRO A 1 263 ? 0.630 -6.499 10.930 1.00 98.19 263 PRO A O 1
ATOM 2139 N N . ARG A 1 264 ? -1.225 -7.044 9.756 1.00 97.31 264 ARG A N 1
ATOM 2140 C CA . ARG A 1 264 ? -2.024 -7.546 10.893 1.00 97.31 264 ARG A CA 1
ATOM 2141 C C . ARG A 1 264 ? -1.474 -8.869 11.423 1.00 97.31 264 ARG A C 1
ATOM 2143 O O . ARG A 1 264 ? -1.508 -9.102 12.624 1.00 97.31 264 ARG A O 1
ATOM 2150 N N . ASP A 1 265 ? -0.874 -9.668 10.544 1.00 96.31 265 ASP A N 1
ATOM 2151 C CA . ASP A 1 265 ? -0.295 -10.978 10.856 1.00 96.31 265 ASP A CA 1
ATOM 2152 C C . ASP A 1 265 ? 1.235 -10.933 11.029 1.00 96.31 265 ASP A C 1
ATOM 2154 O O . ASP A 1 265 ? 1.904 -11.967 11.026 1.00 96.31 265 ASP A O 1
ATOM 2158 N N . MET A 1 266 ? 1.818 -9.739 11.186 1.00 98.06 266 MET A N 1
ATOM 2159 C CA . MET A 1 266 ? 3.268 -9.559 11.241 1.00 98.06 266 MET A CA 1
ATOM 2160 C C . MET A 1 266 ? 3.718 -8.865 12.528 1.00 98.06 266 MET A C 1
ATOM 2162 O O . MET A 1 266 ? 3.565 -7.655 12.696 1.00 98.06 266 MET A O 1
ATOM 2166 N N . GLU A 1 267 ? 4.380 -9.623 13.395 1.00 98.31 267 GLU A N 1
ATOM 2167 C CA . GLU A 1 267 ? 5.115 -9.157 14.570 1.00 98.31 267 GLU A CA 1
ATOM 2168 C C . GLU A 1 267 ? 6.481 -9.856 14.650 1.00 98.31 267 GLU A C 1
ATOM 2170 O O . GLU A 1 267 ? 6.603 -11.058 14.410 1.00 98.31 267 GLU A O 1
ATOM 2175 N N . ASP A 1 268 ? 7.525 -9.102 14.985 1.00 97.19 268 ASP A N 1
ATOM 2176 C CA . ASP A 1 268 ? 8.840 -9.643 15.334 1.00 97.19 268 ASP A CA 1
ATOM 2177 C C . ASP A 1 268 ? 9.361 -9.028 16.642 1.00 97.19 268 ASP A C 1
ATOM 2179 O O . ASP A 1 268 ? 8.656 -8.309 17.347 1.00 97.19 268 ASP A O 1
ATOM 2183 N N . GLN A 1 269 ? 10.617 -9.321 16.991 1.00 96.06 269 GLN A N 1
ATOM 2184 C CA . GLN A 1 269 ? 11.248 -8.798 18.208 1.00 96.06 269 GLN A CA 1
ATOM 2185 C C . GLN A 1 269 ? 11.372 -7.262 18.244 1.00 96.06 269 GLN A C 1
ATOM 2187 O O . GLN A 1 269 ? 11.688 -6.708 19.295 1.00 96.06 269 GLN A O 1
ATOM 2192 N N . TYR A 1 270 ? 11.190 -6.583 17.110 1.00 97.12 270 TYR A N 1
ATOM 2193 C CA . TYR A 1 270 ? 11.369 -5.144 16.978 1.00 97.12 270 TYR A CA 1
ATOM 2194 C C . TYR A 1 270 ? 10.044 -4.395 16.920 1.00 97.12 270 TYR A C 1
ATOM 2196 O O . TYR A 1 270 ? 9.966 -3.282 17.439 1.00 97.12 270 TYR A O 1
ATOM 2204 N N . THR A 1 271 ? 9.022 -4.942 16.257 1.00 97.56 271 THR A N 1
ATOM 2205 C CA . THR A 1 271 ? 7.759 -4.221 16.078 1.00 97.56 271 THR A CA 1
ATOM 2206 C C . THR A 1 271 ? 6.575 -5.124 15.746 1.00 97.56 271 THR A C 1
ATOM 2208 O O . THR A 1 271 ? 6.715 -6.169 15.110 1.00 97.56 271 THR A O 1
ATOM 2211 N N . TYR A 1 272 ? 5.385 -4.640 16.103 1.00 98.00 272 TYR A N 1
ATOM 2212 C CA . TYR A 1 272 ? 4.129 -5.080 15.512 1.00 98.00 272 TYR A CA 1
ATOM 2213 C C . TYR A 1 272 ? 3.786 -4.178 14.313 1.00 98.00 272 TYR A C 1
ATOM 2215 O O . TYR A 1 272 ? 3.454 -2.996 14.481 1.00 98.00 272 TYR A O 1
ATOM 2223 N N . TYR A 1 273 ? 3.878 -4.720 13.095 1.00 98.38 273 TYR A N 1
ATOM 2224 C CA . TYR A 1 273 ? 3.904 -3.922 11.865 1.00 98.38 273 TYR A CA 1
ATOM 2225 C C . TYR A 1 273 ? 2.583 -3.181 11.586 1.00 98.38 273 TYR A C 1
ATOM 2227 O O . TYR A 1 273 ? 2.633 -2.040 11.122 1.00 98.38 273 TYR A O 1
ATOM 2235 N N . TRP A 1 274 ? 1.420 -3.741 11.948 1.00 98.31 274 TRP A N 1
ATOM 2236 C CA . TRP A 1 274 ? 0.123 -3.044 11.878 1.00 98.31 274 TRP A CA 1
ATOM 2237 C C . TRP A 1 274 ? 0.118 -1.746 12.685 1.00 98.31 274 TRP A C 1
ATOM 2239 O O . TRP A 1 274 ? -0.117 -0.656 12.155 1.00 98.31 274 TRP A O 1
ATOM 2249 N N . LYS A 1 275 ? 0.458 -1.847 13.974 1.00 98.00 275 LYS A N 1
ATOM 2250 C CA . LYS A 1 275 ? 0.491 -0.702 14.886 1.00 98.00 275 LYS A CA 1
ATOM 2251 C C . LYS A 1 275 ? 1.520 0.331 14.435 1.00 98.00 275 LYS A C 1
ATOM 2253 O O . LYS A 1 275 ? 1.246 1.531 14.480 1.00 98.00 275 LYS A O 1
ATOM 2258 N N . ARG A 1 276 ? 2.683 -0.118 13.957 1.00 98.00 276 ARG A N 1
ATOM 2259 C CA . ARG A 1 276 ? 3.717 0.760 13.399 1.00 98.00 276 ARG A CA 1
ATOM 2260 C C . ARG A 1 276 ? 3.209 1.533 12.183 1.00 98.00 276 ARG A C 1
ATOM 2262 O O . ARG A 1 276 ? 3.480 2.731 12.088 1.00 98.00 276 ARG A O 1
ATOM 2269 N N . SER A 1 277 ? 2.490 0.888 11.264 1.00 98.62 277 SER A N 1
ATOM 2270 C CA . SER A 1 277 ? 1.945 1.534 10.062 1.00 98.62 277 SER A CA 1
ATOM 2271 C C . SER A 1 277 ? 0.833 2.533 10.387 1.00 98.62 277 SER A C 1
ATOM 2273 O O . SER A 1 277 ? 0.849 3.643 9.843 1.00 98.62 277 SER A O 1
ATOM 2275 N N . ILE A 1 278 ? -0.050 2.228 11.346 1.00 98.62 278 ILE A N 1
ATOM 2276 C CA . ILE A 1 278 ? -1.027 3.208 11.851 1.00 98.62 278 ILE A CA 1
ATOM 2277 C C . ILE A 1 278 ? -0.314 4.402 12.493 1.00 98.62 278 ILE A C 1
ATOM 2279 O O . ILE A 1 278 ? -0.591 5.549 12.141 1.00 98.62 278 ILE A O 1
ATOM 2283 N N . ASN A 1 279 ? 0.655 4.160 13.381 1.00 98.62 279 ASN A N 1
ATOM 2284 C CA . ASN A 1 279 ? 1.390 5.234 14.047 1.00 98.62 279 ASN A CA 1
ATOM 2285 C C . ASN A 1 279 ? 2.157 6.108 13.048 1.00 98.62 279 ASN A C 1
ATOM 2287 O O . ASN A 1 279 ? 2.119 7.330 13.162 1.00 98.62 279 ASN A O 1
ATOM 2291 N N . HIS A 1 280 ? 2.805 5.526 12.034 1.00 98.75 280 HIS A N 1
ATOM 2292 C CA . HIS A 1 280 ? 3.468 6.301 10.981 1.00 98.75 280 HIS A CA 1
ATOM 2293 C C . HIS A 1 280 ? 2.468 7.179 10.207 1.00 98.75 280 HIS A C 1
ATOM 2295 O O . HIS A 1 280 ? 2.738 8.362 9.981 1.00 98.75 280 HIS A O 1
ATOM 2301 N N . SER A 1 281 ? 1.294 6.639 9.875 1.00 98.81 281 SER A N 1
ATOM 2302 C CA . SER A 1 281 ? 0.221 7.376 9.195 1.00 98.81 281 SER A CA 1
ATOM 2303 C C . SER A 1 281 ? -0.291 8.544 10.043 1.00 98.81 281 SER A C 1
ATOM 2305 O O . SER A 1 281 ? -0.359 9.677 9.566 1.00 98.81 281 SER A O 1
ATOM 2307 N N . LEU A 1 282 ? -0.554 8.310 11.333 1.00 98.69 282 LEU A N 1
ATOM 2308 C CA . LEU A 1 282 ? -1.012 9.344 12.264 1.00 98.69 282 LEU A CA 1
ATOM 2309 C C . LEU A 1 282 ? 0.063 10.394 12.567 1.00 98.69 282 LEU A C 1
ATOM 2311 O O . LEU A 1 282 ? -0.276 11.563 12.742 1.00 98.69 282 LEU A O 1
ATOM 2315 N N . ILE A 1 283 ? 1.350 10.033 12.584 1.00 98.81 283 ILE A N 1
ATOM 2316 C CA . ILE A 1 283 ? 2.463 10.991 12.694 1.00 98.81 283 ILE A CA 1
ATOM 2317 C C . ILE A 1 283 ? 2.502 11.913 11.470 1.00 98.81 283 ILE A C 1
ATOM 2319 O O . ILE A 1 283 ? 2.665 13.125 11.632 1.00 98.81 283 ILE A O 1
ATOM 2323 N N . ASN A 1 284 ? 2.337 11.357 10.265 1.00 98.81 284 ASN A N 1
ATOM 2324 C CA . ASN A 1 284 ? 2.311 12.121 9.017 1.00 98.81 284 ASN A CA 1
ATOM 2325 C C . ASN A 1 284 ? 1.125 13.099 8.991 1.00 98.81 284 ASN A C 1
ATOM 2327 O O . ASN A 1 284 ? 1.329 14.306 8.861 1.00 98.81 284 ASN A O 1
ATOM 2331 N N . TRP A 1 285 ? -0.087 12.595 9.250 1.00 98.75 285 TRP A N 1
ATOM 2332 C CA . TRP A 1 285 ? -1.305 13.403 9.349 1.00 98.75 285 TRP A CA 1
ATOM 2333 C C . TRP A 1 285 ? -1.197 14.498 10.419 1.00 98.75 285 TRP A C 1
ATOM 2335 O O . TRP A 1 285 ? -1.483 15.667 10.157 1.00 98.75 285 TRP A O 1
ATOM 2345 N N . THR A 1 286 ? -0.721 14.150 11.620 1.00 98.50 286 THR A N 1
ATOM 2346 C CA . THR A 1 286 ? -0.603 15.101 12.735 1.00 98.50 286 THR A CA 1
ATOM 2347 C C . THR A 1 286 ? 0.406 16.207 12.429 1.00 98.50 286 THR A C 1
ATOM 2349 O O . THR A 1 286 ? 0.163 17.365 12.773 1.00 98.50 286 THR A O 1
ATOM 2352 N N . TYR A 1 287 ? 1.520 15.882 11.763 1.00 98.69 287 TYR A N 1
ATOM 2353 C CA . TYR A 1 287 ? 2.479 16.887 11.311 1.00 98.69 287 TYR A CA 1
ATOM 2354 C C . TYR A 1 287 ? 1.830 17.886 10.352 1.00 98.69 287 TYR A C 1
ATOM 2356 O O . TYR A 1 287 ? 1.860 19.082 10.639 1.00 98.69 287 TYR A O 1
ATOM 2364 N N . CYS A 1 288 ? 1.194 17.412 9.276 1.00 98.69 288 CYS A N 1
ATOM 2365 C CA . CYS A 1 288 ? 0.517 18.282 8.312 1.00 98.69 288 CYS A CA 1
ATOM 2366 C C . CYS A 1 288 ? -0.570 19.133 8.974 1.00 98.69 288 CYS A C 1
ATOM 2368 O O . CYS A 1 288 ? -0.637 20.336 8.751 1.00 98.69 288 CYS A O 1
ATOM 2370 N N . SER A 1 289 ? -1.375 18.528 9.848 1.00 97.94 289 SER A N 1
ATOM 2371 C CA . SER A 1 289 ? -2.502 19.211 10.476 1.00 97.94 289 SER A CA 1
ATOM 2372 C C . SER A 1 289 ? -2.103 20.269 11.510 1.00 97.94 289 SER A C 1
ATOM 2374 O O . SER A 1 289 ? -2.932 21.133 11.797 1.00 97.94 289 SER A O 1
ATOM 2376 N N . LYS A 1 290 ? -0.925 20.174 12.146 1.00 97.12 290 LYS A N 1
ATOM 2377 C CA . LYS A 1 290 ? -0.601 20.994 13.335 1.00 97.12 290 LYS A CA 1
ATOM 2378 C C . LYS A 1 290 ? 0.792 21.614 13.362 1.00 97.12 290 LYS A C 1
ATOM 2380 O O . LYS A 1 290 ? 0.971 22.630 14.027 1.00 97.12 290 LYS A O 1
ATOM 2385 N N . PHE A 1 291 ? 1.783 20.989 12.732 1.00 97.81 291 PHE A N 1
ATOM 2386 C CA . PHE A 1 291 ? 3.201 21.307 12.945 1.00 97.81 291 PHE A CA 1
ATOM 2387 C C . PHE A 1 291 ? 3.942 21.742 11.679 1.00 97.81 291 PHE A C 1
ATOM 2389 O O . PHE A 1 291 ? 5.062 22.244 11.785 1.00 97.81 291 PHE A O 1
ATOM 2396 N N . ALA A 1 292 ? 3.363 21.532 10.498 1.00 98.00 292 ALA A N 1
ATOM 2397 C CA . ALA A 1 292 ? 3.931 22.018 9.252 1.00 98.00 292 ALA A CA 1
ATOM 2398 C C . ALA A 1 292 ? 3.999 23.562 9.244 1.00 98.00 292 ALA A C 1
ATOM 2400 O O . ALA A 1 292 ? 3.144 24.217 9.850 1.00 98.00 292 ALA A O 1
ATOM 2401 N N . PRO A 1 293 ? 5.006 24.158 8.579 1.00 97.81 293 PRO A N 1
ATOM 2402 C CA . PRO A 1 293 ? 5.072 25.603 8.378 1.00 97.81 293 PRO A CA 1
ATOM 2403 C C . PRO A 1 293 ? 3.759 26.160 7.807 1.00 97.81 293 PRO A C 1
ATOM 2405 O O . PRO A 1 293 ? 3.207 25.607 6.853 1.00 97.81 293 PRO A O 1
ATOM 2408 N N . LYS A 1 294 ? 3.247 27.252 8.393 1.00 97.50 294 LYS A N 1
ATOM 2409 C CA . LYS A 1 294 ? 1.926 27.813 8.048 1.00 97.50 294 LYS A CA 1
ATOM 2410 C C . LYS A 1 294 ? 1.815 28.177 6.567 1.00 97.50 294 LYS A C 1
ATOM 2412 O O . LYS A 1 294 ? 0.743 28.046 5.985 1.00 97.50 294 LYS A O 1
ATOM 2417 N N . GLU A 1 295 ? 2.915 28.591 5.945 1.00 97.06 295 GLU A N 1
ATOM 2418 C CA . GLU A 1 295 ? 2.961 28.959 4.532 1.00 97.06 295 GLU A CA 1
ATOM 2419 C C . GLU A 1 295 ? 2.745 27.778 3.571 1.00 97.06 295 GLU A C 1
ATOM 2421 O O . GLU A 1 295 ? 2.509 28.003 2.386 1.00 97.06 295 GLU A O 1
ATOM 2426 N N . PHE A 1 296 ? 2.820 26.528 4.046 1.00 97.56 296 PHE A N 1
ATOM 2427 C CA . PHE A 1 296 ? 2.444 25.352 3.254 1.00 97.56 296 PHE A CA 1
ATOM 2428 C C . PHE A 1 296 ? 0.927 25.168 3.147 1.00 97.56 296 PHE A C 1
ATOM 2430 O O . PHE A 1 296 ? 0.477 24.491 2.229 1.00 97.56 296 PHE A O 1
ATOM 2437 N N . GLN A 1 297 ? 0.149 25.815 4.024 1.00 97.38 297 GLN A N 1
ATOM 2438 C CA . GLN A 1 297 ? -1.321 25.817 4.008 1.00 97.38 297 GLN A CA 1
ATOM 2439 C C . GLN A 1 297 ? -1.970 24.428 4.162 1.00 97.38 297 GLN A C 1
ATOM 2441 O O . GLN A 1 297 ? -3.115 24.219 3.756 1.00 97.38 297 GLN A O 1
ATOM 2446 N N . TYR A 1 298 ? -1.254 23.491 4.784 1.00 98.38 298 TYR A N 1
ATOM 2447 C CA . TYR A 1 298 ? -1.785 22.180 5.147 1.00 98.38 298 TYR A CA 1
ATOM 2448 C C . TYR A 1 298 ? -2.810 22.285 6.275 1.00 98.38 298 TYR A C 1
ATOM 2450 O O . TYR A 1 298 ? -2.808 23.228 7.070 1.00 98.38 298 TYR A O 1
ATOM 2458 N N . ASN A 1 299 ? -3.677 21.281 6.371 1.00 97.81 299 ASN A N 1
ATOM 2459 C CA . ASN A 1 299 ? -4.642 21.147 7.455 1.00 97.81 299 ASN A CA 1
ATOM 2460 C C . ASN A 1 299 ? -5.070 19.671 7.605 1.00 97.81 299 ASN A C 1
ATOM 2462 O O . ASN A 1 299 ? -4.498 18.781 6.983 1.00 97.81 299 ASN A O 1
ATOM 2466 N N . LYS A 1 300 ? -6.068 19.385 8.450 1.00 97.50 300 LYS A N 1
ATOM 2467 C CA . LYS A 1 300 ? -6.552 18.013 8.711 1.00 97.50 300 LYS A CA 1
ATOM 2468 C C . LYS A 1 300 ? -7.089 17.274 7.466 1.00 97.50 300 LYS A C 1
ATOM 2470 O O . LYS A 1 300 ? -7.135 16.047 7.483 1.00 97.50 300 LYS A O 1
ATOM 2475 N N . GLU A 1 301 ? -7.521 18.013 6.446 1.00 98.56 301 GLU A N 1
ATOM 2476 C CA . GLU A 1 301 ? -8.039 17.546 5.151 1.00 98.56 301 GLU A CA 1
ATOM 2477 C C . GLU A 1 301 ? -6.992 17.686 4.028 1.00 98.56 301 GLU A C 1
ATOM 2479 O O . GLU A 1 301 ? -7.180 17.169 2.936 1.00 98.56 301 GLU A O 1
ATOM 2484 N N . ASP A 1 302 ? -5.869 18.358 4.280 1.00 98.50 302 ASP A N 1
ATOM 2485 C CA . ASP A 1 302 ? -4.815 18.601 3.296 1.00 98.50 302 ASP A CA 1
ATOM 2486 C C . ASP A 1 302 ? -3.476 18.091 3.832 1.00 98.50 302 ASP A C 1
ATOM 2488 O O . ASP A 1 302 ? -2.719 18.818 4.485 1.00 98.50 302 ASP A O 1
ATOM 2492 N N . TRP A 1 303 ? -3.244 16.792 3.639 1.00 98.81 303 TRP A N 1
ATOM 2493 C CA . TRP A 1 303 ? -2.125 16.058 4.218 1.00 98.81 303 TRP A CA 1
ATOM 2494 C C . TRP A 1 303 ? -1.668 14.912 3.315 1.00 98.81 303 TRP A C 1
ATOM 2496 O O . TRP A 1 303 ? -2.386 14.479 2.417 1.00 98.81 303 TRP A O 1
ATOM 2506 N N . GLY A 1 304 ? -0.475 14.391 3.601 1.00 98.62 304 GLY A N 1
ATOM 2507 C CA . GLY A 1 304 ? 0.093 13.253 2.888 1.00 98.62 304 GLY A CA 1
ATOM 2508 C C . GLY A 1 304 ? 1.459 13.584 2.306 1.00 98.62 304 GLY A C 1
ATOM 2509 O O . GLY A 1 304 ? 1.577 14.050 1.175 1.00 98.62 304 GLY A O 1
ATOM 2510 N N . LEU A 1 305 ? 2.507 13.319 3.088 1.00 98.81 305 LEU A N 1
ATOM 2511 C CA . LEU A 1 305 ? 3.890 13.523 2.660 1.00 98.81 305 LEU A CA 1
ATOM 2512 C C . LEU A 1 305 ? 4.527 12.198 2.260 1.00 98.81 305 LEU A C 1
ATOM 2514 O O . LEU A 1 305 ? 4.745 11.316 3.100 1.00 98.81 305 LEU A O 1
ATOM 2518 N N . THR A 1 306 ? 4.857 12.073 0.980 1.00 98.75 306 THR A N 1
ATOM 2519 C CA . THR A 1 306 ? 5.631 10.949 0.467 1.00 98.75 306 THR A CA 1
ATOM 2520 C C . THR A 1 306 ? 6.459 11.323 -0.750 1.00 98.75 306 THR A C 1
ATOM 2522 O O . THR A 1 306 ? 6.313 12.419 -1.295 1.00 98.75 306 THR A O 1
ATOM 2525 N N . ALA A 1 307 ? 7.363 10.421 -1.137 1.00 97.62 307 ALA A N 1
ATOM 2526 C CA . ALA A 1 307 ? 8.211 10.610 -2.300 1.00 97.62 307 ALA A CA 1
ATOM 2527 C C . ALA A 1 307 ? 7.363 10.842 -3.550 1.00 97.62 307 ALA A C 1
ATOM 2529 O O . ALA A 1 307 ? 6.532 10.012 -3.884 1.00 97.62 307 ALA A O 1
ATOM 2530 N N . SER A 1 308 ? 7.570 11.988 -4.184 1.00 96.69 308 SER A N 1
ATOM 2531 C CA . SER A 1 308 ? 6.732 12.482 -5.273 1.00 96.69 308 SER A CA 1
ATOM 2532 C C . SER A 1 308 ? 7.457 13.596 -6.021 1.00 96.69 308 SER A C 1
ATOM 2534 O O . SER A 1 308 ? 8.546 14.053 -5.628 1.00 96.69 308 SER A O 1
ATOM 2536 N N . GLN A 1 309 ? 6.862 14.036 -7.119 1.00 95.06 309 GLN A N 1
ATOM 2537 C CA . GLN A 1 309 ? 7.289 15.212 -7.843 1.00 95.06 309 GLN A CA 1
ATOM 2538 C C . GLN A 1 309 ? 7.200 16.472 -6.995 1.00 95.06 309 GLN A C 1
ATOM 2540 O O . GLN A 1 309 ? 6.324 16.643 -6.159 1.00 95.06 309 GLN A O 1
ATOM 2545 N N . THR A 1 310 ? 8.112 17.397 -7.255 1.00 92.69 310 THR A N 1
ATOM 2546 C CA . THR A 1 310 ? 8.139 18.717 -6.638 1.00 92.69 310 THR A CA 1
ATOM 2547 C C . THR A 1 310 ? 8.404 19.770 -7.711 1.00 92.69 310 THR A C 1
ATOM 2549 O O . THR A 1 310 ? 9.077 19.464 -8.697 1.00 92.69 310 THR A O 1
ATOM 2552 N N . PRO A 1 311 ? 7.929 21.015 -7.537 1.00 89.19 311 PRO A N 1
ATOM 2553 C CA . PRO A 1 311 ? 8.220 22.075 -8.497 1.00 89.19 311 PRO A CA 1
ATOM 2554 C C . PRO A 1 311 ? 9.729 22.302 -8.650 1.00 89.19 311 PRO A C 1
ATOM 2556 O O . PRO A 1 311 ? 10.406 22.617 -7.666 1.00 89.19 311 PRO A O 1
ATOM 2559 N N . SER A 1 312 ? 10.234 22.166 -9.876 1.00 83.19 312 SER A N 1
ATOM 2560 C CA . SER A 1 312 ? 11.525 22.687 -10.345 1.00 83.19 312 SER A CA 1
ATOM 2561 C C . SER A 1 312 ? 11.488 22.825 -11.869 1.00 83.19 312 SER A C 1
ATOM 2563 O O . SER A 1 312 ? 10.684 22.149 -12.512 1.00 83.19 312 SER A O 1
ATOM 2565 N N . GLU A 1 313 ? 12.383 23.637 -12.438 1.00 58.47 313 GLU A N 1
ATOM 2566 C CA . GLU A 1 313 ? 12.473 23.870 -13.892 1.00 58.47 313 GLU A CA 1
ATOM 2567 C C . GLU A 1 313 ? 12.614 22.554 -14.690 1.00 58.47 313 GLU A C 1
ATOM 2569 O O . GLU A 1 313 ? 11.959 22.389 -15.713 1.00 58.47 313 GLU A O 1
ATOM 2574 N N . ASP A 1 314 ? 13.322 21.555 -14.140 1.00 56.88 314 ASP A N 1
ATOM 2575 C CA . ASP A 1 314 ? 13.519 20.236 -14.775 1.00 56.88 314 ASP A CA 1
ATOM 2576 C C . ASP A 1 314 ? 12.560 19.112 -14.308 1.00 56.88 314 ASP A C 1
ATOM 2578 O O . ASP A 1 314 ? 12.827 17.923 -14.512 1.00 56.88 314 ASP A O 1
ATOM 2582 N N . GLY A 1 315 ? 11.436 19.438 -13.657 1.00 64.19 315 GLY A N 1
ATOM 2583 C CA . GLY A 1 315 ? 10.458 18.432 -13.205 1.00 64.19 315 GLY A CA 1
ATOM 2584 C C . GLY A 1 315 ? 10.907 17.631 -11.976 1.00 64.19 315 GLY A C 1
ATOM 2585 O O . GLY A 1 315 ? 10.899 16.395 -11.988 1.00 64.19 315 GLY A O 1
ATOM 2586 N N . GLY A 1 316 ? 11.304 18.353 -10.930 1.00 84.25 316 GLY A N 1
ATOM 2587 C CA . GLY A 1 316 ? 11.954 17.860 -9.721 1.00 84.25 316 GLY A CA 1
ATOM 2588 C C . GLY A 1 316 ? 11.231 16.726 -9.003 1.00 84.25 316 GLY A C 1
ATOM 2589 O O . GLY A 1 316 ? 10.031 16.499 -9.151 1.00 84.25 316 GLY A O 1
ATOM 2590 N N . TYR A 1 317 ? 11.987 16.005 -8.178 1.00 91.50 317 TYR A N 1
ATOM 2591 C CA . TYR A 1 317 ? 11.495 14.880 -7.389 1.00 91.50 317 TYR A CA 1
ATOM 2592 C C . TYR A 1 317 ? 12.104 14.910 -5.988 1.00 91.50 317 TYR A C 1
ATOM 2594 O O . TYR A 1 317 ? 13.315 15.080 -5.836 1.00 91.50 317 TYR A O 1
ATOM 2602 N N . ASN A 1 318 ? 11.282 14.733 -4.954 1.00 94.06 318 ASN A N 1
ATOM 2603 C CA . ASN A 1 318 ? 11.741 14.663 -3.570 1.00 94.06 318 ASN A CA 1
ATOM 2604 C C . ASN A 1 318 ? 11.545 13.249 -3.021 1.00 94.06 318 ASN A C 1
ATOM 2606 O O . ASN A 1 318 ? 10.519 12.944 -2.425 1.00 94.06 318 ASN A O 1
ATOM 2610 N N . ASN A 1 319 ? 12.562 12.397 -3.143 1.00 91.31 319 ASN A N 1
ATOM 2611 C CA . ASN A 1 319 ? 12.524 11.014 -2.655 1.00 91.31 319 ASN A CA 1
ATOM 2612 C C . ASN A 1 319 ? 12.469 10.870 -1.119 1.00 91.31 319 ASN A C 1
ATOM 2614 O O . ASN A 1 319 ? 12.308 9.762 -0.609 1.00 91.31 319 ASN A O 1
ATOM 2618 N N . MET A 1 320 ? 12.626 11.968 -0.375 1.00 91.69 320 MET A N 1
ATOM 2619 C CA . MET A 1 320 ? 12.721 11.979 1.088 1.00 91.69 320 MET A CA 1
ATOM 2620 C C . MET A 1 320 ? 11.586 12.765 1.757 1.00 91.69 320 MET A C 1
ATOM 2622 O O . MET A 1 320 ? 11.655 12.990 2.966 1.00 91.69 320 MET A O 1
ATOM 2626 N N . ALA A 1 321 ? 10.569 13.186 0.999 1.00 95.12 321 ALA A N 1
ATOM 2627 C CA . ALA A 1 321 ? 9.430 13.951 1.501 1.00 95.12 321 ALA A CA 1
ATOM 2628 C C . ALA A 1 321 ? 8.731 13.225 2.658 1.00 95.12 321 ALA A C 1
ATOM 2630 O O . ALA A 1 321 ? 8.245 12.111 2.499 1.00 95.12 321 ALA A O 1
ATOM 2631 N N . GLY A 1 322 ? 8.691 13.867 3.823 1.00 96.81 322 GLY A N 1
ATOM 2632 C CA . GLY A 1 322 ? 8.118 13.336 5.055 1.00 96.81 322 GLY A CA 1
ATOM 2633 C C . GLY A 1 322 ? 8.167 14.384 6.172 1.00 96.81 322 GLY A C 1
ATOM 2634 O O . GLY A 1 322 ? 8.786 15.438 5.982 1.00 96.81 322 GLY A O 1
ATOM 2635 N N . PRO A 1 323 ? 7.556 14.115 7.339 1.00 98.06 323 PRO A N 1
ATOM 2636 C CA . PRO A 1 323 ? 7.451 15.089 8.423 1.00 98.06 323 PRO A CA 1
ATOM 2637 C C . PRO A 1 323 ? 8.797 15.679 8.869 1.00 98.06 323 PRO A C 1
ATOM 2639 O O . PRO A 1 323 ? 9.696 14.960 9.316 1.00 98.06 323 PRO A O 1
ATOM 2642 N N . GLY A 1 324 ? 8.926 17.008 8.822 1.00 96.25 324 GLY A N 1
ATOM 2643 C CA . GLY A 1 324 ? 10.111 17.740 9.279 1.00 96.25 324 GLY A CA 1
ATOM 2644 C C . GLY A 1 324 ? 10.918 18.385 8.141 1.00 96.25 324 GLY A C 1
ATOM 2645 O O . GLY A 1 324 ? 10.341 18.774 7.134 1.00 96.25 324 GLY A O 1
ATOM 2646 N N . PRO A 1 325 ? 12.257 18.515 8.258 1.00 95.25 325 PRO A N 1
ATOM 2647 C CA . PRO A 1 325 ? 13.072 19.338 7.343 1.00 95.25 325 PRO A CA 1
ATOM 2648 C C . PRO A 1 325 ? 13.087 18.909 5.865 1.00 95.25 325 PRO A C 1
ATOM 2650 O O . PRO A 1 325 ? 13.661 19.601 5.020 1.00 95.25 325 PRO A O 1
ATOM 2653 N N . LYS A 1 326 ? 12.541 17.729 5.553 1.00 95.69 326 LYS A N 1
ATOM 2654 C CA . LYS A 1 326 ? 12.439 17.199 4.189 1.00 95.69 326 LYS A CA 1
ATOM 2655 C C . LYS A 1 326 ? 11.103 17.518 3.519 1.00 95.69 326 LYS A C 1
ATOM 2657 O O . LYS A 1 326 ? 10.996 17.301 2.314 1.00 95.69 326 LYS A O 1
ATOM 2662 N N . ASP A 1 327 ? 10.133 18.053 4.253 1.00 96.75 327 ASP A N 1
ATOM 2663 C CA . ASP A 1 327 ? 8.933 18.648 3.676 1.00 96.75 327 ASP A CA 1
ATOM 2664 C C . ASP A 1 327 ? 9.305 19.900 2.865 1.00 96.75 327 ASP A C 1
ATOM 2666 O O . ASP A 1 327 ? 10.113 20.732 3.289 1.00 96.75 327 ASP A O 1
ATOM 2670 N N . LYS A 1 328 ? 8.750 19.999 1.658 1.00 95.06 328 LYS A N 1
ATOM 2671 C CA . LYS A 1 328 ? 8.990 21.092 0.707 1.00 95.06 328 LYS A CA 1
ATOM 2672 C C . LYS A 1 328 ? 7.709 21.844 0.342 1.00 95.06 328 LYS A C 1
ATOM 2674 O O . LYS A 1 328 ? 7.748 22.641 -0.596 1.00 95.06 328 LYS A O 1
ATOM 2679 N N . GLY A 1 329 ? 6.620 21.634 1.083 1.00 96.75 329 GLY A N 1
ATOM 2680 C CA . GLY A 1 329 ? 5.328 22.247 0.792 1.00 96.75 329 GLY A CA 1
ATOM 2681 C C . GLY A 1 329 ? 4.586 21.541 -0.342 1.00 96.75 329 GLY A C 1
ATOM 2682 O O . GLY A 1 329 ? 3.928 22.216 -1.127 1.00 96.75 329 GLY A O 1
ATOM 2683 N N . VAL A 1 330 ? 4.769 20.225 -0.486 1.00 98.00 330 VAL A N 1
ATOM 2684 C CA . VAL A 1 330 ? 4.154 19.396 -1.526 1.00 98.00 330 VAL A CA 1
ATOM 2685 C C . VAL A 1 330 ? 3.363 18.250 -0.893 1.00 98.00 330 VAL A C 1
ATOM 2687 O O . VAL A 1 330 ? 3.923 17.484 -0.107 1.00 98.00 330 VAL A O 1
ATOM 2690 N N . ILE A 1 331 ? 2.094 18.118 -1.281 1.00 98.69 331 ILE A N 1
ATOM 2691 C CA . ILE A 1 331 ? 1.202 17.011 -0.917 1.00 98.69 331 ILE A CA 1
ATOM 2692 C C . ILE A 1 331 ? 1.116 16.028 -2.078 1.00 98.69 331 ILE A C 1
ATOM 2694 O O . ILE A 1 331 ? 0.957 16.435 -3.228 1.00 98.69 331 ILE A O 1
ATOM 2698 N N . ALA A 1 332 ? 1.194 14.738 -1.758 1.00 98.62 332 ALA A N 1
ATOM 2699 C CA . ALA A 1 332 ? 1.060 13.643 -2.709 1.00 98.62 332 ALA A CA 1
ATOM 2700 C C . ALA A 1 332 ? -0.162 12.784 -2.342 1.00 98.62 332 ALA A C 1
ATOM 2702 O O . ALA A 1 332 ? -0.165 12.182 -1.261 1.00 98.62 332 ALA A O 1
ATOM 2703 N N . PRO A 1 333 ? -1.192 12.684 -3.206 1.00 98.81 333 PRO A N 1
ATOM 2704 C CA . PRO A 1 333 ? -2.401 11.915 -2.908 1.00 98.81 333 PRO A CA 1
ATOM 2705 C C . PRO A 1 333 ? -2.128 10.455 -2.536 1.00 98.81 333 PRO A C 1
ATOM 2707 O O . PRO A 1 333 ? -2.733 9.944 -1.593 1.00 98.81 333 PRO A O 1
ATOM 2710 N N . SER A 1 334 ? -1.152 9.807 -3.182 1.00 98.69 334 SER A N 1
ATOM 2711 C CA . SER A 1 334 ? -0.759 8.418 -2.892 1.00 98.69 334 SER A CA 1
ATOM 2712 C C . SER A 1 334 ? -0.371 8.186 -1.426 1.00 98.69 334 SER A C 1
ATOM 2714 O O . SER A 1 334 ? -0.532 7.081 -0.906 1.00 98.69 334 SER A O 1
ATOM 2716 N N . ALA A 1 335 ? 0.086 9.221 -0.714 1.00 98.75 335 ALA A N 1
ATOM 2717 C CA . ALA A 1 335 ? 0.397 9.140 0.705 1.00 98.75 335 ALA A CA 1
ATOM 2718 C C . ALA A 1 335 ? -0.870 8.889 1.540 1.00 98.75 335 ALA A C 1
ATOM 2720 O O . ALA A 1 335 ? -0.932 7.900 2.267 1.00 98.75 335 ALA A O 1
ATOM 2721 N N . ALA A 1 336 ? -1.875 9.761 1.427 1.00 98.81 336 ALA A N 1
ATOM 2722 C CA . ALA A 1 336 ? -3.098 9.676 2.225 1.00 98.81 336 ALA A CA 1
ATOM 2723 C C . ALA A 1 336 ? -4.029 8.553 1.741 1.00 98.81 336 ALA A C 1
ATOM 2725 O O . ALA A 1 336 ? -4.624 7.854 2.561 1.00 98.81 336 ALA A O 1
ATOM 2726 N N . LEU A 1 337 ? -4.124 8.335 0.425 1.00 98.81 337 LEU A N 1
ATOM 2727 C CA . LEU A 1 337 ? -4.964 7.278 -0.148 1.00 98.81 337 LEU A CA 1
ATOM 2728 C C . LEU A 1 337 ? -4.347 5.888 0.072 1.00 98.81 337 LEU A C 1
ATOM 2730 O O . LEU A 1 337 ? -5.050 4.936 0.395 1.00 98.81 337 LEU A O 1
ATOM 2734 N N . GLY A 1 338 ? -3.019 5.766 0.016 1.00 98.44 338 GLY A N 1
ATOM 2735 C CA . GLY A 1 338 ? -2.326 4.496 0.243 1.00 98.44 338 GLY A CA 1
ATOM 2736 C C . GLY A 1 338 ? -2.359 3.987 1.692 1.00 98.44 338 GLY A C 1
ATOM 2737 O O . GLY A 1 338 ? -1.766 2.954 1.983 1.00 98.44 338 GLY A O 1
ATOM 2738 N N . VAL A 1 339 ? -3.009 4.695 2.621 1.00 98.69 339 VAL A N 1
ATOM 2739 C CA . VAL A 1 339 ? -3.146 4.292 4.034 1.00 98.69 339 VAL A CA 1
ATOM 2740 C C . VAL A 1 339 ? -4.601 4.196 4.502 1.00 98.69 339 VAL A C 1
ATOM 2742 O O . VAL A 1 339 ? -4.847 4.142 5.709 1.00 98.69 339 VAL A O 1
ATOM 2745 N N . PHE A 1 340 ? -5.556 4.097 3.566 1.00 98.69 340 PHE A N 1
ATOM 2746 C CA . PHE A 1 340 ? -6.962 3.792 3.870 1.00 98.69 340 PHE A CA 1
ATOM 2747 C C . PHE A 1 340 ? -7.145 2.617 4.843 1.00 98.69 340 PHE A C 1
ATOM 2749 O O . PHE A 1 340 ? -7.923 2.779 5.781 1.00 98.69 340 PHE A O 1
ATOM 2756 N N . PRO A 1 341 ? -6.409 1.488 4.722 1.00 98.19 341 PRO A N 1
ATOM 2757 C CA . PRO A 1 341 ? -6.573 0.386 5.666 1.00 98.19 341 PRO A CA 1
ATOM 2758 C C . PRO A 1 341 ? -6.201 0.735 7.112 1.00 98.19 341 PRO A C 1
ATOM 2760 O O . PRO A 1 341 ? -6.655 0.077 8.039 1.00 98.19 341 PRO A O 1
ATOM 2763 N N . TYR A 1 342 ? -5.363 1.753 7.322 1.00 98.25 342 TYR A N 1
ATOM 2764 C CA . TYR A 1 342 ? -4.825 2.100 8.638 1.00 98.25 342 TYR A CA 1
ATOM 2765 C C . TYR A 1 342 ? -5.597 3.239 9.309 1.00 98.25 342 TYR A C 1
ATOM 2767 O O . TYR A 1 342 ? -5.795 3.224 10.523 1.00 98.25 342 TYR A O 1
ATOM 2775 N N . VAL A 1 343 ? -5.978 4.262 8.538 1.00 98.00 343 VAL A N 1
ATOM 2776 C CA . VAL A 1 343 ? -6.581 5.510 9.040 1.00 98.00 343 VAL A CA 1
ATOM 2777 C C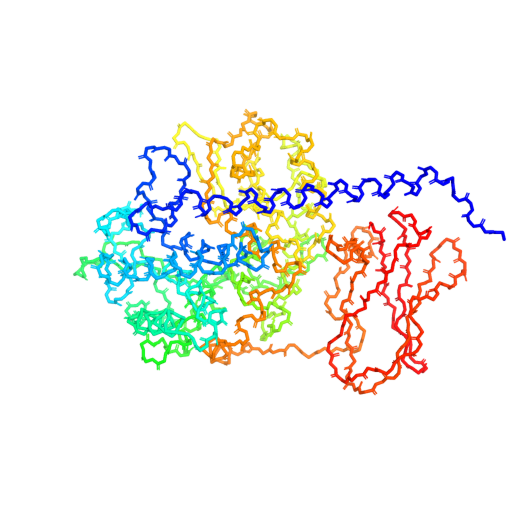 . VAL A 1 343 ? -7.727 5.985 8.129 1.00 98.00 343 VAL A C 1
ATOM 2779 O O . VAL A 1 343 ? -7.679 7.099 7.598 1.00 98.00 343 VAL A O 1
ATOM 2782 N N . PRO A 1 344 ? -8.781 5.166 7.929 1.00 98.00 344 PRO A N 1
ATOM 2783 C CA . PRO A 1 344 ? -9.781 5.385 6.879 1.00 98.00 344 PRO A CA 1
ATOM 2784 C C . PRO A 1 344 ? -10.494 6.735 6.989 1.00 98.00 344 PRO A C 1
ATOM 2786 O O . PRO A 1 344 ? -10.718 7.396 5.979 1.00 98.00 344 PRO A O 1
ATOM 2789 N N . TYR A 1 345 ? -10.783 7.201 8.208 1.00 98.00 345 TYR A N 1
ATOM 2790 C CA . TYR A 1 345 ? -11.390 8.516 8.420 1.00 98.00 345 TYR A CA 1
ATOM 2791 C C . TYR A 1 345 ? -10.492 9.663 7.916 1.00 98.00 345 TYR A C 1
ATOM 2793 O O . TYR A 1 345 ? -10.943 10.520 7.158 1.00 98.00 345 TYR A O 1
ATOM 2801 N N . GLN A 1 346 ? -9.209 9.673 8.289 1.00 98.62 346 GLN A N 1
ATOM 2802 C CA . GLN A 1 346 ? -8.246 10.697 7.869 1.00 98.62 346 GLN A CA 1
ATOM 2803 C C . GLN A 1 346 ? -7.980 10.644 6.360 1.00 98.62 346 GLN A C 1
ATOM 2805 O O . GLN A 1 346 ? -7.865 11.692 5.718 1.00 98.62 346 GLN A O 1
ATOM 2810 N N . SER A 1 347 ? -7.898 9.441 5.788 1.00 98.81 347 SER A N 1
ATOM 2811 C CA . SER A 1 347 ? -7.767 9.239 4.342 1.00 98.81 347 SER A CA 1
ATOM 2812 C C . SER A 1 347 ? -8.995 9.748 3.589 1.00 98.81 347 SER A C 1
ATOM 2814 O O . SER A 1 347 ? -8.844 10.425 2.575 1.00 98.81 347 SER A O 1
ATOM 2816 N N . MET A 1 348 ? -10.202 9.522 4.116 1.00 98.69 348 MET A N 1
ATOM 2817 C CA . MET A 1 348 ? -11.429 10.025 3.503 1.00 98.69 348 MET A CA 1
ATOM 2818 C C . MET A 1 348 ? -11.520 11.556 3.553 1.00 98.69 348 MET A C 1
ATOM 2820 O O . MET A 1 348 ? -11.950 12.170 2.579 1.00 98.69 348 MET A O 1
ATOM 2824 N N . LEU A 1 349 ? -11.075 12.197 4.641 1.00 98.44 349 LEU A N 1
ATOM 2825 C CA . LEU A 1 349 ? -10.983 13.663 4.704 1.00 98.44 349 LEU A CA 1
ATOM 2826 C C . LEU A 1 349 ? -10.074 14.226 3.599 1.00 98.44 349 LEU A C 1
ATOM 2828 O O . LEU A 1 349 ? -10.448 15.194 2.939 1.00 98.44 349 LEU A O 1
ATOM 2832 N N . ALA A 1 350 ? -8.916 13.598 3.371 1.00 98.88 350 ALA A N 1
ATOM 2833 C CA . ALA A 1 350 ? -8.013 13.980 2.286 1.00 98.88 350 ALA A CA 1
ATOM 2834 C C . ALA A 1 350 ? -8.633 13.761 0.910 1.00 98.88 350 ALA A C 1
ATOM 2836 O O . ALA A 1 350 ? -8.657 14.681 0.096 1.00 98.88 350 ALA A O 1
ATOM 2837 N N . LEU A 1 351 ? -9.194 12.574 0.673 1.00 98.88 351 LEU A N 1
ATOM 2838 C CA . LEU A 1 351 ? -9.844 12.232 -0.586 1.00 98.88 351 LEU A CA 1
ATOM 2839 C C . LEU A 1 351 ? -10.939 13.245 -0.956 1.00 98.88 351 LEU A C 1
ATOM 2841 O O . LEU A 1 351 ? -10.970 13.740 -2.083 1.00 98.88 351 LEU A O 1
ATOM 2845 N N . ARG A 1 352 ? -11.792 13.616 0.007 1.00 98.62 352 ARG A N 1
ATOM 2846 C CA . ARG A 1 352 ? -12.814 14.653 -0.188 1.00 98.62 352 ARG A CA 1
ATOM 2847 C C . ARG A 1 352 ? -12.202 15.981 -0.602 1.00 98.62 352 ARG A C 1
ATOM 2849 O O . ARG A 1 352 ? -12.649 16.562 -1.579 1.00 98.62 352 ARG A O 1
ATOM 2856 N N . ASN A 1 353 ? -11.189 16.458 0.113 1.00 98.75 353 ASN A N 1
ATOM 2857 C CA . ASN A 1 353 ? -10.564 17.740 -0.194 1.00 98.75 353 ASN A CA 1
ATOM 2858 C C . ASN A 1 353 ? -9.847 17.728 -1.552 1.00 98.75 353 ASN A C 1
ATOM 2860 O O . ASN A 1 353 ? -9.972 18.685 -2.313 1.00 98.75 353 ASN A O 1
ATOM 2864 N N . PHE A 1 354 ? -9.163 16.637 -1.901 1.00 98.75 354 PHE A N 1
ATOM 2865 C CA . PHE A 1 354 ? -8.548 16.492 -3.220 1.00 98.75 354 PHE A CA 1
ATOM 2866 C C . PHE A 1 354 ? -9.595 16.571 -4.336 1.00 98.75 354 PHE A C 1
ATOM 2868 O O . PHE A 1 354 ? -9.384 17.257 -5.335 1.00 98.75 354 PHE A O 1
ATOM 2875 N N . TYR A 1 355 ? -10.742 15.916 -4.151 1.00 98.44 355 TYR A N 1
ATOM 2876 C CA . TYR A 1 355 ? -11.803 15.853 -5.152 1.00 98.44 355 TYR A CA 1
ATOM 2877 C C . TYR A 1 355 ? -12.702 17.102 -5.196 1.00 98.44 355 TYR A C 1
ATOM 2879 O O . TYR A 1 355 ? -13.187 17.486 -6.254 1.00 98.44 355 TYR A O 1
ATOM 2887 N N . GLU A 1 356 ? -12.977 17.747 -4.066 1.00 97.69 356 GLU A N 1
ATOM 2888 C CA . GLU A 1 356 ? -13.892 18.895 -4.014 1.00 97.69 356 GLU A CA 1
ATOM 2889 C C . GLU A 1 356 ? -13.160 20.226 -4.213 1.00 97.69 356 GLU A C 1
ATOM 2891 O O . GLU A 1 356 ? -13.700 21.113 -4.868 1.00 97.69 356 GLU A O 1
ATOM 2896 N N . ASN A 1 357 ? -11.927 20.357 -3.710 1.00 98.00 357 ASN A N 1
ATOM 2897 C CA . ASN A 1 357 ? -11.208 21.637 -3.682 1.00 98.00 357 ASN A CA 1
ATOM 2898 C C . ASN A 1 357 ? -9.991 21.689 -4.617 1.00 98.00 357 ASN A C 1
ATOM 2900 O O . ASN A 1 357 ? -9.517 22.778 -4.928 1.00 98.00 357 ASN A O 1
ATOM 2904 N N . HIS A 1 358 ? -9.470 20.540 -5.064 1.00 98.06 358 HIS A N 1
ATOM 2905 C CA . HIS A 1 358 ? -8.261 20.474 -5.902 1.00 98.06 358 HIS A CA 1
ATOM 2906 C C . HIS A 1 358 ? -8.462 19.791 -7.255 1.00 98.06 358 HIS A C 1
ATOM 2908 O O . HIS A 1 358 ? -7.516 19.706 -8.038 1.00 98.06 358 HIS A O 1
ATOM 2914 N N . LYS A 1 359 ? -9.676 19.327 -7.563 1.00 97.12 359 LYS A N 1
ATOM 2915 C CA . LYS A 1 359 ? -9.947 18.498 -8.743 1.00 97.12 359 LYS A CA 1
ATOM 2916 C C . LYS A 1 359 ? -9.545 19.158 -10.058 1.00 97.12 359 LYS A C 1
ATOM 2918 O O . LYS A 1 359 ? -8.969 18.478 -10.893 1.00 97.12 359 LYS A O 1
ATOM 2923 N N . GLU A 1 360 ? -9.767 20.459 -10.224 1.00 97.12 360 GLU A N 1
ATOM 2924 C CA . GLU A 1 360 ? -9.440 21.171 -11.470 1.00 97.12 360 GLU A CA 1
ATOM 2925 C C . GLU A 1 360 ? -7.957 21.041 -11.871 1.00 97.12 360 GLU A C 1
ATOM 2927 O O . GLU A 1 360 ? -7.648 20.776 -13.031 1.00 97.12 360 GLU A O 1
ATOM 2932 N N . GLY A 1 361 ? -7.032 21.156 -10.910 1.00 96.56 361 GLY A N 1
ATOM 2933 C CA . GLY A 1 361 ? -5.593 21.021 -11.164 1.00 96.56 361 GLY A CA 1
ATOM 2934 C C . GLY A 1 361 ? -5.063 19.596 -10.985 1.00 96.56 361 GLY A C 1
ATOM 2935 O O . GLY A 1 361 ? -4.193 19.146 -11.740 1.00 96.56 361 GLY A O 1
ATOM 2936 N N . LEU A 1 362 ? -5.588 18.877 -9.992 1.00 98.06 362 LEU A N 1
ATOM 2937 C CA . LEU A 1 362 ? -5.033 17.613 -9.514 1.00 98.06 362 LEU A CA 1
ATOM 2938 C C . LEU A 1 362 ? -5.651 16.384 -10.175 1.00 98.06 362 LEU A C 1
ATOM 2940 O O . LEU A 1 362 ? -4.976 15.370 -10.267 1.00 98.06 362 LEU A O 1
ATOM 2944 N N . TRP A 1 363 ? -6.903 16.432 -10.624 1.00 98.25 363 TRP A N 1
ATOM 2945 C CA . TRP A 1 363 ? -7.563 15.287 -11.251 1.00 98.25 363 TRP A CA 1
ATOM 2946 C C . TRP A 1 363 ? -7.340 15.276 -12.767 1.00 98.25 363 TRP A C 1
ATOM 2948 O O . TRP A 1 363 ? -7.181 16.315 -13.409 1.00 98.25 363 TRP A O 1
ATOM 2958 N N . GLY A 1 364 ? -7.350 14.093 -13.366 1.00 96.44 364 GLY A N 1
ATOM 2959 C CA . GLY A 1 364 ? -7.437 13.922 -14.809 1.00 96.44 364 GLY A CA 1
ATOM 2960 C C . GLY A 1 364 ? -7.858 12.504 -15.182 1.00 96.44 364 GLY A C 1
ATOM 2961 O O . GLY A 1 364 ? -8.518 11.823 -14.405 1.00 96.44 364 GLY A O 1
ATOM 2962 N N . GLU A 1 365 ? -7.477 12.076 -16.388 1.00 95.00 365 GLU A N 1
ATOM 2963 C CA . GLU A 1 365 ? -7.896 10.801 -16.998 1.00 95.00 365 GLU A CA 1
ATOM 2964 C C . GLU A 1 365 ? -7.671 9.577 -16.101 1.00 95.00 365 GLU A C 1
ATOM 2966 O O . GLU A 1 365 ? -8.506 8.684 -16.069 1.00 95.00 365 GLU A O 1
ATOM 2971 N N . TYR A 1 366 ? -6.589 9.569 -15.317 1.00 97.38 366 TYR A N 1
ATOM 2972 C CA . TYR A 1 366 ? -6.205 8.428 -14.487 1.00 97.38 366 TYR A CA 1
ATOM 2973 C C . TYR A 1 366 ? -6.331 8.712 -12.984 1.00 97.38 366 TYR A C 1
ATOM 2975 O O . TYR A 1 366 ? -5.534 8.236 -12.177 1.00 97.38 366 TYR A O 1
ATOM 2983 N N . GLY A 1 367 ? -7.308 9.535 -12.599 1.00 98.06 367 GLY A N 1
ATOM 2984 C CA . GLY A 1 367 ? -7.543 9.927 -11.210 1.00 98.06 367 GLY A CA 1
ATOM 2985 C C . GLY A 1 367 ? -6.677 11.112 -10.790 1.00 98.06 367 GLY A C 1
ATOM 2986 O O . GLY A 1 367 ? -6.517 12.070 -11.547 1.00 98.06 367 GLY A O 1
ATOM 2987 N N . PHE A 1 368 ? -6.123 11.084 -9.577 1.00 98.56 368 PHE A N 1
ATOM 2988 C CA . PHE A 1 368 ? -5.254 12.163 -9.099 1.00 98.56 368 PHE A CA 1
ATOM 2989 C C . PHE A 1 368 ? -3.837 12.060 -9.669 1.00 98.56 368 PHE A C 1
ATOM 2991 O O . PHE A 1 368 ? -3.214 11.004 -9.632 1.00 98.56 368 PHE A O 1
ATOM 2998 N N . LYS A 1 369 ? -3.311 13.181 -10.159 1.00 98.12 369 LYS A N 1
ATOM 2999 C CA . LYS A 1 369 ? -1.911 13.364 -10.553 1.00 98.12 369 LYS A CA 1
ATOM 3000 C C . LYS A 1 369 ? -1.000 13.292 -9.326 1.00 98.12 369 LYS A C 1
ATOM 3002 O O . LYS A 1 369 ? -1.453 13.349 -8.183 1.00 98.12 369 LYS A O 1
ATOM 3007 N N . ASP A 1 370 ? 0.301 13.188 -9.576 1.00 97.88 370 ASP A N 1
ATOM 3008 C CA . ASP A 1 370 ? 1.276 12.746 -8.574 1.00 97.88 370 ASP A CA 1
ATOM 3009 C C . ASP A 1 370 ? 1.326 13.604 -7.298 1.00 97.88 370 ASP A C 1
ATOM 3011 O O . ASP A 1 370 ? 1.439 13.079 -6.189 1.00 97.88 370 ASP A O 1
ATOM 3015 N N . ALA A 1 371 ? 1.246 14.929 -7.444 1.00 97.88 371 ALA A N 1
ATOM 3016 C CA . ALA A 1 371 ? 1.384 15.855 -6.327 1.00 97.88 371 ALA A CA 1
ATOM 3017 C C . ALA A 1 371 ? 0.900 17.275 -6.652 1.00 97.88 371 ALA A C 1
ATOM 3019 O O . ALA A 1 371 ? 0.714 17.634 -7.816 1.00 97.88 371 ALA A O 1
ATOM 3020 N N . TYR A 1 372 ? 0.770 18.110 -5.618 1.00 98.06 372 TYR A N 1
ATOM 3021 C CA . TYR A 1 372 ? 0.552 19.553 -5.746 1.00 98.06 372 TYR A CA 1
ATOM 3022 C C . TYR A 1 372 ? 1.179 20.353 -4.597 1.00 98.06 372 TYR A C 1
ATOM 3024 O O . TYR A 1 372 ? 1.552 19.813 -3.557 1.00 98.06 372 TYR A O 1
ATOM 3032 N N . SER A 1 373 ? 1.298 21.667 -4.787 1.00 97.50 373 SER A N 1
ATOM 3033 C CA . SER A 1 373 ? 1.800 22.626 -3.806 1.00 97.50 373 SER A CA 1
ATOM 3034 C C . SER A 1 373 ? 0.952 23.893 -3.820 1.00 97.50 373 SER A C 1
ATOM 3036 O O . SER A 1 373 ? 1.076 24.703 -4.736 1.00 97.50 373 SER A O 1
ATOM 3038 N N . LYS A 1 374 ? 0.158 24.122 -2.764 1.00 96.62 374 LYS A N 1
ATOM 3039 C CA . LYS A 1 374 ? -0.557 25.399 -2.568 1.00 96.62 374 LYS A CA 1
ATOM 3040 C C . LYS A 1 374 ? 0.405 26.579 -2.457 1.00 96.62 374 LYS A C 1
ATOM 3042 O O . LYS A 1 374 ? 0.183 27.621 -3.056 1.00 96.62 374 LYS A O 1
ATOM 3047 N N . LYS A 1 375 ? 1.511 26.398 -1.724 1.00 94.94 375 LYS A N 1
ATOM 3048 C CA . LYS A 1 375 ? 2.541 27.435 -1.530 1.00 94.94 375 LYS A CA 1
ATOM 3049 C C . LYS A 1 375 ? 3.116 27.955 -2.847 1.00 94.94 375 LYS A C 1
ATOM 3051 O O . LYS A 1 375 ? 3.526 29.108 -2.913 1.00 94.94 375 LYS A O 1
ATOM 3056 N N . ARG A 1 376 ? 3.240 27.081 -3.844 1.00 94.50 376 ARG A N 1
ATOM 3057 C CA . ARG A 1 376 ? 3.904 27.380 -5.117 1.00 94.50 376 ARG A CA 1
ATOM 3058 C C . ARG A 1 376 ? 2.931 27.446 -6.291 1.00 94.50 376 ARG A C 1
ATOM 3060 O O . ARG A 1 376 ? 3.410 27.477 -7.414 1.00 94.50 376 ARG A O 1
ATOM 3067 N N . ASP A 1 377 ? 1.626 27.417 -6.016 1.00 95.19 377 ASP A N 1
ATOM 3068 C CA . ASP A 1 377 ? 0.558 27.362 -7.018 1.00 95.19 377 ASP A CA 1
ATOM 3069 C C . ASP A 1 377 ? 0.865 26.375 -8.157 1.00 95.19 377 ASP A C 1
ATOM 3071 O O . ASP A 1 377 ? 0.977 26.720 -9.331 1.00 95.19 377 ASP A O 1
ATOM 3075 N N . TRP A 1 378 ? 1.134 25.125 -7.779 1.00 96.50 378 TRP A N 1
ATOM 3076 C CA . TRP A 1 378 ? 1.611 24.112 -8.712 1.00 96.50 378 TRP A CA 1
ATOM 3077 C C . TRP A 1 378 ? 0.871 22.798 -8.539 1.00 96.50 378 TRP A C 1
ATOM 3079 O O . TRP A 1 378 ? 0.687 22.321 -7.419 1.00 96.50 378 TRP A O 1
ATOM 3089 N N . TYR A 1 379 ? 0.555 22.171 -9.665 1.00 96.88 379 TYR A N 1
ATOM 3090 C CA . TYR A 1 379 ? 0.062 20.806 -9.756 1.00 96.88 379 TYR A CA 1
ATOM 3091 C C . TYR A 1 379 ? 0.974 20.026 -10.696 1.00 96.88 379 TYR A C 1
ATOM 3093 O O . TYR A 1 379 ? 1.416 20.547 -11.722 1.00 96.88 379 TYR A O 1
ATOM 3101 N N . SER A 1 380 ? 1.250 18.771 -10.353 1.00 94.62 380 SER A N 1
ATOM 3102 C CA . SER A 1 380 ? 1.919 17.847 -11.261 1.00 94.62 380 SER A CA 1
ATOM 3103 C C . SER A 1 380 ? 1.142 17.738 -12.575 1.00 94.62 380 SER A C 1
ATOM 3105 O O . SER A 1 380 ? -0.086 17.767 -12.597 1.00 94.62 380 SER A O 1
ATOM 3107 N N . ASP A 1 381 ? 1.864 17.585 -13.680 1.00 91.94 381 ASP A N 1
ATOM 3108 C CA . ASP A 1 381 ? 1.332 17.362 -15.025 1.00 91.94 381 ASP A CA 1
ATOM 3109 C C . ASP A 1 381 ? 1.285 15.870 -15.404 1.00 91.94 381 ASP A C 1
ATOM 3111 O O . ASP A 1 381 ? 1.002 15.526 -16.554 1.00 91.94 381 ASP A O 1
ATOM 3115 N N . ARG A 1 382 ? 1.599 14.963 -14.470 1.00 91.50 382 ARG A N 1
ATOM 3116 C CA . ARG A 1 382 ? 1.735 13.530 -14.755 1.00 91.50 382 ARG A CA 1
ATOM 3117 C C . ARG A 1 382 ? 1.328 12.638 -13.588 1.00 91.50 382 ARG A C 1
ATOM 3119 O O . ARG A 1 382 ? 1.168 13.066 -12.451 1.00 91.50 382 ARG A O 1
ATOM 3126 N N . TYR A 1 383 ? 1.219 11.359 -13.906 1.00 95.94 383 TYR A N 1
ATOM 3127 C CA . TYR A 1 383 ? 1.029 10.266 -12.963 1.00 95.94 383 TYR A CA 1
ATOM 3128 C C . TYR A 1 383 ? 2.314 9.442 -12.891 1.00 95.94 383 TYR A C 1
ATOM 3130 O O . TYR A 1 383 ? 3.033 9.327 -13.894 1.00 95.94 383 TYR A O 1
ATOM 3138 N N . LEU A 1 384 ? 2.586 8.844 -11.731 1.00 96.50 384 LEU A N 1
ATOM 3139 C CA . LEU A 1 384 ? 3.676 7.891 -11.533 1.00 96.50 384 LEU A CA 1
ATOM 3140 C C . LEU A 1 384 ? 3.104 6.506 -11.231 1.00 96.50 384 LEU A C 1
ATOM 3142 O O . LEU A 1 384 ? 2.264 6.350 -10.349 1.00 96.50 384 LEU A O 1
ATOM 3146 N N . GLY A 1 385 ? 3.584 5.479 -11.936 1.00 96.94 385 GLY A N 1
ATOM 3147 C CA . GLY A 1 385 ? 3.022 4.129 -11.814 1.00 96.94 385 GLY A CA 1
ATOM 3148 C C . GLY A 1 385 ? 3.163 3.523 -10.414 1.00 96.94 385 GLY A C 1
ATOM 3149 O O . GLY A 1 385 ? 2.289 2.782 -9.977 1.00 96.94 385 GLY A O 1
ATOM 3150 N N . LEU A 1 386 ? 4.224 3.869 -9.675 1.00 98.00 386 LEU A N 1
ATOM 3151 C CA . LEU A 1 386 ? 4.384 3.412 -8.292 1.00 98.00 386 LEU A CA 1
ATOM 3152 C C . LEU A 1 386 ? 3.347 4.051 -7.353 1.00 98.00 386 LEU A C 1
ATOM 3154 O O . LEU A 1 386 ? 2.800 3.366 -6.494 1.00 98.00 386 LEU A O 1
ATOM 3158 N N . ASP A 1 387 ? 3.063 5.341 -7.525 1.00 98.44 387 ASP A N 1
ATOM 3159 C CA . ASP A 1 387 ? 2.104 6.089 -6.708 1.00 98.44 387 ASP A CA 1
ATOM 3160 C C . ASP A 1 387 ? 0.664 5.673 -6.991 1.00 98.44 387 ASP A C 1
ATOM 3162 O O . ASP A 1 387 ? -0.064 5.331 -6.058 1.00 98.44 387 ASP A O 1
ATOM 3166 N N . GLN A 1 388 ? 0.295 5.571 -8.270 1.00 98.50 388 GLN A N 1
ATOM 3167 C CA . GLN A 1 388 ? -1.002 5.033 -8.689 1.00 98.50 388 GLN A CA 1
ATOM 3168 C C . GLN A 1 388 ? -1.210 3.605 -8.179 1.00 98.50 388 GLN A C 1
ATOM 3170 O O . GLN A 1 388 ? -2.296 3.250 -7.726 1.00 98.50 388 GLN A O 1
ATOM 3175 N N . GLY A 1 389 ? -0.155 2.789 -8.210 1.00 98.56 389 GLY A N 1
ATOM 3176 C CA . GLY A 1 389 ? -0.234 1.381 -7.839 1.00 98.56 389 GLY A CA 1
ATOM 3177 C C . GLY A 1 389 ? -0.527 1.222 -6.357 1.00 98.56 389 GLY A C 1
ATOM 3178 O O . GLY A 1 389 ? -1.438 0.491 -5.982 1.00 98.56 389 GLY A O 1
ATOM 3179 N N . ARG A 1 390 ? 0.184 1.978 -5.511 1.00 98.62 390 ARG A N 1
ATOM 3180 C CA . ARG A 1 390 ? -0.069 2.003 -4.065 1.00 98.62 390 ARG A CA 1
ATOM 3181 C C . ARG A 1 390 ? -1.491 2.457 -3.747 1.00 98.62 390 ARG A C 1
ATOM 3183 O O . ARG A 1 390 ? -2.118 1.843 -2.891 1.00 98.62 390 ARG A O 1
ATOM 3190 N N . THR A 1 391 ? -2.000 3.471 -4.450 1.00 98.75 391 THR A N 1
ATOM 3191 C CA . THR A 1 391 ? -3.387 3.941 -4.306 1.00 98.75 391 THR A CA 1
ATOM 3192 C C . THR A 1 391 ? -4.387 2.820 -4.584 1.00 98.75 391 THR A C 1
ATOM 3194 O O . THR A 1 391 ? -5.151 2.472 -3.689 1.00 98.75 391 THR A O 1
ATOM 3197 N N . VAL A 1 392 ? -4.346 2.205 -5.772 1.00 98.88 392 VAL A N 1
ATOM 3198 C CA . VAL A 1 392 ? -5.291 1.140 -6.161 1.00 98.88 392 VAL A CA 1
ATOM 3199 C C . VAL A 1 392 ? -5.218 -0.041 -5.194 1.00 98.88 392 VAL A C 1
ATOM 3201 O O . VAL A 1 392 ? -6.218 -0.466 -4.626 1.00 98.88 392 VAL A O 1
ATOM 3204 N N . ILE A 1 393 ? -4.011 -0.547 -4.948 1.00 98.94 393 ILE A N 1
ATOM 3205 C CA . ILE A 1 393 ? -3.812 -1.766 -4.162 1.00 98.94 393 ILE A CA 1
ATOM 3206 C C . ILE A 1 393 ? -4.257 -1.579 -2.707 1.00 98.94 393 ILE A C 1
ATOM 3208 O O . ILE A 1 393 ? -4.918 -2.451 -2.149 1.00 98.94 393 ILE A O 1
ATOM 3212 N N . MET A 1 394 ? -3.913 -0.452 -2.078 1.00 98.88 394 MET A N 1
ATOM 3213 C CA . MET A 1 394 ? -4.260 -0.218 -0.673 1.00 98.88 394 MET A CA 1
ATOM 3214 C C . MET A 1 394 ? -5.725 0.166 -0.488 1.00 98.88 394 MET A C 1
ATOM 3216 O O . MET A 1 394 ? -6.304 -0.183 0.540 1.00 98.88 394 MET A O 1
ATOM 3220 N N . MET A 1 395 ? -6.345 0.832 -1.468 1.00 98.88 395 MET A N 1
ATOM 3221 C CA . MET A 1 395 ? -7.797 1.016 -1.473 1.00 98.88 395 MET A CA 1
ATOM 3222 C C . MET A 1 395 ? -8.508 -0.336 -1.570 1.00 98.88 395 MET A C 1
ATOM 3224 O O . MET A 1 395 ? -9.445 -0.565 -0.813 1.00 98.88 395 MET A O 1
ATOM 3228 N N . GLU A 1 396 ? -8.039 -1.266 -2.405 1.00 98.88 396 GLU A N 1
ATOM 3229 C CA . GLU A 1 396 ? -8.624 -2.610 -2.461 1.00 98.88 396 GLU A CA 1
ATOM 3230 C C . GLU A 1 396 ? -8.369 -3.427 -1.185 1.00 98.88 396 GLU A C 1
ATOM 3232 O O . GLU A 1 396 ? -9.290 -4.053 -0.666 1.00 98.88 396 GLU A O 1
ATOM 3237 N N . ASN A 1 397 ? -7.165 -3.372 -0.606 1.00 98.75 397 ASN A N 1
ATOM 3238 C CA . ASN A 1 397 ? -6.900 -4.038 0.675 1.00 98.75 397 ASN A CA 1
ATOM 3239 C C . ASN A 1 397 ? -7.774 -3.485 1.811 1.00 98.75 397 ASN A C 1
ATOM 3241 O O . ASN A 1 397 ? -8.154 -4.244 2.697 1.00 98.75 397 ASN A O 1
ATOM 3245 N N . TYR A 1 398 ? -8.138 -2.197 1.780 1.00 98.50 398 TYR A N 1
ATOM 3246 C CA . TYR A 1 398 ? -9.115 -1.644 2.720 1.00 98.50 398 TYR A CA 1
ATOM 3247 C C . TYR A 1 398 ? -10.507 -2.254 2.513 1.00 98.50 398 TYR A C 1
ATOM 3249 O O . TYR A 1 398 ? -11.158 -2.596 3.495 1.00 98.50 398 TYR A O 1
ATOM 3257 N N . ARG A 1 399 ? -10.932 -2.425 1.253 1.00 98.12 399 ARG A N 1
ATOM 3258 C CA . ARG A 1 399 ? -12.263 -2.941 0.903 1.00 98.12 399 ARG A CA 1
ATOM 3259 C C . ARG A 1 399 ? -12.469 -4.413 1.230 1.00 98.12 399 ARG A C 1
ATOM 3261 O O . ARG A 1 399 ? -13.518 -4.790 1.743 1.00 98.12 399 ARG A O 1
ATOM 3268 N N . SER A 1 400 ? -11.503 -5.241 0.844 1.00 98.06 400 SER A N 1
ATOM 3269 C CA . SER A 1 400 ? -11.658 -6.700 0.790 1.00 98.06 400 SER A CA 1
ATOM 3270 C C . SER A 1 400 ? -10.466 -7.466 1.361 1.00 98.06 400 SER A C 1
ATOM 3272 O O . SER A 1 400 ? -10.556 -8.675 1.554 1.00 98.06 400 SER A O 1
ATOM 3274 N N . GLY A 1 401 ? -9.338 -6.795 1.618 1.00 97.81 401 GLY A N 1
ATOM 3275 C CA . GLY A 1 401 ? -8.092 -7.465 1.994 1.00 97.81 401 GLY A CA 1
ATOM 3276 C C . GLY A 1 401 ? -7.516 -8.356 0.888 1.00 97.81 401 GLY A C 1
ATOM 3277 O O . GLY A 1 401 ? -6.731 -9.248 1.199 1.00 97.81 401 GLY A O 1
ATOM 3278 N N . LEU A 1 402 ? -7.894 -8.147 -0.383 1.00 98.81 402 LEU A N 1
ATOM 3279 C CA . LEU A 1 402 ? -7.593 -9.050 -1.502 1.00 98.81 402 LEU A CA 1
ATOM 3280 C C . LEU A 1 402 ? -6.150 -9.572 -1.517 1.00 98.81 402 LEU A C 1
ATOM 3282 O O . LEU A 1 402 ? -5.935 -10.782 -1.553 1.00 98.81 402 LEU A O 1
ATOM 3286 N N . PHE A 1 403 ? -5.147 -8.691 -1.490 1.00 98.88 403 PHE A N 1
ATOM 3287 C CA . PHE A 1 403 ? -3.750 -9.127 -1.606 1.00 98.88 403 PHE A CA 1
ATOM 3288 C C . PHE A 1 403 ? -3.202 -9.726 -0.316 1.00 98.88 403 PHE A C 1
ATOM 3290 O O . PHE A 1 403 ? -2.292 -10.551 -0.369 1.00 98.88 403 PHE A O 1
ATOM 3297 N N . TRP A 1 404 ? -3.775 -9.360 0.826 1.00 98.69 404 TRP A N 1
ATOM 3298 C CA . TRP A 1 404 ? -3.467 -9.990 2.104 1.00 98.69 404 TRP A CA 1
ATOM 3299 C C . TRP A 1 404 ? -3.981 -11.432 2.156 1.00 98.69 404 TRP A C 1
ATOM 3301 O O . TRP A 1 404 ? -3.270 -12.312 2.631 1.00 98.69 404 TRP A O 1
ATOM 3311 N N . GLU A 1 405 ? -5.152 -11.720 1.584 1.00 98.44 405 GLU A N 1
ATOM 3312 C CA . GLU A 1 405 ? -5.640 -13.099 1.458 1.00 98.44 405 GLU A CA 1
ATOM 3313 C C . GLU A 1 405 ? -4.875 -13.894 0.391 1.00 98.44 405 GLU A C 1
ATOM 3315 O O . GLU A 1 405 ? -4.546 -15.065 0.596 1.00 98.44 405 GLU A O 1
ATOM 3320 N N . LEU A 1 406 ? -4.522 -13.266 -0.735 1.00 98.69 406 LEU A N 1
ATOM 3321 C CA . LEU A 1 406 ? -3.707 -13.918 -1.764 1.00 98.69 406 LEU A CA 1
ATOM 3322 C C . LEU A 1 406 ? -2.305 -14.270 -1.255 1.00 98.69 406 LEU A C 1
ATOM 3324 O O . LEU A 1 406 ? -1.802 -15.348 -1.570 1.00 98.69 406 LEU A O 1
ATOM 3328 N N . SER A 1 407 ? -1.672 -13.417 -0.447 1.00 98.12 407 SER A N 1
ATOM 3329 C CA . SER A 1 407 ? -0.314 -13.673 0.045 1.00 98.12 407 SER A CA 1
ATOM 3330 C C . SER A 1 407 ? -0.224 -14.859 1.008 1.00 98.12 407 SER A C 1
ATOM 3332 O O . SER A 1 407 ? 0.801 -15.547 1.033 1.00 98.12 407 SER A O 1
ATOM 3334 N N . LYS A 1 408 ? -1.310 -15.191 1.718 1.00 97.00 408 LYS A N 1
ATOM 3335 C CA . LYS A 1 408 ? -1.416 -16.425 2.520 1.00 97.00 408 LYS A CA 1
ATOM 3336 C C . LYS A 1 408 ? -1.305 -17.688 1.661 1.00 97.00 408 LYS A C 1
ATOM 3338 O O . LYS A 1 408 ? -0.796 -18.700 2.137 1.00 97.00 408 LYS A O 1
ATOM 3343 N N . LYS A 1 409 ? -1.712 -17.625 0.386 1.00 97.62 409 LYS A N 1
ATOM 3344 C CA . LYS A 1 409 ? -1.598 -18.731 -0.582 1.00 97.62 409 LYS A CA 1
ATOM 3345 C C . LYS A 1 409 ? -0.200 -18.859 -1.212 1.00 97.62 409 LYS A C 1
ATOM 3347 O O . LYS A 1 409 ? 0.015 -19.769 -2.008 1.00 97.62 409 LYS A O 1
ATOM 3352 N N . VAL A 1 410 ? 0.752 -17.973 -0.894 1.00 98.44 410 VAL A N 1
ATOM 3353 C CA . VAL A 1 410 ? 2.108 -17.987 -1.473 1.00 98.44 410 VAL A CA 1
ATOM 3354 C C . VAL A 1 410 ? 3.116 -18.562 -0.463 1.00 98.44 410 VAL A C 1
ATOM 3356 O O . VAL A 1 410 ? 3.530 -17.851 0.459 1.00 98.44 410 VAL A O 1
ATOM 3359 N N . PRO A 1 411 ? 3.541 -19.834 -0.606 1.00 98.06 411 PRO A N 1
ATOM 3360 C CA . PRO A 1 411 ? 4.384 -20.506 0.388 1.00 98.06 411 PRO A CA 1
ATOM 3361 C C . PRO A 1 411 ? 5.765 -19.858 0.556 1.00 98.06 411 PRO A C 1
ATOM 3363 O O . PRO A 1 411 ? 6.304 -19.841 1.663 1.00 98.06 411 PRO A O 1
ATOM 3366 N N . GLU A 1 412 ? 6.323 -19.268 -0.503 1.00 98.25 412 GLU A N 1
ATOM 3367 C CA . GLU A 1 412 ? 7.616 -18.577 -0.470 1.00 98.25 412 GLU A CA 1
ATOM 3368 C C . GLU A 1 412 ? 7.613 -17.415 0.531 1.00 98.25 412 GLU A C 1
ATOM 3370 O O . GLU A 1 412 ? 8.594 -17.207 1.249 1.00 98.25 412 GLU A O 1
ATOM 3375 N N . LEU A 1 413 ? 6.490 -16.696 0.644 1.00 98.38 413 LEU A N 1
ATOM 3376 C CA . LEU A 1 413 ? 6.346 -15.605 1.606 1.00 98.38 413 LEU A CA 1
ATOM 3377 C C . LEU A 1 413 ? 6.304 -16.135 3.043 1.00 98.38 413 LEU A C 1
ATOM 3379 O O . LEU A 1 413 ? 6.948 -15.569 3.923 1.00 98.38 413 LEU A O 1
ATOM 3383 N N . GLN A 1 414 ? 5.634 -17.263 3.282 1.00 97.25 414 GLN A N 1
ATOM 3384 C CA . GLN A 1 414 ? 5.564 -17.879 4.613 1.00 97.25 414 GLN A CA 1
ATOM 3385 C C . GLN A 1 414 ? 6.944 -18.369 5.079 1.00 97.25 414 GLN A C 1
ATOM 3387 O O . GLN A 1 414 ? 7.356 -18.129 6.219 1.00 97.25 414 GLN A O 1
ATOM 3392 N N . VAL A 1 415 ? 7.713 -18.981 4.170 1.00 97.94 415 VAL A N 1
ATOM 3393 C CA . VAL A 1 415 ? 9.111 -19.368 4.420 1.00 97.94 415 VAL A CA 1
ATOM 3394 C C . VAL A 1 415 ? 9.965 -18.144 4.755 1.00 97.94 415 VAL A C 1
ATOM 3396 O O . VAL A 1 415 ? 10.748 -18.174 5.711 1.00 97.94 415 VAL A O 1
ATOM 3399 N N . ALA A 1 416 ? 9.817 -17.062 3.991 1.00 98.25 416 ALA A N 1
ATOM 3400 C CA . ALA A 1 416 ? 10.559 -15.828 4.204 1.00 98.25 416 ALA A CA 1
ATOM 3401 C C . ALA A 1 416 ? 10.282 -15.198 5.573 1.00 98.25 416 ALA A C 1
ATOM 3403 O O . ALA A 1 416 ? 11.226 -14.917 6.316 1.00 98.25 416 ALA A O 1
ATOM 3404 N N . LEU A 1 417 ? 9.006 -15.028 5.937 1.00 98.00 417 LEU A N 1
ATOM 3405 C CA . LEU A 1 417 ? 8.601 -14.452 7.222 1.00 98.00 417 LEU A CA 1
ATOM 3406 C C . LEU A 1 417 ? 9.165 -15.270 8.392 1.00 98.00 417 LEU A C 1
ATOM 3408 O O . LEU A 1 417 ? 9.786 -14.708 9.299 1.00 98.00 417 LEU A O 1
ATOM 3412 N N . GLY A 1 418 ? 9.094 -16.604 8.311 1.00 97.44 418 GLY A N 1
ATOM 3413 C CA . GLY A 1 418 ? 9.711 -17.497 9.293 1.00 97.44 418 GLY A CA 1
ATOM 3414 C C . GLY A 1 418 ? 11.235 -17.331 9.396 1.00 97.44 418 GLY A C 1
ATOM 3415 O O . GLY A 1 418 ? 11.787 -17.283 10.502 1.00 97.44 418 GLY A O 1
ATOM 3416 N N . LYS A 1 419 ? 11.941 -17.177 8.265 1.00 97.75 419 LYS A N 1
ATOM 3417 C CA . LYS A 1 419 ? 13.390 -16.892 8.250 1.00 97.75 419 LYS A CA 1
ATOM 3418 C C . LYS A 1 419 ? 13.720 -15.522 8.848 1.00 97.75 419 LYS A C 1
ATOM 3420 O O . LYS A 1 419 ? 14.741 -15.413 9.526 1.00 97.75 419 LYS A O 1
ATOM 3425 N N . MET A 1 420 ? 12.864 -14.520 8.658 1.00 97.62 420 MET A N 1
ATOM 3426 C CA . MET A 1 420 ? 12.996 -13.183 9.256 1.00 97.62 420 MET A CA 1
ATOM 3427 C C . MET A 1 420 ? 12.637 -13.155 10.748 1.00 97.62 420 MET A C 1
ATOM 3429 O O . MET A 1 420 ? 12.953 -12.187 11.435 1.00 97.62 420 MET A O 1
ATOM 3433 N N . GLY A 1 421 ? 12.019 -14.221 11.266 1.00 97.31 421 GLY A N 1
ATOM 3434 C CA . GLY A 1 421 ? 11.526 -14.282 12.641 1.00 97.31 421 GLY A CA 1
ATOM 3435 C C . GLY A 1 421 ? 10.206 -13.537 12.853 1.00 97.31 421 GLY A C 1
ATOM 3436 O O . GLY A 1 421 ? 9.834 -13.318 14.003 1.00 97.31 421 GLY A O 1
ATOM 3437 N N . ILE A 1 422 ? 9.517 -13.177 11.767 1.00 98.06 422 ILE A N 1
ATOM 3438 C CA . ILE A 1 422 ? 8.197 -12.547 11.784 1.00 98.06 422 ILE A CA 1
ATOM 3439 C C . ILE A 1 422 ? 7.141 -13.640 11.948 1.00 98.06 422 ILE A C 1
ATOM 3441 O O . ILE A 1 422 ? 7.205 -14.683 11.293 1.00 98.06 422 ILE A O 1
ATOM 3445 N N . LYS A 1 423 ? 6.188 -13.414 12.849 1.00 96.69 423 LYS A N 1
ATOM 3446 C CA . LYS A 1 423 ? 5.108 -14.344 13.195 1.00 96.69 423 LYS A CA 1
ATOM 3447 C C . LYS A 1 423 ? 3.808 -13.574 13.406 1.00 96.69 423 LYS A C 1
ATOM 3449 O O . LYS A 1 423 ? 3.847 -12.369 13.643 1.00 96.69 423 LYS A O 1
ATOM 3454 N N . SER A 1 424 ? 2.683 -14.282 13.412 1.00 94.88 424 SER A N 1
ATOM 3455 C CA . SER A 1 424 ? 1.410 -13.694 13.826 1.00 94.88 424 SER A CA 1
ATOM 3456 C C . SER A 1 424 ? 1.489 -13.193 15.276 1.00 94.88 424 SER A C 1
ATOM 3458 O O . SER A 1 424 ? 2.016 -13.911 16.140 1.00 94.88 424 SER A O 1
ATOM 3460 N N . PRO A 1 425 ? 0.984 -11.981 15.559 1.00 94.81 425 PRO A N 1
ATOM 3461 C CA . PRO A 1 425 ? 1.005 -11.404 16.897 1.00 94.81 425 PRO A CA 1
ATOM 3462 C C . PRO A 1 425 ? 0.164 -12.211 17.887 1.00 94.81 425 PRO A C 1
ATOM 3464 O O . PRO A 1 425 ? -0.875 -12.783 17.554 1.00 94.81 425 PRO A O 1
ATOM 3467 N N . LYS A 1 426 ? 0.573 -12.202 19.159 1.00 93.06 426 LYS A N 1
ATOM 3468 C CA . LYS A 1 426 ? -0.249 -12.760 20.244 1.00 93.06 426 LYS A CA 1
ATOM 3469 C C . LYS A 1 426 ? -1.219 -11.708 20.762 1.00 93.06 426 LYS A C 1
ATOM 3471 O O . LYS A 1 426 ? -0.855 -10.842 21.559 1.00 93.06 426 LYS A O 1
ATOM 3476 N N . HIS A 1 427 ? -2.468 -11.797 20.328 1.00 95.00 427 HIS A N 1
ATOM 3477 C CA . HIS A 1 427 ? -3.510 -10.874 20.755 1.00 95.00 427 HIS A CA 1
ATOM 3478 C C . HIS A 1 427 ? -4.068 -11.192 22.147 1.00 95.00 427 HIS A C 1
ATOM 3480 O O . HIS A 1 427 ? -4.049 -12.325 22.626 1.00 95.00 427 HIS A O 1
ATOM 3486 N N . LYS A 1 428 ? -4.577 -10.144 22.798 1.00 94.12 428 LYS A N 1
ATOM 3487 C CA . LYS A 1 428 ? -5.407 -10.238 24.003 1.00 94.12 428 LYS A CA 1
ATOM 3488 C C . LYS A 1 428 ? -6.865 -10.039 23.609 1.00 94.12 428 LYS A C 1
ATOM 3490 O O . LYS A 1 428 ? -7.136 -9.397 22.595 1.00 94.12 428 LYS A O 1
ATOM 3495 N N . ASN A 1 429 ? -7.781 -10.527 24.443 1.00 97.00 429 ASN A N 1
ATOM 3496 C CA . ASN A 1 429 ? -9.212 -10.290 24.250 1.00 97.00 429 ASN A CA 1
ATOM 3497 C C . ASN A 1 429 ? -9.498 -8.789 24.135 1.00 97.00 429 ASN A C 1
ATOM 3499 O O . ASN A 1 429 ? -8.887 -7.991 24.854 1.00 97.00 429 ASN A O 1
ATOM 3503 N N . GLY A 1 430 ? -10.430 -8.416 23.261 1.00 97.56 430 GLY A N 1
ATOM 3504 C CA . GLY A 1 430 ? -10.764 -7.018 22.991 1.00 97.56 430 GLY A CA 1
ATOM 3505 C C . GLY A 1 430 ? -10.461 -6.627 21.554 1.00 97.56 430 GLY A C 1
ATOM 3506 O O . GLY A 1 430 ? -10.694 -7.411 20.647 1.00 97.56 430 GLY A O 1
ATOM 3507 N N . PHE A 1 431 ? -9.933 -5.422 21.345 1.00 97.50 431 PHE A N 1
ATOM 3508 C CA . PHE A 1 431 ? -9.771 -4.814 20.020 1.00 97.50 431 PHE A CA 1
ATOM 3509 C C . PHE A 1 431 ? -8.283 -4.612 19.683 1.00 97.50 431 PHE A C 1
ATOM 3511 O O . PHE A 1 431 ? -7.782 -3.487 19.750 1.00 97.50 431 PHE A O 1
ATOM 3518 N N . PRO A 1 432 ? -7.524 -5.683 19.385 1.00 96.00 432 PRO A N 1
ATOM 3519 C CA . PRO A 1 432 ? -6.062 -5.614 19.304 1.00 96.00 432 PRO A CA 1
ATOM 3520 C C . PRO A 1 432 ? -5.538 -4.801 18.113 1.00 96.00 432 PRO A C 1
ATOM 3522 O O . PRO A 1 432 ? -4.393 -4.352 18.138 1.00 96.00 432 PRO A O 1
ATOM 3525 N N . LEU A 1 433 ? -6.361 -4.613 17.078 1.00 95.88 433 LEU A N 1
ATOM 3526 C CA . LEU A 1 433 ? -6.011 -3.844 15.882 1.00 95.88 433 LEU A CA 1
ATOM 3527 C C . LEU A 1 433 ? -6.328 -2.351 16.023 1.00 95.88 433 LEU A C 1
ATOM 3529 O O . LEU A 1 433 ? -5.905 -1.545 15.195 1.00 95.88 433 LEU A O 1
ATOM 3533 N N . ALA A 1 434 ? -7.041 -1.965 17.079 1.00 95.56 434 ALA A N 1
ATOM 3534 C CA . ALA A 1 434 ? -7.495 -0.603 17.270 1.00 95.56 434 ALA A CA 1
ATOM 3535 C C . ALA A 1 434 ? -6.387 0.288 17.858 1.00 95.56 434 ALA A C 1
ATOM 3537 O O . ALA A 1 434 ? -5.763 -0.040 18.869 1.00 95.56 434 ALA A O 1
ATOM 3538 N N . VAL A 1 435 ? -6.175 1.462 17.258 1.00 94.38 435 VAL A N 1
ATOM 3539 C CA . VAL A 1 435 ? -5.231 2.473 17.756 1.00 94.38 435 VAL A CA 1
ATOM 3540 C C . VAL A 1 435 ? -5.972 3.781 18.017 1.00 94.38 435 VAL A C 1
ATOM 3542 O O . VAL A 1 435 ? -6.660 4.316 17.151 1.00 94.38 435 VAL A O 1
ATOM 3545 N N . ILE A 1 436 ? -5.826 4.301 19.237 1.00 95.25 436 ILE A N 1
ATOM 3546 C CA . ILE A 1 436 ? -6.460 5.547 19.673 1.00 95.25 436 ILE A CA 1
ATOM 3547 C C . ILE A 1 436 ? -5.734 6.748 19.054 1.00 95.25 436 ILE A C 1
ATOM 3549 O O . ILE A 1 436 ? -4.540 6.950 19.294 1.00 95.25 436 ILE A O 1
ATOM 3553 N N . GLU A 1 437 ? -6.472 7.589 18.325 1.00 95.81 437 GLU A N 1
ATOM 3554 C CA . GLU A 1 437 ? -5.962 8.873 17.842 1.00 95.81 437 GLU A CA 1
ATOM 3555 C C . GLU A 1 437 ? -5.850 9.850 19.027 1.00 95.81 437 GLU A C 1
ATOM 3557 O O . GLU A 1 437 ? -6.773 10.030 19.827 1.00 95.81 437 GLU A O 1
ATOM 3562 N N . LYS A 1 438 ? -4.670 10.455 19.178 1.00 93.44 438 LYS A N 1
ATOM 3563 C CA . LYS A 1 438 ? -4.247 11.160 20.396 1.00 93.44 438 LYS A CA 1
ATOM 3564 C C . LYS A 1 438 ? -5.028 12.443 20.666 1.00 93.44 438 LYS A C 1
ATOM 3566 O O . LYS A 1 438 ? -5.210 12.798 21.829 1.00 93.44 438 LYS A O 1
ATOM 3571 N N . SER A 1 439 ? -5.503 13.132 19.630 1.00 89.31 439 SER A N 1
ATOM 3572 C CA . SER A 1 439 ? -6.251 14.387 19.766 1.00 89.31 439 SER A CA 1
ATOM 3573 C C . SER A 1 439 ? -7.692 14.148 20.224 1.00 89.31 439 SER A C 1
ATOM 3575 O O . SER A 1 439 ? -8.178 14.796 21.148 1.00 89.31 439 SER A O 1
ATOM 3577 N N . SER A 1 440 ? -8.377 13.211 19.578 1.00 91.75 440 SER A N 1
ATOM 3578 C CA . SER A 1 440 ? -9.766 12.831 19.828 1.00 91.75 440 SER A CA 1
ATOM 3579 C C . SER A 1 440 ? -9.918 11.964 21.076 1.00 91.75 440 SER A C 1
ATOM 3581 O O . SER A 1 440 ? -10.991 11.993 21.691 1.00 91.75 440 SER A O 1
ATOM 3583 N N . LYS A 1 441 ? -8.837 11.260 21.462 1.00 95.50 441 LYS A N 1
ATOM 3584 C CA . LYS A 1 441 ? -8.777 10.233 22.514 1.00 95.50 441 LYS A CA 1
ATOM 3585 C C . LYS A 1 441 ? -9.727 9.067 22.246 1.00 95.50 441 LYS A C 1
ATOM 3587 O O . LYS A 1 441 ? -10.285 8.483 23.169 1.00 95.50 441 LYS A O 1
ATOM 3592 N N . SER A 1 442 ? -9.915 8.748 20.971 1.00 96.38 442 SER A N 1
ATOM 3593 C CA . SER A 1 442 ? -10.800 7.682 20.513 1.00 96.38 442 SER A CA 1
ATOM 3594 C C . SER A 1 442 ? -10.281 7.049 19.231 1.00 96.38 442 SER A C 1
ATOM 3596 O O . SER A 1 442 ? -9.528 7.667 18.478 1.00 96.38 442 SER A O 1
ATOM 3598 N N . VAL A 1 443 ? -10.725 5.830 18.959 1.00 97.00 443 VAL A N 1
ATOM 3599 C CA . VAL A 1 443 ? -10.622 5.221 17.632 1.00 97.00 443 VAL A CA 1
ATOM 3600 C C . VAL A 1 443 ? -11.657 5.887 16.731 1.00 97.00 443 VAL A C 1
ATOM 3602 O O . VAL A 1 443 ? -12.826 5.990 17.102 1.00 97.00 443 VAL A O 1
ATOM 3605 N N . GLN A 1 444 ? -11.226 6.392 15.579 1.00 96.25 444 GLN A N 1
ATOM 3606 C CA . GLN A 1 444 ? -12.123 7.003 14.599 1.00 96.25 444 GLN A CA 1
ATOM 3607 C C . GLN A 1 444 ? -12.671 5.886 13.706 1.00 96.25 444 GLN A C 1
ATOM 3609 O O . GLN A 1 444 ? -11.917 5.304 12.929 1.00 96.25 444 GLN A O 1
ATOM 3614 N N . LEU A 1 445 ? -13.955 5.563 13.838 1.00 96.25 445 LEU A N 1
ATOM 3615 C CA . LEU A 1 445 ? -14.624 4.582 12.989 1.00 96.25 445 LEU A CA 1
ATOM 3616 C C . LEU A 1 445 ? -15.335 5.324 11.867 1.00 96.25 445 LEU A C 1
ATOM 3618 O O . LEU A 1 445 ? -16.150 6.205 12.124 1.00 96.25 445 LEU A O 1
ATOM 3622 N N . TYR A 1 446 ? -15.017 4.959 10.635 1.00 96.38 446 TYR A N 1
ATOM 3623 C CA . TYR A 1 446 ? -15.680 5.449 9.437 1.00 96.38 446 TYR A CA 1
ATOM 3624 C C . TYR A 1 446 ? -16.474 4.298 8.826 1.00 96.38 446 TYR A C 1
ATOM 3626 O O . TYR A 1 446 ? -16.005 3.156 8.855 1.00 96.38 446 TYR A O 1
ATOM 3634 N N . ARG A 1 447 ? -17.671 4.578 8.305 1.00 96.44 447 ARG A N 1
ATOM 3635 C CA . ARG A 1 447 ? -18.457 3.549 7.620 1.00 96.44 447 ARG A CA 1
ATOM 3636 C C . ARG A 1 447 ? -17.719 3.032 6.393 1.00 96.44 447 ARG A C 1
ATOM 3638 O O . ARG A 1 447 ? -17.245 3.801 5.563 1.00 96.44 447 ARG A O 1
ATOM 3645 N N . HIS A 1 448 ? -17.640 1.717 6.281 1.00 97.19 448 HIS A N 1
ATOM 3646 C CA . HIS A 1 448 ? -16.975 1.062 5.172 1.00 97.19 448 HIS A CA 1
ATOM 3647 C C . HIS A 1 448 ? -17.773 1.267 3.871 1.00 97.19 448 HIS A C 1
ATOM 3649 O O . HIS A 1 448 ? -18.984 1.029 3.872 1.00 97.19 448 HIS A O 1
ATOM 3655 N N . PRO A 1 449 ? -17.142 1.662 2.750 1.00 95.94 449 PRO A N 1
ATOM 3656 C CA . PRO A 1 449 ? -17.861 2.043 1.534 1.00 95.94 449 PRO A CA 1
ATOM 3657 C C . PRO A 1 449 ? -18.641 0.894 0.883 1.00 95.94 449 PRO A C 1
ATOM 3659 O O . PRO A 1 449 ? -19.658 1.145 0.243 1.00 95.94 449 PRO A O 1
ATOM 3662 N N . ASP A 1 450 ? -18.211 -0.357 1.062 1.00 96.12 450 ASP A N 1
ATOM 3663 C CA . ASP A 1 450 ? -18.915 -1.513 0.483 1.00 96.12 450 ASP A CA 1
ATOM 3664 C C . ASP A 1 450 ? -19.905 -2.159 1.456 1.00 96.12 450 ASP A C 1
ATOM 3666 O O . ASP A 1 450 ? -20.908 -2.713 1.023 1.00 96.12 450 ASP A O 1
ATOM 3670 N N . LEU A 1 451 ? -19.633 -2.095 2.766 1.00 96.00 451 LEU A N 1
ATOM 3671 C CA . LEU A 1 451 ? -20.500 -2.725 3.773 1.00 96.00 451 LEU A CA 1
ATOM 3672 C C . LEU A 1 451 ? -21.601 -1.774 4.244 1.00 96.00 451 LEU A C 1
ATOM 3674 O O . LEU A 1 451 ? -22.554 -2.222 4.866 1.00 96.00 451 LEU A O 1
ATOM 3678 N N . GLU A 1 452 ? -21.408 -0.467 4.038 1.00 95.88 452 GLU A N 1
ATOM 3679 C CA . GLU A 1 452 ? -22.250 0.628 4.541 1.00 95.88 452 GLU A CA 1
ATOM 3680 C C . GLU A 1 452 ? -22.379 0.674 6.075 1.00 95.88 452 GLU A C 1
ATOM 3682 O O . GLU A 1 452 ? -23.153 1.447 6.635 1.00 95.88 452 GLU A O 1
ATOM 3687 N N . LYS A 1 453 ? -21.528 -0.094 6.760 1.00 96.38 453 LYS A N 1
ATOM 3688 C CA . LYS A 1 453 ? -21.498 -0.299 8.208 1.00 96.38 453 LYS A CA 1
ATOM 3689 C C . LYS A 1 453 ? -20.199 0.196 8.814 1.00 96.38 453 LYS A C 1
ATOM 3691 O O . LYS A 1 453 ? -19.157 0.238 8.157 1.00 96.38 453 LYS A O 1
ATOM 3696 N N . TYR A 1 454 ? -20.236 0.498 10.105 1.00 96.06 454 TYR A N 1
ATOM 3697 C CA . TYR A 1 454 ? -19.022 0.518 10.907 1.00 96.06 454 TYR A CA 1
ATOM 3698 C C . TYR A 1 454 ? -18.478 -0.900 11.018 1.00 96.06 454 TYR A C 1
ATOM 3700 O O . TYR A 1 454 ? -19.241 -1.837 11.243 1.00 96.06 454 TYR A O 1
ATOM 3708 N N . HIS A 1 455 ? -17.162 -1.047 10.892 1.00 94.44 455 HIS A N 1
ATOM 3709 C CA . HIS A 1 455 ? -16.489 -2.314 11.138 1.00 94.44 455 HIS A CA 1
ATOM 3710 C C . HIS A 1 455 ? -15.317 -2.140 12.102 1.00 94.44 455 HIS A C 1
ATOM 3712 O O . HIS A 1 455 ? -14.697 -1.075 12.168 1.00 94.44 455 HIS A O 1
ATOM 3718 N N . LEU A 1 456 ? -15.045 -3.168 12.896 1.00 95.00 456 LEU A N 1
ATOM 3719 C CA . LEU A 1 456 ? -13.922 -3.176 13.820 1.00 95.00 456 LEU A CA 1
ATOM 3720 C C . LEU A 1 456 ? -13.529 -4.610 14.155 1.00 95.00 456 LEU A C 1
ATOM 3722 O O . LEU A 1 456 ? -14.376 -5.414 14.541 1.00 95.00 456 LEU A O 1
ATOM 3726 N N . ASP A 1 457 ? -12.238 -4.904 14.078 1.00 96.12 457 ASP A N 1
ATOM 3727 C CA . ASP A 1 457 ? -11.734 -6.221 14.440 1.00 96.12 457 ASP A CA 1
ATOM 3728 C C . ASP A 1 457 ? -11.618 -6.378 15.963 1.00 96.12 457 ASP A C 1
ATOM 3730 O O . ASP A 1 457 ? -11.119 -5.497 16.679 1.00 96.12 457 ASP A O 1
ATOM 3734 N N . PHE A 1 458 ? -12.058 -7.530 16.458 1.00 97.81 458 PHE A N 1
ATOM 3735 C CA . PHE A 1 458 ? -11.938 -7.942 17.848 1.00 97.81 458 PHE A CA 1
ATOM 3736 C C . PHE A 1 458 ? -11.363 -9.355 17.948 1.00 97.81 458 PHE A C 1
ATOM 3738 O O . PHE A 1 458 ? -11.425 -10.141 17.011 1.00 97.81 458 PHE A O 1
ATOM 3745 N N . TYR A 1 459 ? -10.786 -9.690 19.094 1.00 97.75 459 TYR A N 1
ATOM 3746 C CA . TYR A 1 459 ? -10.148 -10.975 19.337 1.00 97.75 459 TYR A CA 1
ATOM 3747 C C . TYR A 1 459 ? -10.700 -11.632 20.595 1.00 97.75 459 TYR A C 1
ATOM 3749 O O . TYR A 1 459 ? -11.005 -10.958 21.586 1.00 97.75 459 TYR A O 1
ATOM 3757 N N . THR A 1 460 ? -10.774 -12.958 20.560 1.00 96.94 460 THR A N 1
ATOM 3758 C CA . THR A 1 460 ? -11.020 -13.806 21.726 1.00 96.94 460 THR A CA 1
ATOM 3759 C C . THR A 1 460 ? -10.005 -14.948 21.767 1.00 96.94 460 THR A C 1
ATOM 3761 O O . THR A 1 460 ? -9.738 -15.599 20.765 1.00 96.94 460 THR A O 1
ATOM 3764 N N . ASP A 1 461 ? -9.415 -15.196 22.933 1.00 96.31 461 ASP A N 1
ATOM 3765 C CA . ASP A 1 461 ? -8.381 -16.209 23.173 1.00 96.31 461 ASP A CA 1
ATOM 3766 C C . ASP A 1 461 ? -8.924 -17.639 23.267 1.00 96.31 461 ASP A C 1
ATOM 3768 O O . ASP A 1 461 ? -8.155 -18.599 23.297 1.00 96.31 461 ASP A O 1
ATOM 3772 N N . LYS A 1 462 ? -10.246 -17.775 23.324 1.00 95.88 462 LYS A N 1
ATOM 3773 C CA . LYS A 1 462 ? -10.978 -19.036 23.393 1.00 95.88 462 LYS A CA 1
ATOM 3774 C C . LYS A 1 462 ? -12.389 -18.859 22.848 1.00 95.88 462 LYS A C 1
ATOM 3776 O O . LYS A 1 462 ? -12.870 -17.730 22.726 1.00 95.88 462 LYS A O 1
ATOM 3781 N N . ASP A 1 463 ? -13.078 -19.972 22.651 1.00 97.19 463 ASP A N 1
ATOM 3782 C CA . ASP A 1 463 ? -14.510 -19.972 22.382 1.00 97.19 463 ASP A CA 1
ATOM 3783 C C . ASP A 1 463 ? -15.274 -19.245 23.494 1.00 97.19 463 ASP A C 1
ATOM 3785 O O . ASP A 1 463 ? -15.123 -19.544 24.687 1.00 97.19 463 ASP A O 1
ATOM 3789 N N . ALA A 1 464 ? -16.100 -18.278 23.109 1.00 96.38 464 ALA A N 1
ATOM 3790 C CA . ALA A 1 464 ? -16.842 -17.461 24.053 1.00 96.38 464 ALA A CA 1
ATOM 3791 C C . ALA A 1 464 ? -18.163 -16.969 23.464 1.00 96.38 464 ALA A C 1
ATOM 3793 O O . ALA A 1 464 ? -18.272 -16.692 22.273 1.00 96.38 464 ALA A O 1
ATOM 3794 N N . ASN A 1 465 ? -19.151 -16.800 24.339 1.00 97.38 465 ASN A N 1
ATOM 3795 C CA . ASN A 1 465 ? -20.338 -16.013 24.039 1.00 97.38 465 ASN A CA 1
ATOM 3796 C C . ASN A 1 465 ? -20.014 -14.532 24.253 1.00 97.38 465 ASN A C 1
ATOM 3798 O O . ASN A 1 465 ? -19.531 -14.146 25.326 1.00 97.38 465 ASN A O 1
ATOM 3802 N N . ILE A 1 466 ? -20.238 -13.725 23.221 1.00 98.00 466 ILE A N 1
ATOM 3803 C CA . ILE A 1 466 ? -19.839 -12.323 23.171 1.00 98.00 466 ILE A CA 1
ATOM 3804 C C . ILE A 1 466 ? -21.023 -11.485 22.702 1.00 98.00 466 ILE A C 1
ATOM 3806 O O . ILE A 1 466 ? -21.684 -11.822 21.724 1.00 98.00 466 ILE A O 1
ATOM 3810 N N . SER A 1 467 ? -21.270 -10.380 23.398 1.00 97.50 467 SER A N 1
ATOM 3811 C CA . SER A 1 467 ? -22.238 -9.346 23.007 1.00 97.50 467 SER A CA 1
ATOM 3812 C C . SER A 1 467 ? -21.555 -7.984 22.958 1.00 97.50 467 SER A C 1
ATOM 3814 O O . SER A 1 467 ? -20.582 -7.760 23.688 1.00 97.50 467 SER A O 1
ATOM 3816 N N . PHE A 1 468 ? -22.096 -7.062 22.168 1.00 97.31 468 PHE A N 1
ATOM 3817 C CA . PHE A 1 468 ? -21.559 -5.716 22.012 1.00 97.31 468 PHE A CA 1
ATOM 3818 C C . PHE A 1 468 ? -22.621 -4.662 22.280 1.00 97.31 468 PHE A C 1
ATOM 3820 O O . PHE A 1 468 ? -23.767 -4.777 21.847 1.00 97.31 468 PHE A O 1
ATOM 3827 N N . TYR A 1 469 ? -22.225 -3.594 22.964 1.00 94.81 469 TYR A N 1
ATOM 3828 C CA . TYR A 1 469 ? -23.084 -2.435 23.159 1.00 94.81 469 TYR A CA 1
ATOM 3829 C C . TYR A 1 469 ? -22.268 -1.141 23.219 1.00 94.81 469 TYR A C 1
ATOM 3831 O O . TYR A 1 469 ? -21.101 -1.138 23.610 1.00 94.81 469 TYR A O 1
ATOM 3839 N N . LEU A 1 470 ? -22.882 -0.026 22.837 1.00 93.31 470 LEU A N 1
ATOM 3840 C CA . LEU A 1 470 ? -22.281 1.302 22.837 1.00 93.31 470 LEU A CA 1
ATOM 3841 C C . LEU A 1 470 ? -22.835 2.123 24.011 1.00 93.31 470 LEU A C 1
ATOM 3843 O O . LEU A 1 470 ? -24.047 2.317 24.133 1.00 93.31 470 LEU A O 1
ATOM 3847 N N . LYS A 1 471 ? -21.948 2.626 24.878 1.00 91.06 471 LYS A N 1
ATOM 3848 C CA . LYS A 1 471 ? -22.272 3.615 25.921 1.00 91.06 471 LYS A CA 1
ATOM 3849 C C . LYS A 1 471 ? -22.066 5.018 25.334 1.00 91.06 471 LYS A C 1
ATOM 3851 O O . LYS A 1 471 ? -20.938 5.375 24.987 1.00 91.06 471 LYS A O 1
ATOM 3856 N N . SER A 1 472 ? -23.124 5.819 25.200 1.00 77.88 472 SER A N 1
ATOM 3857 C CA . SER A 1 472 ? -22.979 7.219 24.766 1.00 77.88 472 SER A CA 1
ATOM 3858 C C . SER A 1 472 ? -22.373 8.069 25.885 1.00 77.88 472 SER A C 1
ATOM 3860 O O . SER A 1 472 ? -22.759 7.938 27.041 1.00 77.88 472 SER A O 1
ATOM 3862 N N . THR A 1 473 ? -21.460 8.990 25.562 1.00 68.50 473 THR A N 1
ATOM 3863 C CA . THR A 1 473 ? -20.906 9.917 26.570 1.00 68.50 473 THR A CA 1
ATOM 3864 C C . THR A 1 473 ? -21.867 11.047 26.952 1.00 68.50 473 THR A C 1
ATOM 3866 O O . THR A 1 473 ? -21.607 11.758 27.918 1.00 68.50 473 THR A O 1
ATOM 3869 N N . LYS A 1 474 ? -22.967 11.237 26.206 1.00 63.31 474 LYS A N 1
ATOM 3870 C CA . LYS A 1 474 ? -23.945 12.321 26.427 1.00 63.31 474 LYS A CA 1
ATOM 3871 C C . LYS A 1 474 ? -25.241 11.873 27.100 1.00 63.31 474 LYS A C 1
ATOM 3873 O O . LYS A 1 474 ? -26.020 12.720 27.522 1.00 63.31 474 LYS A O 1
ATOM 3878 N N . ALA A 1 475 ? -25.496 10.574 27.168 1.00 54.44 475 ALA A N 1
ATOM 3879 C CA . ALA A 1 475 ? -26.671 10.022 27.816 1.00 54.44 475 ALA A CA 1
ATOM 3880 C C . ALA A 1 475 ? -26.332 8.644 28.361 1.00 54.44 475 ALA A C 1
ATOM 3882 O O . ALA A 1 475 ? -25.719 7.848 27.659 1.00 54.44 475 ALA A O 1
ATOM 3883 N N . GLU A 1 476 ? -26.786 8.336 29.572 1.00 57.94 476 GLU A N 1
ATOM 3884 C CA . GLU A 1 476 ? -26.556 7.058 30.266 1.00 57.94 476 GLU A CA 1
ATOM 3885 C C . GLU A 1 476 ? -27.212 5.838 29.577 1.00 57.94 476 GLU A C 1
ATOM 3887 O O . GLU A 1 476 ? -27.376 4.773 30.169 1.00 57.94 476 GLU A O 1
ATOM 3892 N N . LYS A 1 477 ? -27.609 5.964 28.306 1.00 71.62 477 LYS A N 1
ATOM 3893 C CA . LYS A 1 477 ? -28.282 4.924 27.540 1.00 71.62 477 LYS A CA 1
ATOM 3894 C C . LYS A 1 477 ? -27.259 3.997 26.882 1.00 71.62 477 LYS A C 1
ATOM 3896 O O . LYS A 1 477 ? -26.385 4.441 26.134 1.00 71.62 477 LYS A O 1
ATOM 3901 N N . LYS A 1 478 ? -27.418 2.696 27.132 1.00 85.44 478 LYS A N 1
ATOM 3902 C CA . LYS A 1 478 ? -26.752 1.622 26.389 1.00 85.44 478 LYS A CA 1
ATOM 3903 C C . LYS A 1 478 ? -27.527 1.366 25.097 1.00 85.44 478 LYS A C 1
ATOM 3905 O O . LYS A 1 478 ? -28.738 1.154 25.144 1.00 85.44 478 LYS A O 1
ATOM 3910 N N . MET A 1 479 ? -26.838 1.407 23.966 1.00 88.94 479 MET A N 1
ATOM 3911 C CA . MET A 1 479 ? -27.362 0.966 22.676 1.00 88.94 479 MET A CA 1
ATOM 3912 C C . MET A 1 479 ? -26.792 -0.420 22.398 1.00 88.94 479 MET A C 1
ATOM 3914 O O . MET A 1 479 ? -25.574 -0.569 22.331 1.00 88.94 479 MET A O 1
ATOM 3918 N N . GLU A 1 480 ? -27.648 -1.433 22.311 1.00 91.88 480 GLU A N 1
ATOM 3919 C CA . GLU A 1 480 ? -27.215 -2.765 21.891 1.00 91.88 480 GLU A CA 1
ATOM 3920 C C . GLU A 1 480 ? -26.736 -2.697 20.439 1.00 91.88 480 GLU A C 1
ATOM 3922 O O . GLU A 1 480 ? -27.404 -2.104 19.599 1.00 91.88 480 GLU A O 1
ATOM 3927 N N . ILE A 1 481 ? -25.550 -3.246 20.183 1.00 92.88 481 ILE A N 1
ATOM 3928 C CA . ILE A 1 481 ? -24.923 -3.286 18.858 1.00 92.88 481 ILE A CA 1
ATOM 3929 C C . ILE A 1 481 ? -25.028 -4.695 18.278 1.00 92.88 481 ILE A C 1
ATOM 3931 O O . ILE A 1 481 ? -25.326 -4.869 17.103 1.00 92.88 481 ILE A O 1
ATOM 3935 N N . GLN A 1 482 ? -24.795 -5.703 19.116 1.00 93.81 482 GLN A N 1
ATOM 3936 C CA . GLN A 1 482 ? -24.952 -7.100 18.751 1.00 93.81 482 GLN A CA 1
ATOM 3937 C C . GLN A 1 482 ? -25.321 -7.898 19.999 1.00 93.81 482 GLN A C 1
ATOM 3939 O O . GLN A 1 482 ? -24.630 -7.813 21.023 1.00 93.81 482 GLN A O 1
ATOM 3944 N N . SER A 1 483 ? -26.391 -8.685 19.903 1.00 94.06 483 SER A N 1
ATOM 3945 C CA . SER A 1 483 ? -26.795 -9.618 20.950 1.00 94.06 483 SER A CA 1
ATOM 3946 C C . SER A 1 483 ? -25.725 -10.688 21.188 1.00 94.06 483 SER A C 1
ATOM 3948 O O . SER A 1 483 ? -24.791 -10.858 20.402 1.00 94.06 483 SER A O 1
ATOM 3950 N N . GLU A 1 484 ? -25.857 -11.422 22.291 1.00 95.38 484 GLU A N 1
ATOM 3951 C CA . GLU A 1 484 ? -24.919 -12.492 22.622 1.00 95.38 484 GLU A CA 1
ATOM 3952 C C . GLU A 1 484 ? -24.887 -13.569 21.525 1.00 95.38 484 GLU A C 1
ATOM 3954 O O . GLU A 1 484 ? -25.912 -14.157 21.182 1.00 95.38 484 GLU A O 1
ATOM 3959 N N . GLN A 1 485 ? -23.696 -13.823 20.985 1.00 96.50 485 GLN A N 1
ATOM 3960 C CA . GLN A 1 485 ? -23.433 -14.846 19.977 1.00 96.50 485 GLN A CA 1
ATOM 3961 C C . GLN A 1 485 ? -22.148 -15.601 20.331 1.00 96.50 485 GLN A C 1
ATOM 3963 O O . GLN A 1 485 ? -21.221 -15.036 20.914 1.00 96.50 485 GLN A O 1
ATOM 3968 N N . LYS A 1 486 ? -22.088 -16.889 19.980 1.00 96.69 486 LYS A N 1
ATOM 3969 C CA . LYS A 1 486 ? -20.883 -17.705 20.145 1.00 96.69 486 LYS A CA 1
ATOM 3970 C C . LYS A 1 486 ? -19.857 -17.373 19.057 1.00 96.69 486 LYS A C 1
ATOM 3972 O O . LYS A 1 486 ? -20.184 -17.421 17.875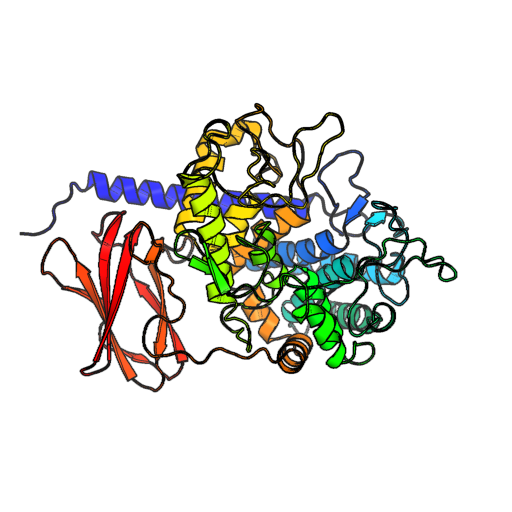 1.00 96.69 486 LYS A O 1
ATOM 3977 N N . PHE A 1 487 ? -18.622 -17.116 19.471 1.00 97.00 487 PHE A N 1
ATOM 3978 C CA . PHE A 1 487 ? -17.453 -16.944 18.609 1.00 97.00 487 PHE A CA 1
ATOM 3979 C C . PHE A 1 487 ? -16.374 -17.955 18.992 1.00 97.00 487 PHE A C 1
ATOM 3981 O O . PHE A 1 487 ? -16.200 -18.250 20.176 1.00 97.00 487 PHE A O 1
ATOM 3988 N N . GLU A 1 488 ? -15.663 -18.477 17.997 1.00 97.62 488 GLU A N 1
ATOM 3989 C CA . GLU A 1 488 ? -14.496 -19.349 18.189 1.00 97.62 488 GLU A CA 1
ATOM 3990 C C . GLU A 1 488 ? -13.265 -18.544 18.622 1.00 97.62 488 GLU A C 1
ATOM 3992 O O . GLU A 1 488 ? -13.229 -17.324 18.472 1.00 97.62 488 GLU A O 1
ATOM 3997 N N . ALA A 1 489 ? -12.234 -19.204 19.148 1.00 96.62 489 ALA A N 1
ATOM 3998 C CA . ALA A 1 489 ? -10.944 -18.557 19.394 1.00 96.62 489 ALA A CA 1
ATOM 3999 C C . ALA A 1 489 ? -10.369 -17.931 18.106 1.00 96.62 489 ALA A C 1
ATOM 4001 O O . ALA A 1 489 ? -10.269 -18.600 17.081 1.00 96.62 489 ALA A O 1
ATOM 4002 N N . GLY A 1 490 ? -9.944 -16.667 18.157 1.00 95.94 490 GLY A N 1
ATOM 4003 C CA . GLY A 1 490 ? -9.332 -15.987 17.017 1.00 95.94 490 GLY A CA 1
ATOM 4004 C C . GLY A 1 490 ? -9.753 -14.531 16.849 1.00 95.94 490 GLY A C 1
ATOM 4005 O O . GLY A 1 490 ? -10.382 -13.929 17.725 1.00 95.94 490 GLY A O 1
ATOM 4006 N N . LEU A 1 491 ? -9.345 -13.966 15.712 1.00 95.69 491 LEU A N 1
ATOM 4007 C CA . LEU A 1 491 ? -9.720 -12.629 15.265 1.00 95.69 491 LEU A CA 1
ATOM 4008 C C . LEU A 1 491 ? -11.048 -12.703 14.500 1.00 95.69 491 LEU A C 1
ATOM 4010 O O . LEU A 1 491 ? -11.216 -13.545 13.622 1.00 95.69 491 LEU A O 1
ATOM 4014 N N . HIS A 1 492 ? -11.960 -11.797 14.821 1.00 96.69 492 HIS A N 1
ATOM 4015 C CA . HIS A 1 492 ? -13.290 -11.668 14.234 1.00 96.69 492 HIS A CA 1
ATOM 4016 C C . HIS A 1 492 ? -13.561 -10.207 13.906 1.00 96.69 492 HIS A C 1
ATOM 4018 O O . HIS A 1 492 ? -12.904 -9.312 14.438 1.00 96.69 492 HIS A O 1
ATOM 4024 N N . GLN A 1 493 ? -14.574 -9.955 13.085 1.00 95.38 493 GLN A N 1
ATOM 4025 C CA . GLN A 1 493 ? -14.994 -8.603 12.744 1.00 95.38 493 GLN A CA 1
ATOM 4026 C C . GLN A 1 493 ? -16.389 -8.321 13.299 1.00 95.38 493 GLN A C 1
ATOM 4028 O O . GLN A 1 493 ? -17.344 -9.035 13.004 1.00 95.38 493 GLN A O 1
ATOM 4033 N N . LEU A 1 494 ? -16.509 -7.252 14.085 1.00 96.69 494 LEU A N 1
ATOM 4034 C CA . LEU A 1 494 ? -17.790 -6.666 14.459 1.00 96.69 494 LEU A CA 1
ATOM 4035 C C . LEU A 1 494 ? -18.243 -5.731 13.338 1.00 96.69 494 LEU A C 1
ATOM 4037 O O . LEU A 1 494 ? -17.460 -4.887 12.899 1.00 96.69 494 LEU A O 1
ATOM 4041 N N . GLN A 1 495 ? -19.506 -5.833 12.927 1.00 95.56 495 GLN A N 1
ATOM 4042 C CA . GLN A 1 495 ? -20.134 -4.907 11.985 1.00 95.56 495 GLN A CA 1
ATOM 4043 C C . GLN A 1 495 ? -21.433 -4.358 12.567 1.00 95.56 495 GLN A C 1
ATOM 4045 O O . GLN A 1 495 ? -22.214 -5.119 13.136 1.00 95.56 495 GLN A O 1
ATOM 4050 N N . PHE A 1 496 ? -21.682 -3.057 12.416 1.00 94.44 496 PHE A N 1
ATOM 4051 C CA . PHE A 1 496 ? -22.914 -2.442 12.906 1.00 94.44 496 PHE A CA 1
ATOM 4052 C C . PHE A 1 496 ? -23.324 -1.188 12.137 1.00 94.44 496 PHE A C 1
ATOM 4054 O O . PHE A 1 496 ? -22.492 -0.485 11.560 1.00 94.44 496 PHE A O 1
ATOM 4061 N N . GLU A 1 497 ? -24.629 -0.935 12.133 1.00 91.94 497 GLU A N 1
ATOM 4062 C CA . GLU A 1 497 ? -25.260 0.148 11.386 1.00 91.94 497 GLU A CA 1
ATOM 4063 C C . GLU A 1 497 ? -25.024 1.521 12.028 1.00 91.94 497 GLU A C 1
ATOM 4065 O O . GLU A 1 497 ? -24.660 1.650 13.200 1.00 91.94 497 GLU A O 1
ATOM 4070 N N . LYS A 1 498 ? -25.265 2.579 11.246 1.00 86.50 498 LYS A N 1
ATOM 4071 C CA . LYS A 1 498 ? -25.310 3.954 11.767 1.00 86.50 498 LYS A CA 1
ATOM 4072 C C . LYS A 1 498 ? -26.545 4.217 12.618 1.00 86.50 498 LYS A C 1
ATOM 4074 O O . LYS A 1 498 ? -26.467 4.992 13.571 1.00 86.50 498 LYS A O 1
ATOM 4079 N N . ASP A 1 499 ? -27.679 3.623 12.254 1.00 85.69 499 ASP A N 1
ATOM 4080 C CA . ASP A 1 499 ? -28.993 3.919 12.826 1.00 85.69 499 ASP A CA 1
ATOM 4081 C C . ASP A 1 499 ? -29.229 5.441 12.952 1.00 85.69 499 ASP A C 1
ATOM 4083 O O . ASP A 1 499 ? -29.006 6.218 12.024 1.00 85.69 499 ASP A O 1
ATOM 4087 N N . ASN A 1 500 ? -29.635 5.896 14.139 1.00 82.50 500 ASN A N 1
ATOM 4088 C CA . ASN A 1 500 ? -29.870 7.302 14.460 1.00 82.50 500 ASN A CA 1
ATOM 4089 C C . ASN A 1 500 ? -28.635 7.998 15.066 1.00 82.50 500 ASN A C 1
ATOM 4091 O O . ASN A 1 500 ? -28.765 9.043 15.711 1.00 82.50 500 ASN A O 1
ATOM 4095 N N . ILE A 1 501 ? -27.439 7.419 14.917 1.00 85.88 501 ILE A N 1
ATOM 4096 C CA . ILE A 1 501 ? -26.195 8.012 15.410 1.00 85.88 501 ILE A CA 1
ATOM 4097 C C . ILE A 1 501 ? -25.731 9.086 14.424 1.00 85.88 501 ILE A C 1
ATOM 4099 O O . ILE A 1 501 ? -25.564 8.832 13.233 1.00 85.88 501 ILE A O 1
ATOM 4103 N N . LEU A 1 502 ? -25.498 10.300 14.924 1.00 88.81 502 LEU A N 1
ATOM 4104 C CA . LEU A 1 502 ? -24.913 11.375 14.125 1.00 88.81 502 LEU A CA 1
ATOM 4105 C C . LEU A 1 502 ? -23.401 11.199 13.972 1.00 88.81 502 LEU A C 1
ATOM 4107 O O . LEU A 1 502 ? -22.717 10.816 14.929 1.00 88.81 502 LEU A O 1
ATOM 4111 N N . ALA A 1 503 ? -22.868 11.579 12.816 1.00 91.00 503 ALA A N 1
ATOM 4112 C CA . ALA A 1 503 ? -21.430 11.630 12.585 1.00 91.00 503 ALA A CA 1
ATOM 4113 C C . ALA A 1 503 ? -20.723 12.535 13.620 1.00 91.00 503 ALA A C 1
ATOM 4115 O O . ALA A 1 503 ? -21.212 13.593 14.032 1.00 91.00 503 ALA A O 1
ATOM 4116 N N . GLY A 1 504 ? -19.550 12.102 14.074 1.00 91.81 504 GLY A N 1
ATOM 4117 C CA . GLY A 1 504 ? -18.779 12.696 15.161 1.00 91.81 504 GLY A CA 1
ATOM 4118 C C . GLY A 1 504 ? -19.219 12.290 16.573 1.00 91.81 504 GLY A C 1
ATOM 4119 O O . GLY A 1 504 ? -18.612 12.775 17.535 1.00 91.81 504 GLY A O 1
ATOM 4120 N N . THR A 1 505 ? -20.228 11.423 16.737 1.00 91.69 505 THR A N 1
ATOM 4121 C CA . THR A 1 505 ? -20.679 10.957 18.061 1.00 91.69 505 THR A CA 1
ATOM 4122 C C . THR A 1 505 ? -19.573 10.178 18.763 1.00 91.69 505 THR A C 1
ATOM 4124 O O . THR A 1 505 ? -19.034 9.219 18.217 1.00 91.69 505 THR A O 1
ATOM 4127 N N . LYS A 1 506 ? -19.249 10.585 19.997 1.00 93.50 506 LYS A N 1
ATOM 4128 C CA . LYS A 1 506 ? -18.312 9.876 20.876 1.00 93.50 506 LYS A CA 1
ATOM 4129 C C . LYS A 1 506 ? -19.050 8.875 21.757 1.00 93.50 506 LYS A C 1
ATOM 4131 O O . LYS A 1 506 ? -20.119 9.181 22.288 1.00 93.50 506 LYS A O 1
ATOM 4136 N N . GLY A 1 507 ? -18.436 7.720 21.968 1.00 93.44 507 GLY A N 1
ATOM 4137 C CA . GLY A 1 507 ? -18.958 6.677 22.840 1.00 93.44 507 GLY A CA 1
ATOM 4138 C C . GLY A 1 507 ? -17.869 5.738 23.335 1.00 93.44 507 GLY A C 1
ATOM 4139 O O . GLY A 1 507 ? -16.692 5.888 23.006 1.00 93.44 507 GLY A O 1
ATOM 4140 N N . ILE A 1 508 ? -18.282 4.766 24.136 1.00 95.75 508 ILE A N 1
ATOM 4141 C CA . ILE A 1 508 ? -17.450 3.646 24.568 1.00 95.75 508 ILE A CA 1
ATOM 4142 C C . ILE A 1 508 ? -18.099 2.380 24.023 1.00 95.75 508 ILE A C 1
ATOM 4144 O O . ILE A 1 508 ? -19.194 2.011 24.451 1.00 95.75 508 ILE A O 1
ATOM 4148 N N . LEU A 1 509 ? -17.443 1.744 23.056 1.00 96.50 509 LEU A N 1
ATOM 4149 C CA . LEU A 1 509 ? -17.836 0.431 22.566 1.00 96.50 509 LEU A CA 1
ATOM 4150 C C . LEU A 1 509 ? -17.396 -0.610 23.594 1.00 96.50 509 LEU A C 1
ATOM 4152 O O . LEU A 1 509 ? -16.233 -0.634 23.997 1.00 96.50 509 LEU A O 1
ATOM 4156 N N . VAL A 1 510 ? -18.326 -1.454 24.029 1.00 97.19 510 VAL A N 1
ATOM 4157 C CA . VAL A 1 510 ? -18.078 -2.470 25.049 1.00 97.19 510 VAL A CA 1
ATOM 4158 C C . VAL A 1 510 ? -18.263 -3.851 24.453 1.00 97.19 510 VAL A C 1
ATOM 4160 O O . VAL A 1 510 ? -19.354 -4.199 24.009 1.00 97.19 510 VAL A O 1
ATOM 4163 N N . MET A 1 511 ? -17.193 -4.639 24.492 1.00 97.75 511 MET A N 1
ATOM 4164 C CA . MET A 1 511 ? -17.211 -6.076 24.248 1.00 97.75 511 MET A CA 1
ATOM 4165 C C . MET A 1 511 ? -17.439 -6.785 25.581 1.00 97.75 511 MET A C 1
ATOM 4167 O O . MET A 1 511 ? -16.614 -6.688 26.493 1.00 97.75 511 MET A O 1
ATOM 4171 N N . LYS A 1 512 ? -18.557 -7.497 25.710 1.00 97.50 512 LYS A N 1
ATOM 4172 C CA . LYS A 1 512 ? -18.897 -8.251 26.918 1.00 97.50 512 LYS A CA 1
ATOM 4173 C C . LYS A 1 512 ? -18.719 -9.742 26.671 1.00 97.50 512 LYS A C 1
ATOM 4175 O O . LYS A 1 512 ? -19.338 -10.294 25.770 1.00 97.50 512 LYS A O 1
ATOM 4180 N N . MET A 1 513 ? -17.905 -10.379 27.510 1.00 94.75 513 MET A N 1
ATOM 4181 C CA . MET A 1 513 ? -17.615 -11.813 27.498 1.00 94.75 513 MET A CA 1
ATOM 4182 C C . MET A 1 513 ? -17.914 -12.399 28.883 1.00 94.75 513 MET A C 1
ATOM 4184 O O . MET A 1 513 ? -17.099 -12.307 29.812 1.00 94.75 513 MET A O 1
ATOM 4188 N N . GLY A 1 514 ? -19.106 -12.969 29.063 1.00 88.81 514 GLY A N 1
ATOM 4189 C CA . GLY A 1 514 ? -19.593 -13.382 30.382 1.00 88.81 514 GLY A CA 1
ATOM 4190 C C . GLY A 1 514 ? -19.648 -12.202 31.365 1.00 88.81 514 GLY A C 1
ATOM 4191 O O . GLY A 1 514 ? -20.400 -11.250 31.163 1.00 88.81 514 GLY A O 1
ATOM 4192 N N . LYS A 1 515 ? -18.845 -12.251 32.440 1.00 89.69 515 LYS A N 1
ATOM 4193 C CA . LYS A 1 515 ? -18.734 -11.165 33.441 1.00 89.69 515 LYS A CA 1
ATOM 4194 C C . LYS A 1 515 ? -17.679 -10.100 33.102 1.00 89.69 515 LYS A C 1
ATOM 4196 O O . LYS A 1 515 ? -17.587 -9.110 33.820 1.00 89.69 515 LYS A O 1
ATOM 4201 N N . LYS A 1 516 ? -16.852 -10.310 32.072 1.00 94.56 516 LYS A N 1
ATOM 4202 C CA . LYS A 1 516 ? -15.795 -9.364 31.682 1.00 94.56 516 LYS A CA 1
ATOM 4203 C C . LYS A 1 516 ? -16.341 -8.365 30.666 1.00 94.56 516 LYS A C 1
ATOM 4205 O O . LYS A 1 516 ? -16.967 -8.771 29.691 1.00 94.56 516 LYS A O 1
ATOM 4210 N N . GLU A 1 517 ? -16.055 -7.086 30.878 1.00 96.38 517 GLU A N 1
ATOM 4211 C CA . GLU A 1 517 ? -16.297 -6.015 29.910 1.00 96.38 517 GLU A CA 1
ATOM 4212 C C . GLU A 1 517 ? -14.956 -5.423 29.479 1.00 96.38 517 GLU A C 1
ATOM 4214 O O . GLU A 1 517 ? -14.089 -5.158 30.313 1.00 96.38 517 GLU A O 1
ATOM 4219 N N . ILE A 1 518 ? -14.782 -5.245 28.173 1.00 97.50 518 ILE A N 1
ATOM 4220 C CA . ILE A 1 518 ? -13.603 -4.624 27.576 1.00 97.50 518 ILE A CA 1
ATOM 4221 C C . ILE A 1 518 ? -14.082 -3.399 26.812 1.00 97.50 518 ILE A C 1
ATOM 4223 O O . ILE A 1 518 ? -14.939 -3.500 25.934 1.00 97.50 518 ILE A O 1
ATOM 4227 N N . GLU A 1 519 ? -13.546 -2.242 27.178 1.00 96.81 519 GLU A N 1
ATOM 4228 C CA . GLU A 1 519 ? -14.010 -0.944 26.705 1.00 96.81 519 GLU A CA 1
ATOM 4229 C C . GLU A 1 519 ? -13.052 -0.342 25.677 1.00 96.81 519 GLU A C 1
ATOM 4231 O O . GLU A 1 519 ? -11.831 -0.370 25.850 1.00 96.81 519 GLU A O 1
ATOM 4236 N N . LEU A 1 520 ? -13.614 0.256 24.629 1.00 97.50 520 LEU A N 1
ATOM 4237 C CA . LEU A 1 520 ? -12.878 0.998 23.618 1.00 97.50 520 LEU A CA 1
ATOM 4238 C C . LEU A 1 520 ? -13.544 2.356 23.368 1.00 97.50 520 LEU A C 1
ATOM 4240 O O . LEU A 1 520 ? -14.676 2.403 22.883 1.00 97.50 520 LEU A O 1
ATOM 4244 N N . PRO A 1 521 ? -12.860 3.477 23.651 1.00 97.19 521 PRO A N 1
ATOM 4245 C CA . PRO A 1 521 ? -13.340 4.793 23.256 1.00 97.19 521 PRO A CA 1
ATOM 4246 C C . PRO A 1 521 ? -13.384 4.909 21.730 1.00 97.19 521 PRO A C 1
ATOM 4248 O O . PRO A 1 521 ? -12.359 4.769 21.059 1.00 97.19 521 PRO A O 1
ATOM 4251 N N . VAL A 1 522 ? -14.559 5.212 21.185 1.00 96.81 522 VAL A N 1
ATOM 4252 C CA . VAL A 1 522 ? -14.799 5.335 19.742 1.00 96.81 522 VAL A CA 1
ATOM 4253 C C . VAL A 1 522 ? -15.433 6.677 19.402 1.00 96.81 522 VAL A C 1
ATOM 4255 O O . VAL A 1 522 ? -16.114 7.305 20.220 1.00 96.81 522 VAL A O 1
ATOM 4258 N N . GLN A 1 523 ? -15.216 7.112 18.169 1.00 95.75 523 GLN A N 1
ATOM 4259 C CA . GLN A 1 523 ? -15.934 8.213 17.553 1.00 95.75 523 GLN A CA 1
ATOM 4260 C C . GLN A 1 523 ? -16.387 7.782 16.159 1.00 95.75 523 GLN A C 1
ATOM 4262 O O . GLN A 1 523 ? -15.568 7.324 15.368 1.00 95.75 523 GLN A O 1
ATOM 4267 N N . LEU A 1 524 ? -17.687 7.892 15.902 1.00 94.69 524 LEU A N 1
ATOM 4268 C CA . LEU A 1 524 ? -18.366 7.323 14.735 1.00 94.69 524 LEU A CA 1
ATOM 4269 C C . LEU A 1 524 ? -18.567 8.401 13.663 1.00 94.69 524 LEU A C 1
ATOM 4271 O O . LEU A 1 524 ? -19.085 9.462 14.006 1.00 94.69 524 LEU A O 1
ATOM 4275 N N . PHE A 1 525 ? -18.158 8.160 12.414 1.00 93.62 525 PHE A N 1
ATOM 4276 C CA . PHE A 1 525 ? -18.201 9.120 11.295 1.00 93.62 525 PHE A CA 1
ATOM 4277 C C . PHE A 1 525 ? -18.962 8.637 10.071 1.00 93.62 525 PHE A C 1
ATOM 4279 O O . PHE A 1 525 ? -19.028 7.406 9.850 1.00 93.62 525 PHE A O 1
#

Foldseek 3Di:
DDPCPPPVQVVVVVVVLLVLLVLLVVQLLLLLCQLVVLQPPQQRAHFQWDDPVRSQWGFLLLRLLSLLSVLLCCVVVVDPPVVSLVSLVSNLCCLPPFADADQLAHWRTAGRHRNHDDDDPQAAHGFLLSSLSNLLSLLLLLLSLPDPDPSSVVSNVSSVVSLLSHQQVVQQDPLFGFRGAHPVNPPSSGDRDTQADDDLCVSSLLSLQLRDPRHDDLSSCVRHCPHPQQADQDDAPNAGQGGDDVLRWFLCSLFNNCLQAPLQFWDAPRDSSLSNNLSSLLSQLCLQAPPPDVLLVGHLQRTFWHWFWDDDPVGHTQHGTTRDPSPPSKHFLLRLLLCCLRQVPSSSSNSCCCVPPVCVQQQDSSGGAGMAGPSVRDYDPMHGSVSSSSNNSSSVCNQPVSSHVSSVVRVSSVSSCVSNRIGGDDDDFFQRSFDQNPPLRAGEFEQRSVVSWTKGKGFDQAWFFKWKWKQFPVDRDIHGFGDTDIDGGTIDMRTGHCPPPRAQGWIWMWIDTPPDIDTGIYGYD

pLDDT: mean 94.24, std 9.38, range [35.84, 98.94]

Sequence (525 aa):
MGYTYSVTRLEKEEDRFQKDRQIFEETHRASFDYFWELGHPVSGLTPRRSLKNKKYEIGIGASGFGIQAIIVGAHRGWVTREQVLNRMLKMTDFLENKAVRFHGVYPHLIHGKTGQLIHFGGQDGADIQETSNLMMGLLMARAYFDQDTPKEIQLREEITKLWEAVDYTMHEHQNALWWNHSYQQKENKGLKLLMKGYTESMTSYVLALGHPSKGIKKSSYRGYVEGKNFVNGKEYYGYTLDVGKPKGGPLYLAQTPFLALDPRDMEDQYTYYWKRSINHSLINWTYCSKFAPKEFQYNKEDWGLTASQTPSEDGGYNNMAGPGPKDKGVIAPSAALGVFPYVPYQSMLALRNFYENHKEGLWGEYGFKDAYSKKRDWYSDRYLGLDQGRTVIMMENYRSGLFWELSKKVPELQVALGKMGIKSPKHKNGFPLAVIEKSSKSVQLYRHPDLEKYHLDFYTDKDANISFYLKSTKAEKKMEIQSEQKFEAGLHQLQFEKDNILAGTKGILVMKMGKKEIELPVQLF

Radius of gyration: 23.17 Å; chains: 1; bounding box: 73×55×61 Å

Secondary structure (DSSP, 8-state):
------HHHHHHHHHHHHHHHHHHHHHHHHHHHHHHHSS-TTT-PPBSB--GGGTTEEEHHHHHHHHHHHHHHHHTTSS-HHHHHHHHHHHHHHHHHTS--BTTBPPSEEETTT--EE-BTTB-SEEHHHHHHHHHHHHHHHHH--SSSHHHHHHHHHHHHHHHH--GGGGEETTEEBSEE-S-TTT--S---B--SSSTTHHHHHHHHH-SSSPPPGGGGHHHHTSTTSEEEEEETTEEEEESSTT-SSGGGGTGGGGTS-GGG-B-SS-BHHHHHHHHHHHHHHIIIIIS-GGG--BTTB----SEE---TT--EETT-SSSTT--S-B-HHHHHTTTTT-HHHHHHHHHHHHHHSHHHHEETTEE-S-EETTTTEE-SS-BHHHHHHHHHHHHHHHH-HHHHHHHT-HHHHHHHHHHT-B---PPSB-TT---BTTTTBEEE---TTT-SEEEEEEESS-EEEEEEEEESSSSPEEEEEEEEEE-SEEEEEEE--TTPPTTEEEEEEEEETTEEEEEEEEE-